Protein AF-0000000077861290 (afdb_homodimer)

InterPro domains:
  IPR000073 Alpha/beta hydrolase fold-1 [PF00561] (28-144)
  IPR000073 Alpha/beta hydrolase fold-1 [PR00111] (54-69)
  IPR000073 Alpha/beta hydrolase fold-1 [PR00111] (100-113)
  IPR000073 Alpha/beta hydrolase fold-1 [PR00111] (114-127)
  IPR000639 Epoxide hydrolase-like [PR00412] (34-52)
  IPR000639 Epoxide hydrolase-like [PR00412] (54-69)
  IPR000639 Epoxide hydrolase-like [PR00412] (100-113)
  IPR000639 Epoxide hydrolase-like [PR00412] (114-127)
  IPR000639 Epoxide hydrolase-like [PR00412] (307-329)
  IPR029058 Alpha/Beta hydrolase fold [G3DSA:3.40.50.1820] (2-334)
  IPR029058 Alpha/Beta hydrolase fold [SSF53474] (9-330)

Solvent-accessible surface area (backbone atoms only — not comparable to full-atom values): 35577 Å² total; per-residue (Å²): 129,78,63,76,44,81,47,75,44,71,34,94,92,80,37,41,39,24,27,40,34,26,45,44,84,82,26,42,47,36,37,44,34,52,29,86,85,57,30,30,63,74,42,46,68,57,41,44,47,45,19,45,27,25,24,17,25,36,20,34,14,49,76,12,20,45,79,9,44,45,61,95,48,57,73,63,36,23,55,73,47,44,44,52,44,50,53,41,49,41,49,72,70,75,44,74,51,26,34,36,35,11,29,48,58,12,12,27,47,45,36,46,38,47,70,77,38,48,81,40,40,59,26,44,34,24,33,43,34,50,45,71,16,69,39,24,10,60,83,38,40,57,83,34,52,44,47,92,79,26,42,57,92,82,20,72,55,22,51,47,21,41,48,55,31,43,66,74,37,43,69,63,52,36,52,33,48,55,69,26,47,57,11,36,56,41,63,73,37,45,74,62,66,81,61,94,57,72,68,40,64,57,36,32,32,20,74,78,46,30,60,79,72,40,49,87,49,45,56,54,58,85,74,52,72,77,43,48,54,54,68,70,46,43,52,51,44,41,53,26,40,63,71,42,42,53,56,26,49,55,24,49,58,65,24,34,69,61,15,21,64,72,51,63,76,66,87,70,62,40,73,46,46,30,40,38,36,43,25,70,37,14,46,73,57,34,54,84,82,35,52,50,46,52,51,27,63,71,35,36,28,30,34,33,36,33,42,41,95,25,27,74,59,33,66,55,70,38,39,25,60,48,45,25,51,50,52,48,47,36,51,75,73,34,45,86,57,35,44,57,56,84,72,22,64,74,40,79,46,76,46,89,129,129,80,64,77,45,82,46,75,44,70,34,93,92,81,37,40,39,24,28,40,35,25,45,45,85,83,26,42,46,35,38,44,34,52,29,86,84,56,31,29,61,75,42,46,68,56,40,44,46,45,18,44,29,26,24,16,26,36,21,35,16,51,74,12,20,45,80,10,44,46,62,93,49,58,74,63,37,23,54,72,48,44,45,51,43,50,52,39,49,41,50,71,69,74,44,73,50,26,33,36,34,10,29,48,56,11,12,27,48,44,35,47,37,47,70,76,38,48,80,40,39,59,27,45,33,25,33,45,33,49,45,71,16,69,39,23,10,61,84,38,39,58,82,34,53,43,48,91,79,27,42,57,92,82,20,72,54,23,48,48,21,40,48,54,30,42,65,75,38,43,70,63,51,33,51,33,48,54,69,26,46,57,12,36,54,39,63,73,35,44,74,62,68,82,62,95,57,73,68,39,63,55,37,33,33,21,73,80,47,30,59,80,73,40,46,87,48,44,57,55,58,85,76,52,73,76,42,48,53,55,67,71,46,44,53,52,44,41,52,27,40,64,71,43,41,51,57,26,49,53,22,49,58,65,24,35,69,60,17,20,63,73,51,62,76,65,86,70,62,41,73,48,45,30,40,39,38,42,27,70,37,15,45,73,57,33,53,84,82,34,52,52,46,50,51,27,63,72,36,34,27,31,32,34,37,33,43,42,95,24,25,74,60,31,64,54,70,38,38,24,60,49,45,26,51,52,53,48,48,36,53,75,72,35,44,84,58,34,45,68,52,84,40,60,55,78,42,80,44,76,47,88,128

Structure (mmCIF, N/CA/C/O backbone):
data_AF-0000000077861290-model_v1
#
loop_
_entity.id
_entity.type
_entity.pdbx_description
1 polymer 'Epoxide hydrolase'
#
loop_
_atom_site.group_PDB
_atom_site.id
_atom_site.type_symbol
_atom_site.label_atom_id
_atom_site.label_alt_id
_atom_site.label_comp_id
_atom_site.label_asym_id
_atom_site.label_entity_id
_atom_site.label_seq_id
_atom_site.pdbx_PDB_ins_code
_atom_site.Cartn_x
_atom_site.Cartn_y
_atom_site.Cartn_z
_atom_site.occupancy
_atom_site.B_iso_or_equiv
_atom_site.auth_seq_id
_atom_site.auth_comp_id
_atom_site.auth_asym_id
_atom_site.auth_atom_id
_atom_site.pdbx_PDB_model_num
ATOM 1 N N . MET A 1 1 ? -10.602 -5.09 -1.552 1 67.31 1 MET A N 1
ATOM 2 C CA . MET A 1 1 ? -10.898 -3.684 -1.283 1 67.31 1 MET A CA 1
ATOM 3 C C . MET A 1 1 ? -10.898 -3.404 0.216 1 67.31 1 MET A C 1
ATOM 5 O O . MET A 1 1 ? -11.336 -4.242 1.007 1 67.31 1 MET A O 1
ATOM 9 N N . VAL A 1 2 ? -10.195 -2.408 0.601 1 86.94 2 VAL A N 1
ATOM 10 C CA . VAL A 1 2 ? -10.109 -2.002 1.999 1 86.94 2 VAL A CA 1
ATOM 11 C C . VAL A 1 2 ? -11.453 -1.451 2.467 1 86.94 2 VAL A C 1
ATOM 13 O O . VAL A 1 2 ? -12.031 -0.574 1.818 1 86.94 2 VAL A O 1
ATOM 16 N N . THR A 1 3 ? -12.047 -2.086 3.447 1 93 3 THR A N 1
ATOM 17 C CA . THR A 1 3 ? -13.289 -1.599 4.039 1 93 3 THR A CA 1
ATOM 18 C C . THR A 1 3 ? -13 -0.596 5.152 1 93 3 THR A C 1
ATOM 20 O O . THR A 1 3 ? -12.281 -0.907 6.105 1 93 3 THR A O 1
ATOM 23 N N . ILE A 1 4 ? -13.547 0.562 5.039 1 97.81 4 ILE A N 1
ATOM 24 C CA . ILE A 1 4 ? -13.406 1.602 6.051 1 97.81 4 ILE A CA 1
ATOM 25 C C . ILE A 1 4 ? -14.648 1.643 6.93 1 97.81 4 ILE A C 1
ATOM 27 O O . ILE A 1 4 ? -15.773 1.668 6.422 1 97.81 4 ILE A O 1
ATOM 31 N N . THR A 1 5 ? -14.508 1.608 8.234 1 98.44 5 THR A N 1
ATOM 32 C CA . THR A 1 5 ? -15.625 1.621 9.18 1 98.44 5 THR A CA 1
ATOM 33 C C . THR A 1 5 ? -15.602 2.891 10.023 1 98.44 5 THR A C 1
ATOM 35 O O . THR A 1 5 ? -14.555 3.52 10.18 1 98.44 5 THR A O 1
ATOM 38 N N . ASP A 1 6 ? -16.766 3.244 10.57 1 98.5 6 ASP A N 1
ATOM 39 C CA . ASP A 1 6 ? -16.938 4.398 11.445 1 98.5 6 ASP A CA 1
ATOM 40 C C . ASP A 1 6 ? -17.016 3.975 12.914 1 98.5 6 ASP A C 1
ATOM 42 O O . ASP A 1 6 ? -17.641 2.967 13.242 1 98.5 6 ASP A O 1
ATOM 46 N N . HIS A 1 7 ? -16.344 4.762 13.727 1 98.69 7 HIS A N 1
ATOM 47 C CA . HIS A 1 7 ? -16.359 4.523 15.164 1 98.69 7 HIS A CA 1
ATOM 48 C C . HIS A 1 7 ? -16.5 5.828 15.945 1 98.69 7 HIS A C 1
ATOM 50 O O . HIS A 1 7 ? -16.234 6.906 15.406 1 98.69 7 HIS A O 1
ATOM 56 N N . ASN A 1 8 ? -16.984 5.734 17.172 1 98.56 8 ASN A N 1
ATOM 57 C CA . ASN A 1 8 ? -17.078 6.855 18.094 1 98.56 8 ASN A CA 1
ATOM 58 C C . ASN A 1 8 ? -16.562 6.484 19.484 1 98.56 8 ASN A C 1
ATOM 60 O O . ASN A 1 8 ? -16.766 5.363 19.953 1 98.56 8 ASN A O 1
ATOM 64 N N . VAL A 1 9 ? -15.898 7.379 20.062 1 98.56 9 VAL A N 1
ATOM 65 C CA . VAL A 1 9 ? -15.453 7.184 21.438 1 98.56 9 VAL A CA 1
ATOM 66 C C . VAL A 1 9 ? -15.711 8.453 22.25 1 98.56 9 VAL A C 1
ATOM 68 O O . VAL A 1 9 ? -15.484 9.562 21.766 1 98.56 9 VAL A O 1
ATOM 71 N N . ALA A 1 10 ? -16.234 8.305 23.422 1 97.94 10 ALA A N 1
ATOM 72 C CA . ALA A 1 10 ? -16.469 9.414 24.344 1 97.94 10 ALA A CA 1
ATOM 73 C C . ALA A 1 10 ? -15.219 9.727 25.172 1 97.94 10 ALA A C 1
ATOM 75 O O . ALA A 1 10 ? -14.414 8.828 25.453 1 97.94 10 ALA A O 1
ATOM 76 N N . TYR A 1 11 ? -15.055 10.93 25.453 1 97 11 TYR A N 1
ATOM 77 C CA . TYR A 1 11 ? -13.992 11.336 26.359 1 97 11 TYR A CA 1
ATOM 78 C C . TYR A 1 11 ? -14.391 12.578 27.141 1 97 11 TYR A C 1
ATOM 80 O O . TYR A 1 11 ? -15.352 13.266 26.781 1 97 11 TYR A O 1
ATOM 88 N N . ALA A 1 12 ? -13.742 12.977 28.281 1 92.62 12 ALA A N 1
ATOM 89 C CA . ALA A 1 12 ? -13.961 14.133 29.141 1 92.62 12 ALA A CA 1
ATOM 90 C C . ALA A 1 12 ? -15.445 14.312 29.453 1 92.62 12 ALA A C 1
ATOM 92 O O . ALA A 1 12 ? -15.945 15.438 29.484 1 92.62 12 ALA A O 1
ATOM 93 N N . ASP A 1 13 ? -16.25 13.336 29.594 1 85.88 13 ASP A N 1
ATOM 94 C CA . ASP A 1 13 ? -17.609 13.258 30.078 1 85.88 13 ASP A CA 1
ATOM 95 C C . ASP A 1 13 ? -18.609 13.703 29.016 1 85.88 13 ASP A C 1
ATOM 97 O O . ASP A 1 13 ? -19.688 13.125 28.875 1 85.88 13 ASP A O 1
ATOM 101 N N . ASP A 1 14 ? -18.25 14.695 28.188 1 92 14 ASP A N 1
ATOM 102 C CA . ASP A 1 14 ? -19.297 15.195 27.297 1 92 14 ASP A CA 1
ATOM 103 C C . ASP A 1 14 ? -18.766 15.383 25.875 1 92 14 ASP A C 1
ATOM 105 O O . ASP A 1 14 ? -19.312 16.172 25.094 1 92 14 ASP A O 1
ATOM 109 N N . LYS A 1 15 ? -17.672 14.797 25.516 1 98 15 LYS A N 1
ATOM 110 C CA . LYS A 1 15 ? -17.109 14.969 24.172 1 98 15 LYS A CA 1
ATOM 111 C C . LYS A 1 15 ? -16.938 13.617 23.484 1 98 15 LYS A C 1
ATOM 113 O O . LYS A 1 15 ? -16.828 12.578 24.141 1 98 15 LYS A O 1
ATOM 118 N N . THR A 1 16 ? -17.047 13.719 22.188 1 98.5 16 THR A N 1
ATOM 119 C CA . THR A 1 16 ? -16.922 12.508 21.375 1 98.5 16 THR A CA 1
ATOM 120 C C . THR A 1 16 ? -15.938 12.727 20.234 1 98.5 16 THR A C 1
ATOM 122 O O . THR A 1 16 ? -15.891 13.805 19.641 1 98.5 16 THR A O 1
ATOM 125 N N . ILE A 1 17 ? -15.188 11.664 19.922 1 98.75 17 ILE A N 1
ATOM 126 C CA . ILE A 1 17 ? -14.344 11.617 18.734 1 98.75 17 ILE A CA 1
ATOM 127 C C . ILE A 1 17 ? -14.875 10.562 17.766 1 98.75 17 ILE A C 1
ATOM 129 O O . ILE A 1 17 ? -15.055 9.406 18.141 1 98.75 17 ILE A O 1
ATOM 133 N N . HIS A 1 18 ? -15.203 11.016 16.594 1 98.88 18 HIS A N 1
ATOM 134 C CA . HIS A 1 18 ? -15.438 10.094 15.484 1 98.88 18 HIS A CA 1
ATOM 135 C C . HIS A 1 18 ? -14.125 9.727 14.797 1 98.88 18 HIS A C 1
ATOM 137 O O . HIS A 1 18 ? -13.266 10.586 14.594 1 98.88 18 HIS A O 1
ATOM 143 N N . TYR A 1 19 ? -13.977 8.422 14.445 1 98.88 19 TYR A N 1
ATOM 144 C CA . TYR A 1 19 ? -12.789 8.078 13.68 1 98.88 19 TYR A CA 1
ATOM 145 C C . TYR A 1 19 ? -13.086 6.973 12.672 1 98.88 19 TYR A C 1
ATOM 147 O O . TYR A 1 19 ? -14 6.172 12.875 1 98.88 19 TYR A O 1
ATOM 155 N N . LEU A 1 20 ? -12.391 7.055 11.555 1 98.88 20 LEU A N 1
ATOM 156 C CA . LEU A 1 20 ? -12.375 5.992 10.555 1 98.88 20 LEU A CA 1
ATOM 157 C C . LEU A 1 20 ? -11.328 4.938 10.906 1 98.88 20 LEU A C 1
ATOM 159 O O . LEU A 1 20 ? -10.281 5.262 11.469 1 98.88 20 LEU A O 1
ATOM 163 N N . ALA A 1 21 ? -11.641 3.709 10.609 1 98.81 21 ALA A N 1
ATOM 164 C CA . ALA A 1 21 ? -10.695 2.619 10.836 1 98.81 21 ALA A CA 1
ATOM 165 C C . ALA A 1 21 ? -10.734 1.609 9.695 1 98.81 21 ALA A C 1
ATOM 167 O O . ALA A 1 21 ? -11.773 1.416 9.062 1 98.81 21 ALA A O 1
ATOM 168 N N . ALA A 1 22 ? -9.633 1.031 9.391 1 98.56 22 ALA A N 1
ATOM 169 C CA . ALA A 1 22 ? -9.516 -0.035 8.398 1 98.56 22 ALA A CA 1
ATOM 170 C C . ALA A 1 22 ? -8.359 -0.97 8.734 1 98.56 22 ALA A C 1
ATOM 172 O O . ALA A 1 22 ? -7.5 -0.636 9.555 1 98.56 22 ALA A O 1
ATOM 173 N N . GLY A 1 23 ? -8.312 -2.176 8.078 1 97.25 23 GLY A N 1
ATOM 174 C CA . GLY A 1 23 ? -7.273 -3.168 8.312 1 97.25 23 GLY A CA 1
ATOM 175 C C . GLY A 1 23 ? -7.605 -4.121 9.445 1 97.25 23 GLY A C 1
ATOM 176 O O . GLY A 1 23 ? -8.602 -3.934 10.148 1 97.25 23 GLY A O 1
ATOM 177 N N . PRO A 1 24 ? -6.809 -5.172 9.641 1 94.69 24 PRO A N 1
ATOM 178 C CA . PRO A 1 24 ? -7.062 -6.137 10.711 1 94.69 24 PRO A CA 1
ATOM 179 C C . PRO A 1 24 ? -7.035 -5.5 12.102 1 94.69 24 PRO A C 1
ATOM 181 O O . PRO A 1 24 ? -6.133 -4.715 12.406 1 94.69 24 PRO A O 1
ATOM 184 N N . ALA A 1 25 ? -7.984 -5.852 12.93 1 93.88 25 ALA A N 1
ATOM 185 C CA . ALA A 1 25 ? -8.125 -5.262 14.266 1 93.88 25 ALA A CA 1
ATOM 186 C C . ALA A 1 25 ? -6.875 -5.496 15.102 1 93.88 25 ALA A C 1
ATOM 188 O O . ALA A 1 25 ? -6.52 -4.668 15.945 1 93.88 25 ALA A O 1
ATOM 189 N N . ILE A 1 26 ? -6.188 -6.566 14.758 1 91.81 26 ILE A N 1
ATOM 190 C CA . ILE A 1 26 ? -5.051 -6.938 15.594 1 91.81 26 ILE A CA 1
ATOM 191 C C . ILE A 1 26 ? -3.754 -6.48 14.93 1 91.81 26 ILE A C 1
ATOM 193 O O . ILE A 1 26 ? -2.664 -6.719 15.461 1 91.81 26 ILE A O 1
ATOM 197 N N . GLY A 1 27 ? -3.814 -5.855 13.75 1 95.31 27 GLY A N 1
ATOM 198 C CA . GLY A 1 27 ? -2.619 -5.352 13.094 1 95.31 27 GLY A CA 1
ATOM 199 C C . GLY A 1 27 ? -1.942 -4.234 13.859 1 95.31 27 GLY A C 1
ATOM 200 O O . GLY A 1 27 ? -2.561 -3.598 14.719 1 95.31 27 GLY A O 1
ATOM 201 N N . PRO A 1 28 ? -0.613 -4.047 13.648 1 97.19 28 PRO A N 1
ATOM 202 C CA . PRO A 1 28 ? 0.052 -2.908 14.281 1 97.19 28 PRO A CA 1
ATOM 203 C C . PRO A 1 28 ? -0.683 -1.591 14.047 1 97.19 28 PRO A C 1
ATOM 205 O O . PRO A 1 28 ? -1.159 -1.332 12.945 1 97.19 28 PRO A O 1
ATOM 208 N N . LEU A 1 29 ? -0.836 -0.807 15.039 1 98.69 29 LEU A N 1
ATOM 209 C CA . LEU A 1 29 ? -1.701 0.368 15.016 1 98.69 29 LEU A CA 1
ATOM 210 C C . LEU A 1 29 ? -0.946 1.591 14.508 1 98.69 29 LEU A C 1
ATOM 212 O O . LEU A 1 29 ? 0.156 1.886 14.977 1 98.69 29 LEU A O 1
ATOM 216 N N . ILE A 1 30 ? -1.479 2.229 13.555 1 98.94 30 ILE A N 1
ATOM 217 C CA . ILE A 1 30 ? -0.996 3.52 13.078 1 98.94 30 ILE A CA 1
ATOM 218 C C . ILE A 1 30 ? -2.143 4.527 13.07 1 98.94 30 ILE A C 1
ATOM 220 O O . ILE A 1 30 ? -3.24 4.227 12.594 1 98.94 30 ILE A O 1
ATOM 224 N N . ILE A 1 31 ? -1.954 5.688 13.648 1 98.94 31 ILE A N 1
ATOM 225 C CA . ILE A 1 31 ? -2.975 6.719 13.789 1 98.94 31 ILE A CA 1
ATOM 226 C C . ILE A 1 31 ? -2.572 7.957 12.992 1 98.94 31 ILE A C 1
ATOM 228 O O . ILE A 1 31 ? -1.473 8.492 13.172 1 98.94 31 ILE A O 1
ATOM 232 N N . PHE A 1 32 ? -3.459 8.43 12.125 1 98.94 32 PHE A N 1
ATOM 233 C CA . PHE A 1 32 ? -3.217 9.578 11.273 1 98.94 32 PHE A CA 1
ATOM 234 C C . PHE A 1 32 ? -4.02 10.789 11.75 1 98.94 32 PHE A C 1
ATOM 236 O O . PHE A 1 32 ? -5.254 10.758 11.75 1 98.94 32 PHE A O 1
ATOM 243 N N . LEU A 1 33 ? -3.348 11.844 12.133 1 99 33 LEU A N 1
ATOM 244 C CA . LEU A 1 33 ? -3.992 13.047 12.633 1 99 33 LEU A CA 1
ATOM 245 C C . LEU A 1 33 ? -3.889 14.18 11.617 1 99 33 LEU A C 1
ATOM 247 O O . LEU A 1 33 ? -2.787 14.594 11.25 1 99 33 LEU A O 1
ATOM 251 N N . HIS A 1 34 ? -5.051 14.695 11.211 1 98.94 34 HIS A N 1
ATOM 252 C CA . HIS A 1 34 ? -5.09 15.75 10.195 1 98.94 34 HIS A CA 1
ATOM 253 C C . HIS A 1 34 ? -4.906 17.125 10.828 1 98.94 34 HIS A C 1
ATOM 255 O O . HIS A 1 34 ? -5.016 17.281 12.047 1 98.94 34 HIS A O 1
ATOM 261 N N . GLY A 1 35 ? -4.598 18.062 9.992 1 98.56 35 GLY A N 1
ATOM 262 C CA . GLY A 1 35 ? -4.426 19.453 10.406 1 98.56 35 GLY A CA 1
ATOM 263 C C . GLY A 1 35 ? -5.562 20.359 9.977 1 98.56 35 GLY A C 1
ATOM 264 O O . GLY A 1 35 ? -6.727 19.938 9.984 1 98.56 35 GLY A O 1
ATOM 265 N N . TRP A 1 36 ? -5.254 21.688 9.727 1 98.25 36 TRP A N 1
ATOM 266 C CA . TRP A 1 36 ? -6.234 22.703 9.375 1 98.25 36 TRP A CA 1
ATOM 267 C C . TRP A 1 36 ? -6.07 23.125 7.922 1 98.25 36 TRP A C 1
ATOM 269 O O . TRP A 1 36 ? -4.992 23.562 7.512 1 98.25 36 TRP A O 1
ATOM 279 N N . PRO A 1 37 ? -7.027 23.031 7.145 1 97.62 37 PRO A N 1
ATOM 280 C CA . PRO A 1 37 ? -8.242 22.266 7.426 1 97.62 37 PRO A CA 1
ATOM 281 C C . PRO A 1 37 ? -8.18 20.844 6.863 1 97.62 37 PRO A C 1
ATOM 283 O O . PRO A 1 37 ? -7.426 20.578 5.926 1 97.62 37 PRO A O 1
ATOM 286 N N . ALA A 1 38 ? -8.797 19.984 7.438 1 98.81 38 ALA A N 1
ATOM 287 C CA . ALA A 1 38 ? -8.977 18.625 6.949 1 98.81 38 ALA A CA 1
ATOM 288 C C . ALA A 1 38 ? -9.945 17.844 7.844 1 98.81 38 ALA A C 1
ATOM 290 O O . ALA A 1 38 ? -10.508 18.406 8.789 1 98.81 38 ALA A O 1
ATOM 291 N N . THR A 1 39 ? -10.328 16.688 7.492 1 98.88 39 THR A N 1
ATOM 292 C CA . THR A 1 39 ? -11.086 15.727 8.289 1 98.88 39 THR A CA 1
ATOM 293 C C . THR A 1 39 ? -10.547 14.312 8.102 1 98.88 39 THR A C 1
ATOM 295 O O . THR A 1 39 ? -9.586 14.109 7.355 1 98.88 39 THR A O 1
ATOM 298 N N . ALA A 1 40 ? -11.117 13.375 8.805 1 98.94 40 ALA A N 1
ATOM 299 C CA . ALA A 1 40 ? -10.664 11.984 8.766 1 98.94 40 ALA A CA 1
ATOM 300 C C . ALA A 1 40 ? -10.594 11.469 7.328 1 98.94 40 ALA A C 1
ATOM 302 O O . ALA A 1 40 ? -9.633 10.789 6.957 1 98.94 40 ALA A O 1
ATOM 303 N N . ILE A 1 41 ? -11.539 11.828 6.492 1 98.88 41 ILE A N 1
ATOM 304 C CA . ILE A 1 41 ? -11.695 11.25 5.164 1 98.88 41 ILE A CA 1
ATOM 305 C C . ILE A 1 41 ? -10.562 11.719 4.258 1 98.88 41 ILE A C 1
ATOM 307 O O . ILE A 1 41 ? -10.266 11.078 3.244 1 98.88 41 ILE A O 1
ATOM 311 N N . THR A 1 42 ? -9.867 12.82 4.617 1 98.81 42 THR A N 1
ATOM 312 C CA . THR A 1 42 ? -8.766 13.312 3.795 1 98.81 42 THR A CA 1
ATOM 313 C C . THR A 1 42 ? -7.559 12.391 3.896 1 98.81 42 THR A C 1
ATOM 315 O O . THR A 1 42 ? -6.629 12.484 3.094 1 98.81 42 THR A O 1
ATOM 318 N N . TRP A 1 43 ? -7.605 11.43 4.867 1 98.75 43 TRP A N 1
ATOM 319 C CA . TRP A 1 43 ? -6.562 10.414 4.992 1 98.75 43 TRP A CA 1
ATOM 320 C C . TRP A 1 43 ? -6.945 9.141 4.25 1 98.75 43 TRP A C 1
ATOM 322 O O . TRP A 1 43 ? -6.293 8.109 4.402 1 98.75 43 TRP A O 1
ATOM 332 N N . LYS A 1 44 ? -7.961 9.172 3.428 1 98.31 44 LYS A N 1
ATOM 333 C CA . LYS A 1 44 ? -8.469 7.961 2.795 1 98.31 44 LYS A CA 1
ATOM 334 C C . LYS A 1 44 ? -7.352 7.215 2.064 1 98.31 44 LYS A C 1
ATOM 336 O O . LYS A 1 44 ? -7.258 5.988 2.143 1 98.31 44 LYS A O 1
ATOM 341 N N . ALA A 1 45 ? -6.516 7.938 1.286 1 97.69 45 ALA A N 1
ATOM 342 C CA . ALA A 1 45 ? -5.43 7.301 0.55 1 97.69 45 ALA A CA 1
ATOM 343 C C . ALA A 1 45 ? -4.484 6.566 1.496 1 97.69 45 ALA A C 1
ATOM 345 O O . ALA A 1 45 ? -4.047 5.449 1.204 1 97.69 45 ALA A O 1
ATOM 346 N N . ALA A 1 46 ? -4.145 7.195 2.623 1 98.38 46 ALA A N 1
ATOM 347 C CA . ALA A 1 46 ? -3.275 6.559 3.611 1 98.38 46 ALA A CA 1
ATOM 348 C C . ALA A 1 46 ? -3.965 5.359 4.254 1 98.38 46 ALA A C 1
ATOM 350 O O . ALA A 1 46 ? -3.35 4.309 4.445 1 98.38 46 ALA A O 1
ATOM 351 N N . ILE A 1 47 ? -5.258 5.543 4.637 1 98.5 47 ILE A N 1
ATOM 352 C CA . ILE A 1 47 ? -6.02 4.465 5.25 1 98.5 47 ILE A CA 1
ATOM 353 C C . ILE A 1 47 ? -5.984 3.23 4.355 1 98.5 47 ILE A C 1
ATOM 355 O O . ILE A 1 47 ? -5.672 2.129 4.812 1 98.5 47 ILE A O 1
ATOM 359 N N . GLU A 1 48 ? -6.238 3.445 3.102 1 97.44 48 GLU A N 1
ATOM 360 C CA . GLU A 1 48 ? -6.281 2.332 2.16 1 97.44 48 GLU A CA 1
ATOM 361 C C . GLU A 1 48 ? -4.898 1.718 1.965 1 97.44 48 GLU A C 1
ATOM 363 O O . GLU A 1 48 ? -4.754 0.494 1.943 1 97.44 48 GLU A O 1
ATOM 368 N N . ALA A 1 49 ? -3.85 2.502 1.808 1 97.75 49 ALA A N 1
ATOM 369 C CA . ALA A 1 49 ? -2.494 2.02 1.562 1 97.75 49 ALA A CA 1
ATOM 370 C C . ALA A 1 49 ? -1.987 1.183 2.732 1 97.75 49 ALA A C 1
ATOM 372 O O . ALA A 1 49 ? -1.485 0.073 2.537 1 97.75 49 ALA A O 1
ATOM 373 N N . PHE A 1 50 ? -2.162 1.671 3.932 1 98.62 50 PHE A N 1
ATOM 374 C CA . PHE A 1 50 ? -1.583 1.008 5.094 1 98.62 50 PHE A CA 1
ATOM 375 C C . PHE A 1 50 ? -2.424 -0.194 5.508 1 98.62 50 PHE A C 1
ATOM 377 O O . PHE A 1 50 ? -1.889 -1.204 5.969 1 98.62 50 PHE A O 1
ATOM 384 N N . ALA A 1 51 ? -3.721 -0.097 5.348 1 98 51 ALA A N 1
ATOM 385 C CA . ALA A 1 51 ? -4.57 -1.251 5.629 1 98 51 ALA A CA 1
ATOM 386 C C . ALA A 1 51 ? -4.277 -2.395 4.66 1 98 51 ALA A C 1
ATOM 388 O O . ALA A 1 51 ? -4.359 -3.566 5.031 1 98 51 ALA A O 1
ATOM 389 N N . SER A 1 52 ? -3.918 -2.051 3.453 1 96.06 52 SER A N 1
ATOM 390 C CA . SER A 1 52 ? -3.713 -3.049 2.408 1 96.06 52 SER A CA 1
ATOM 391 C C . SER A 1 52 ? -2.486 -3.908 2.699 1 96.06 52 SER A C 1
ATOM 393 O O . SER A 1 52 ? -2.297 -4.961 2.082 1 96.06 52 SER A O 1
ATOM 395 N N . VAL A 1 53 ? -1.712 -3.531 3.713 1 96.12 53 VAL A N 1
ATOM 396 C CA . VAL A 1 53 ? -0.52 -4.309 4.039 1 96.12 53 VAL A CA 1
ATOM 397 C C . VAL A 1 53 ? -0.637 -4.867 5.453 1 96.12 53 VAL A C 1
ATOM 399 O O . VAL A 1 53 ? 0.322 -5.43 5.988 1 96.12 53 VAL A O 1
ATOM 402 N N . GLY A 1 54 ? -1.747 -4.598 6.133 1 96.06 54 GLY A N 1
ATOM 403 C CA . GLY A 1 54 ? -2.004 -5.34 7.355 1 96.06 54 GLY A CA 1
ATOM 404 C C . GLY A 1 54 ? -1.964 -4.473 8.602 1 96.06 54 GLY A C 1
ATOM 405 O O . GLY A 1 54 ? -2.076 -4.973 9.719 1 96.06 54 GLY A O 1
ATOM 406 N N . PHE A 1 55 ? -1.813 -3.168 8.445 1 98.19 55 PHE A N 1
ATOM 407 C CA . PHE A 1 55 ? -1.908 -2.279 9.594 1 98.19 55 PHE A CA 1
ATOM 408 C C . PHE A 1 55 ? -3.361 -2.096 10.023 1 98.19 55 PHE A C 1
ATOM 410 O O . PHE A 1 55 ? -4.27 -2.156 9.188 1 98.19 55 PHE A O 1
ATOM 417 N N . ARG A 1 56 ? -3.52 -1.934 11.312 1 98.44 56 ARG A N 1
ATOM 418 C CA . ARG A 1 56 ? -4.738 -1.281 11.789 1 98.44 56 ARG A CA 1
ATOM 419 C C . ARG A 1 56 ? -4.613 0.237 11.703 1 98.44 56 ARG A C 1
ATOM 421 O O . ARG A 1 56 ? -3.832 0.845 12.438 1 98.44 56 ARG A O 1
ATOM 428 N N . VAL A 1 57 ? -5.422 0.817 10.812 1 98.88 57 VAL A N 1
ATOM 429 C CA . VAL A 1 57 ? -5.293 2.244 10.531 1 98.88 57 VAL A CA 1
ATOM 430 C C . VAL A 1 57 ? -6.465 2.998 11.156 1 98.88 57 VAL A C 1
ATOM 432 O O . VAL A 1 57 ? -7.625 2.613 10.984 1 98.88 57 VAL A O 1
ATOM 435 N N . VAL A 1 58 ? -6.125 4.035 11.859 1 98.88 58 VAL A N 1
ATOM 436 C CA . VAL A 1 58 ? -7.133 4.875 12.5 1 98.88 58 VAL A CA 1
ATOM 437 C C . VAL A 1 58 ? -6.906 6.336 12.117 1 98.88 58 VAL A C 1
ATOM 439 O O . VAL A 1 58 ? -5.77 6.816 12.125 1 98.88 58 VAL A O 1
ATOM 442 N N . ALA A 1 59 ? -7.934 7.039 11.727 1 98.94 59 ALA A N 1
ATOM 443 C CA . ALA A 1 59 ? -7.898 8.469 11.445 1 98.94 59 ALA A CA 1
ATOM 444 C C . ALA A 1 59 ? -9.117 9.18 12.031 1 98.94 59 ALA A C 1
ATOM 446 O O . ALA A 1 59 ? -10.242 8.984 11.555 1 98.94 59 ALA A O 1
ATOM 447 N N . PRO A 1 60 ? -8.969 10 12.977 1 98.94 60 PRO A N 1
ATOM 448 C CA . PRO A 1 60 ? -10.109 10.703 13.562 1 98.94 60 PRO A CA 1
ATOM 449 C C . PRO A 1 60 ? -10.438 12 12.828 1 98.94 60 PRO A C 1
ATOM 451 O O . PRO A 1 60 ? -9.562 12.602 12.203 1 98.94 60 PRO A O 1
ATOM 454 N N . ASP A 1 61 ? -11.742 12.328 12.891 1 98.94 61 ASP A N 1
ATOM 455 C CA . ASP A 1 61 ? -12.023 13.758 1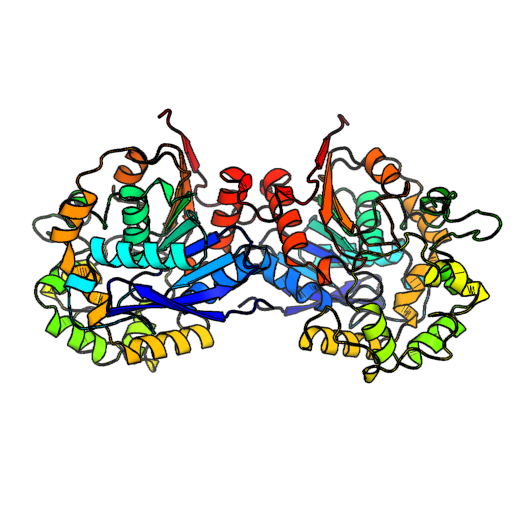2.883 1 98.94 61 ASP A CA 1
ATOM 456 C C . ASP A 1 61 ? -11.484 14.43 14.148 1 98.94 61 ASP A C 1
ATOM 458 O O . ASP A 1 61 ? -11.992 14.188 15.242 1 98.94 61 ASP A O 1
ATOM 462 N N . MET A 1 62 ? -10.469 15.195 13.953 1 98.94 62 MET A N 1
ATOM 463 C CA . MET A 1 62 ? -9.945 15.891 15.117 1 98.94 62 MET A CA 1
ATOM 464 C C . MET A 1 62 ? -11.039 16.703 15.812 1 98.94 62 MET A C 1
ATOM 466 O O . MET A 1 62 ? -12.016 17.109 15.172 1 98.94 62 MET A O 1
ATOM 470 N N . PRO A 1 63 ? -10.93 16.906 17.141 1 98.81 63 PRO A N 1
ATOM 471 C CA . PRO A 1 63 ? -11.922 17.766 17.781 1 98.81 63 PRO A CA 1
ATOM 472 C C . PRO A 1 63 ? -12.133 19.094 17.047 1 98.81 63 PRO A C 1
ATOM 474 O O . PRO A 1 63 ? -11.164 19.766 16.688 1 98.81 63 PRO A O 1
ATOM 477 N N . GLY A 1 64 ? -13.414 19.359 16.844 1 98.75 64 GLY A N 1
ATOM 478 C CA . GLY A 1 64 ? -13.742 20.594 16.125 1 98.75 64 GLY A CA 1
ATOM 479 C C . GLY A 1 64 ? -14.055 20.359 14.664 1 98.75 64 GLY A C 1
ATOM 480 O O . GLY A 1 64 ? -14.477 21.281 13.961 1 98.75 64 GLY A O 1
ATOM 481 N N . TYR A 1 65 ? -13.977 19.094 14.188 1 98.81 65 TYR A N 1
ATOM 482 C CA . TYR A 1 65 ? -14.148 18.797 12.773 1 98.81 65 TYR A CA 1
ATOM 483 C C . TYR A 1 65 ? -15.094 17.609 12.578 1 98.81 65 TYR A C 1
ATOM 485 O O . TYR A 1 65 ? -15.219 16.766 13.453 1 98.81 65 TYR A O 1
ATOM 493 N N . GLY A 1 66 ? -15.75 17.641 11.438 1 98.56 66 GLY A N 1
ATOM 494 C CA . GLY A 1 66 ? -16.484 16.469 10.984 1 98.56 66 GLY A CA 1
ATOM 495 C C . GLY A 1 66 ? -17.562 16.031 11.969 1 98.56 66 GLY A C 1
ATOM 496 O O . GLY A 1 66 ? -18.406 16.828 12.375 1 98.56 66 GLY A O 1
ATOM 497 N N . GLN A 1 67 ? -17.453 14.75 12.398 1 98.5 67 GLN A N 1
ATOM 498 C CA . GLN A 1 67 ? -18.469 14.172 13.266 1 98.5 67 GLN A CA 1
ATOM 499 C C . GLN A 1 67 ? -18.031 14.203 14.727 1 98.5 67 GLN A C 1
ATOM 501 O O . GLN A 1 67 ? -18.781 13.789 15.609 1 98.5 67 GLN A O 1
ATOM 506 N N . SER A 1 68 ? -16.844 14.711 15.008 1 98.81 68 SER A N 1
ATOM 507 C CA . SER A 1 68 ? -16.406 14.883 16.391 1 98.81 68 SER A CA 1
ATOM 508 C C . SER A 1 68 ? -17.047 16.125 17.016 1 98.81 68 SER A C 1
ATOM 510 O O . SER A 1 68 ? -17.594 16.969 16.312 1 98.81 68 SER A O 1
ATOM 512 N N . THR A 1 69 ? -16.953 16.188 18.344 1 98.5 69 THR A N 1
ATOM 513 C CA . THR A 1 69 ? -17.484 17.359 19.047 1 98.5 69 THR A CA 1
ATOM 514 C C . THR A 1 69 ? -16.891 18.641 18.484 1 98.5 69 THR A C 1
ATOM 516 O O . THR A 1 69 ? -15.672 18.766 18.344 1 98.5 69 THR A O 1
ATOM 519 N N . ALA A 1 70 ? -17.734 19.609 18.156 1 98.44 70 ALA A N 1
ATOM 520 C CA . ALA A 1 70 ? -17.312 20.859 17.547 1 98.44 70 ALA A CA 1
ATOM 521 C C . ALA A 1 70 ? -18.016 22.047 18.203 1 98.44 70 ALA A C 1
ATOM 523 O O . ALA A 1 70 ? -18.547 22.922 17.516 1 98.44 70 ALA A O 1
ATOM 524 N N . ARG A 1 71 ? -18 22.125 19.547 1 96.75 71 ARG A N 1
ATOM 525 C CA . ARG A 1 71 ? -18.609 23.234 20.281 1 96.75 71 ARG A CA 1
ATOM 526 C C . ARG A 1 71 ? -17.828 24.531 20.078 1 96.75 71 ARG A C 1
ATOM 528 O O . ARG A 1 71 ? -16.625 24.484 19.781 1 96.75 71 ARG A O 1
ATOM 535 N N . ARG A 1 72 ? -18.453 25.641 20.234 1 97.5 72 ARG A N 1
ATOM 536 C CA . ARG A 1 72 ? -17.781 26.938 20.156 1 97.5 72 ARG A CA 1
ATOM 537 C C . ARG A 1 72 ? -17.188 27.328 21.5 1 97.5 72 ARG A C 1
ATOM 539 O O . ARG A 1 72 ? -17.547 28.375 22.062 1 97.5 72 ARG A O 1
ATOM 546 N N . VAL A 1 73 ? -16.328 26.531 21.984 1 97.56 73 VAL A N 1
ATOM 547 C CA . VAL A 1 73 ? -15.562 26.719 23.219 1 97.56 73 VAL A CA 1
ATOM 548 C C . VAL A 1 73 ? -14.07 26.594 22.922 1 97.56 73 VAL A C 1
ATOM 550 O O . VAL A 1 73 ? -13.555 25.484 22.734 1 97.56 73 VAL A O 1
ATOM 553 N N . ALA A 1 74 ? -13.367 27.656 22.953 1 97.25 74 ALA A N 1
ATOM 554 C CA . ALA A 1 74 ? -11.977 27.719 22.531 1 97.25 74 ALA A CA 1
ATOM 555 C C . ALA A 1 74 ? -11.109 26.75 23.344 1 97.25 74 ALA A C 1
ATOM 557 O O . ALA A 1 74 ? -10.203 26.125 22.797 1 97.25 74 ALA A O 1
ATOM 558 N N . ASP A 1 75 ? -11.406 26.625 24.625 1 96.19 75 ASP A N 1
ATOM 559 C CA . ASP A 1 75 ? -10.602 25.812 25.516 1 96.19 75 ASP A CA 1
ATOM 560 C C . ASP A 1 75 ? -10.68 24.328 25.141 1 96.19 75 ASP A C 1
ATOM 562 O O . ASP A 1 75 ? -9.828 23.531 25.562 1 96.19 75 ASP A O 1
ATOM 566 N N . ASP A 1 76 ? -11.672 23.906 24.375 1 97.56 76 ASP A N 1
ATOM 567 C CA . ASP A 1 76 ? -11.82 22.531 23.922 1 97.56 76 ASP A CA 1
ATOM 568 C C . ASP A 1 76 ? -10.688 22.156 22.969 1 97.56 76 ASP A C 1
ATOM 570 O O . ASP A 1 76 ? -10.461 20.969 22.703 1 97.56 76 ASP A O 1
ATOM 574 N N . TYR A 1 77 ? -9.977 23.203 22.531 1 98.44 77 TYR A N 1
ATOM 575 C CA . TYR A 1 77 ? -9.094 22.922 21.406 1 98.44 77 TYR A CA 1
ATOM 576 C C . TYR A 1 77 ? -7.648 23.266 21.75 1 98.44 77 TYR A C 1
ATOM 578 O O . TYR A 1 77 ? -6.812 23.438 20.844 1 98.44 77 TYR A O 1
ATOM 586 N N . CYS A 1 78 ? -7.363 23.516 23.062 1 98.25 78 CYS A N 1
ATOM 587 C CA . CYS A 1 78 ? -5.969 23.531 23.5 1 98.25 78 CYS A CA 1
ATOM 588 C C . CYS A 1 78 ? -5.367 22.125 23.438 1 98.25 78 CYS A C 1
ATOM 590 O O . CYS A 1 78 ? -6.098 21.141 23.453 1 98.25 78 CYS A O 1
ATOM 592 N N . GLN A 1 79 ? -4.051 22.031 23.359 1 98.12 79 GLN A N 1
ATOM 593 C CA . GLN A 1 79 ? -3.365 20.75 23.203 1 98.12 79 GLN A CA 1
ATOM 594 C C . GLN A 1 79 ? -3.707 19.797 24.344 1 98.12 79 GLN A C 1
ATOM 596 O O . GLN A 1 79 ? -3.877 18.594 24.125 1 98.12 79 GLN A O 1
ATOM 601 N N . GLU A 1 80 ? -3.805 20.328 25.562 1 98 80 GLU A N 1
ATOM 602 C CA . GLU A 1 80 ? -4.121 19.484 26.719 1 98 80 GLU A CA 1
ATOM 603 C C . GLU A 1 80 ? -5.453 18.766 26.516 1 98 80 GLU A C 1
ATOM 605 O O . GLU A 1 80 ? -5.551 17.562 26.75 1 98 80 GLU A O 1
ATOM 610 N N . ALA A 1 81 ? -6.445 19.453 26.062 1 98.25 81 ALA A N 1
ATOM 611 C CA . ALA A 1 81 ? -7.773 18.891 25.844 1 98.25 81 ALA A CA 1
ATOM 612 C C . ALA A 1 81 ? -7.758 17.891 24.688 1 98.25 81 ALA A C 1
ATOM 614 O O . ALA A 1 81 ? -8.383 16.828 24.75 1 98.25 81 ALA A O 1
ATOM 615 N N . ILE A 1 82 ? -7.105 18.188 23.625 1 98.69 82 ILE A N 1
ATOM 616 C CA . ILE A 1 82 ? -7.059 17.344 22.438 1 98.69 82 ILE A CA 1
ATOM 617 C C . ILE A 1 82 ? -6.324 16.047 22.75 1 98.69 82 ILE A C 1
ATOM 619 O O . ILE A 1 82 ? -6.75 14.969 22.344 1 98.69 82 ILE A O 1
ATOM 623 N N . VAL A 1 83 ? -5.219 16.172 23.5 1 98.62 83 VAL A N 1
ATOM 624 C CA . VAL A 1 83 ? -4.43 15 23.859 1 98.62 83 VAL A CA 1
ATOM 625 C C . VAL A 1 83 ? -5.273 14.047 24.703 1 98.62 83 VAL A C 1
ATOM 627 O O . VAL A 1 83 ? -5.176 12.82 24.547 1 98.62 83 VAL A O 1
ATOM 630 N N . ALA A 1 84 ? -6.137 14.641 25.547 1 98.5 84 ALA A N 1
ATOM 631 C CA . ALA A 1 84 ? -7.055 13.789 26.312 1 98.5 84 ALA A CA 1
ATOM 632 C C . ALA A 1 84 ? -7.934 12.961 25.391 1 98.5 84 ALA A C 1
ATOM 634 O O . ALA A 1 84 ? -8.18 11.781 25.641 1 98.5 84 ALA A O 1
ATOM 635 N N . GLY A 1 85 ? -8.406 13.531 24.344 1 98.75 85 GLY A N 1
ATOM 636 C CA . GLY A 1 85 ? -9.18 12.812 23.344 1 98.75 85 GLY A CA 1
ATOM 637 C C . GLY A 1 85 ? -8.383 11.742 22.625 1 98.75 85 GLY A C 1
ATOM 638 O O . GLY A 1 85 ? -8.891 10.648 22.375 1 98.75 85 GLY A O 1
ATOM 639 N N . MET A 1 86 ? -7.156 12.062 22.297 1 98.81 86 MET A N 1
ATOM 640 C CA . MET A 1 86 ? -6.293 11.109 21.609 1 98.81 86 MET A CA 1
ATOM 641 C C . MET A 1 86 ? -6.008 9.898 22.484 1 98.81 86 MET A C 1
ATOM 643 O O . MET A 1 86 ? -5.941 8.766 21.984 1 98.81 86 MET A O 1
ATOM 647 N N . MET A 1 87 ? -5.809 10.156 23.766 1 98.75 87 MET A N 1
ATOM 648 C CA . MET A 1 87 ? -5.566 9.039 24.672 1 98.75 87 MET A CA 1
ATOM 649 C C . MET A 1 87 ? -6.805 8.156 24.797 1 98.75 87 MET A C 1
ATOM 651 O O . MET A 1 87 ? -6.699 6.934 24.875 1 98.75 87 MET A O 1
ATOM 655 N N . ALA A 1 88 ? -7.988 8.773 24.781 1 98.75 88 ALA A N 1
ATOM 656 C CA . ALA A 1 88 ? -9.234 8 24.797 1 98.75 88 ALA A CA 1
ATOM 657 C C . ALA A 1 88 ? -9.383 7.18 23.516 1 98.75 88 ALA A C 1
ATOM 659 O O . ALA A 1 88 ? -9.82 6.027 23.562 1 98.75 88 ALA A O 1
ATOM 660 N N . LEU A 1 89 ? -9.031 7.777 22.438 1 98.81 89 LEU A N 1
ATOM 661 C CA . LEU A 1 89 ? -9.07 7.078 21.156 1 98.81 89 LEU A CA 1
ATOM 662 C C . LEU A 1 89 ? -8.117 5.883 21.156 1 98.81 89 LEU A C 1
ATOM 664 O O . LEU A 1 89 ? -8.5 4.785 20.766 1 98.81 89 LEU A O 1
ATOM 668 N N . LEU A 1 90 ? -6.918 6.117 21.609 1 98.81 90 LEU A N 1
ATOM 669 C CA . LEU A 1 90 ? -5.949 5.031 21.703 1 98.81 90 LEU A CA 1
ATOM 670 C C . LEU A 1 90 ? -6.496 3.891 22.562 1 98.81 90 LEU A C 1
ATOM 672 O O . LEU A 1 90 ? -6.438 2.727 22.156 1 98.81 90 LEU A O 1
ATOM 676 N N . ALA A 1 91 ? -7.066 4.223 23.672 1 98.56 91 ALA A N 1
ATOM 677 C CA . ALA A 1 91 ? -7.617 3.221 24.578 1 98.56 91 ALA A CA 1
ATOM 678 C C . ALA A 1 91 ? -8.758 2.447 23.922 1 98.56 91 ALA A C 1
ATOM 680 O O . ALA A 1 91 ? -8.898 1.242 24.125 1 98.56 91 ALA A O 1
ATOM 681 N N . ASP A 1 92 ? -9.492 3.115 23.125 1 98.44 92 ASP A N 1
ATOM 682 C CA . ASP A 1 92 ? -10.641 2.498 22.469 1 98.44 92 ASP A CA 1
ATOM 683 C C . ASP A 1 92 ? -10.188 1.439 21.469 1 98.44 92 ASP A C 1
ATOM 685 O O . ASP A 1 92 ? -10.953 0.529 21.141 1 98.44 92 ASP A O 1
ATOM 689 N N . THR A 1 93 ? -9 1.576 20.938 1 98 93 THR A N 1
ATOM 690 C CA . THR A 1 93 ? -8.469 0.587 20.016 1 98 93 THR A CA 1
ATOM 691 C C . THR A 1 93 ? -7.973 -0.647 20.75 1 98 93 THR A C 1
ATOM 693 O O . THR A 1 93 ? -7.637 -1.658 20.125 1 98 93 THR A O 1
ATOM 696 N N . GLY A 1 94 ? -7.867 -0.571 22.047 1 97.81 94 GLY A N 1
ATOM 697 C CA . GLY A 1 94 ? -7.379 -1.674 22.859 1 97.81 94 GLY A CA 1
ATOM 698 C C . GLY A 1 94 ? -5.863 -1.738 22.938 1 97.81 94 GLY A C 1
ATOM 699 O O . GLY A 1 94 ? -5.297 -2.76 23.328 1 97.81 94 GLY A O 1
ATOM 700 N N . ARG A 1 95 ? -5.188 -0.677 22.516 1 97.62 95 ARG A N 1
ATOM 701 C CA . ARG A 1 95 ? -3.729 -0.617 22.516 1 97.62 95 ARG A CA 1
ATOM 702 C C . ARG A 1 95 ? -3.227 0.443 23.484 1 97.62 95 ARG A C 1
ATOM 704 O O . ARG A 1 95 ? -3.969 1.355 23.859 1 97.62 95 ARG A O 1
ATOM 711 N N . ASP A 1 96 ? -1.963 0.299 23.859 1 98.06 96 ASP A N 1
ATOM 712 C CA . ASP A 1 96 ? -1.37 1.253 24.781 1 98.06 96 ASP A CA 1
ATOM 713 C C . ASP A 1 96 ? -0.39 2.182 24.078 1 98.06 96 ASP A C 1
ATOM 715 O O . ASP A 1 96 ? 0.032 3.195 24.625 1 98.06 96 ASP A O 1
ATOM 719 N N . ALA A 1 97 ? -0.014 1.804 22.844 1 98.69 97 ALA A N 1
ATOM 720 C CA . ALA A 1 97 ? 0.901 2.619 22.047 1 98.69 97 ALA A CA 1
ATOM 721 C C . ALA A 1 97 ? 0.616 2.469 20.562 1 98.69 97 ALA A C 1
ATOM 723 O O . ALA A 1 97 ? -0.048 1.517 20.141 1 98.69 97 ALA A O 1
ATOM 724 N N . ALA A 1 98 ? 1.084 3.42 19.766 1 98.81 98 ALA A N 1
ATOM 725 C CA . ALA A 1 98 ? 0.856 3.422 18.328 1 98.81 98 ALA A CA 1
ATOM 726 C C . ALA A 1 98 ? 1.971 4.168 17.594 1 98.81 98 ALA A C 1
ATOM 728 O O . ALA A 1 98 ? 2.799 4.828 18.219 1 98.81 98 ALA A O 1
ATOM 729 N N . ILE A 1 99 ? 2.062 3.936 16.328 1 98.94 99 ILE A N 1
ATOM 730 C CA . ILE A 1 99 ? 2.742 4.875 15.438 1 98.94 99 ILE A CA 1
ATOM 731 C C . ILE A 1 99 ? 1.845 6.082 15.18 1 98.94 99 ILE A C 1
ATOM 733 O O . ILE A 1 99 ? 0.723 5.941 14.688 1 98.94 99 ILE A O 1
ATOM 737 N N . TRP A 1 100 ? 2.287 7.262 15.547 1 98.94 100 TRP A N 1
ATOM 738 C CA . TRP A 1 100 ? 1.506 8.484 15.391 1 98.94 100 TRP A CA 1
ATOM 739 C C . TRP A 1 100 ? 1.979 9.281 14.18 1 98.94 100 TRP A C 1
ATOM 741 O O . TRP A 1 100 ? 3.152 9.656 14.094 1 98.94 100 TRP A O 1
ATOM 751 N N . VAL A 1 101 ? 1.108 9.539 13.266 1 99 101 VAL A N 1
ATOM 752 C CA . VAL A 1 101 ? 1.4 10.328 12.07 1 99 101 VAL A CA 1
ATOM 753 C C . VAL A 1 101 ? 0.578 11.617 12.086 1 99 101 VAL A C 1
ATOM 755 O O . VAL A 1 101 ? -0.653 11.57 12.141 1 99 101 VAL A O 1
ATOM 758 N N . GLY A 1 102 ? 1.234 12.742 12.07 1 98.94 102 GLY A N 1
ATOM 759 C CA . GLY A 1 102 ? 0.526 14.008 12.125 1 98.94 102 GLY A CA 1
ATOM 760 C C . GLY A 1 102 ? 0.941 14.969 11.031 1 98.94 102 GLY A C 1
ATOM 761 O O . GLY A 1 102 ? 2.121 15.047 10.68 1 98.94 102 GLY A O 1
ATOM 762 N N . HIS A 1 103 ? 0.015 15.727 10.461 1 98.88 103 HIS A N 1
ATOM 763 C CA . HIS A 1 103 ? 0.244 16.812 9.508 1 98.88 103 HIS A CA 1
ATOM 764 C C . HIS A 1 103 ? -0.26 18.141 10.055 1 98.88 103 HIS A C 1
ATOM 766 O O . HIS A 1 103 ? -1.366 18.219 10.594 1 98.88 103 HIS A O 1
ATOM 772 N N . ASP A 1 104 ? 0.569 19.219 9.922 1 98.56 104 ASP A N 1
ATOM 773 C CA . ASP A 1 104 ? 0.122 20.547 10.328 1 98.56 104 ASP A CA 1
ATOM 774 C C . ASP A 1 104 ? -0.264 20.578 11.805 1 98.56 104 ASP A C 1
ATOM 776 O O . ASP A 1 104 ? 0.521 20.172 12.664 1 98.56 104 ASP A O 1
ATOM 780 N N . TRP A 1 105 ? -1.443 20.953 12.188 1 98.81 105 TRP A N 1
ATOM 781 C CA . TRP A 1 105 ? -1.857 20.922 13.586 1 98.81 105 TRP A CA 1
ATOM 782 C C . TRP A 1 105 ? -1.91 19.5 14.117 1 98.81 105 TRP A C 1
ATOM 784 O O . TRP A 1 105 ? -1.721 19.266 15.312 1 98.81 105 TRP A O 1
ATOM 794 N N . GLY A 1 106 ? -2.137 18.516 13.195 1 98.88 106 GLY A N 1
ATOM 795 C CA . GLY A 1 106 ? -2.014 17.125 13.625 1 98.88 106 GLY A CA 1
ATOM 796 C C . GLY A 1 106 ? -0.623 16.781 14.125 1 98.88 106 GLY A C 1
ATOM 797 O O . GLY A 1 106 ? -0.471 15.992 15.055 1 98.88 106 GLY A O 1
ATOM 798 N N . ALA A 1 107 ? 0.354 17.375 13.508 1 98.88 107 ALA A N 1
ATOM 799 C CA . ALA A 1 107 ? 1.728 17.203 13.977 1 98.88 107 ALA A CA 1
ATOM 800 C C . ALA A 1 107 ? 1.935 17.844 15.344 1 98.88 107 ALA A C 1
ATOM 802 O O . ALA A 1 107 ? 2.688 17.328 16.172 1 98.88 107 ALA A O 1
ATOM 803 N N . GLY A 1 108 ? 1.271 19.016 15.562 1 98.56 108 GLY A N 1
ATOM 804 C CA . GLY A 1 108 ? 1.3 19.578 16.906 1 98.56 108 GLY A CA 1
ATOM 805 C C . GLY A 1 108 ? 0.749 18.656 17.953 1 98.56 108 GLY A C 1
ATOM 806 O O . GLY A 1 108 ? 1.321 18.531 19.047 1 98.56 108 GLY A O 1
ATOM 807 N N . VAL A 1 109 ? -0.296 17.969 17.594 1 98.88 109 VAL A N 1
ATOM 808 C CA . VAL A 1 109 ? -0.96 17.078 18.531 1 98.88 109 VAL A CA 1
ATOM 809 C C . VAL A 1 109 ? -0.105 15.836 18.766 1 98.88 109 VAL A C 1
ATOM 811 O O . VAL A 1 109 ? 0.086 15.406 19.906 1 98.88 109 VAL A O 1
ATOM 814 N N . THR A 1 110 ? 0.442 15.227 17.672 1 98.81 110 THR A N 1
ATOM 815 C CA . THR A 1 110 ? 1.312 14.07 17.859 1 98.81 110 THR A CA 1
ATOM 816 C C . THR A 1 110 ? 2.535 14.43 18.688 1 98.81 110 THR A C 1
ATOM 818 O O . THR A 1 110 ? 2.994 13.633 19.516 1 98.81 110 THR A O 1
ATOM 821 N N . SER A 1 111 ? 3.033 15.648 18.484 1 98.25 111 SER A N 1
ATOM 822 C CA . SER A 1 111 ? 4.16 16.141 19.266 1 98.25 111 SER A CA 1
ATOM 823 C C . SER A 1 111 ? 3.803 16.25 20.75 1 98.25 111 SER A C 1
ATOM 825 O O . SER A 1 111 ? 4.602 15.891 21.609 1 98.25 111 SER A O 1
ATOM 827 N N . SER A 1 112 ? 2.621 16.734 21.016 1 98.12 112 SER A N 1
ATOM 828 C CA . SER A 1 112 ? 2.16 16.828 22.406 1 98.12 112 SER A CA 1
ATOM 829 C C . SER A 1 112 ? 2.006 15.453 23.031 1 98.12 112 SER A C 1
ATOM 831 O O . SER A 1 112 ? 2.354 15.266 24.203 1 98.12 112 SER A O 1
ATOM 833 N N . VAL A 1 113 ? 1.507 14.484 22.266 1 98.25 113 VAL A N 1
ATOM 834 C CA . VAL A 1 113 ? 1.406 13.117 22.75 1 98.25 113 VAL A CA 1
ATOM 835 C C . VAL A 1 113 ? 2.797 12.586 23.094 1 98.25 113 VAL A C 1
ATOM 837 O O . VAL A 1 113 ? 3.002 12 24.156 1 98.25 113 VAL A O 1
ATOM 840 N N . ALA A 1 114 ? 3.738 12.828 22.203 1 97.5 114 ALA A N 1
ATOM 841 C CA . ALA A 1 114 ? 5.102 12.344 22.391 1 97.5 114 ALA A CA 1
ATOM 842 C C . ALA A 1 114 ? 5.738 12.961 23.641 1 97.5 114 ALA A C 1
ATOM 844 O O . ALA A 1 114 ? 6.504 12.305 24.344 1 97.5 114 ALA A O 1
ATOM 845 N N . THR A 1 115 ? 5.41 14.219 23.891 1 96.56 115 THR A N 1
ATOM 846 C CA . THR A 1 115 ? 5.98 14.922 25.031 1 96.56 115 THR A CA 1
ATOM 847 C C . THR A 1 115 ? 5.332 14.461 26.328 1 96.56 115 THR A C 1
ATOM 849 O O . THR A 1 115 ? 6.027 14.18 27.312 1 96.56 115 THR A O 1
ATOM 852 N N . GLN A 1 116 ? 4.031 14.312 26.328 1 96.12 116 GLN A N 1
ATOM 853 C CA . GLN A 1 116 ? 3.283 14.117 27.562 1 96.12 116 GLN A CA 1
ATOM 854 C C . GLN A 1 116 ? 3.098 12.641 27.875 1 96.12 116 GLN A C 1
ATOM 856 O O . GLN A 1 116 ? 2.957 12.25 29.031 1 96.12 116 GLN A O 1
ATOM 861 N N . HIS A 1 117 ? 3.094 11.812 26.828 1 96.31 117 HIS A N 1
ATOM 862 C CA . HIS A 1 117 ? 2.857 10.383 26.969 1 96.31 117 HIS A CA 1
ATOM 863 C C . HIS A 1 117 ? 3.809 9.586 26.078 1 96.31 117 HIS A C 1
ATOM 865 O O . HIS A 1 117 ? 3.367 8.781 25.25 1 96.31 117 HIS A O 1
ATOM 871 N N . PRO A 1 118 ? 5.105 9.719 26.344 1 95.88 118 PRO A N 1
ATOM 872 C CA . PRO A 1 118 ? 6.062 9.023 25.484 1 95.88 118 PRO A CA 1
ATOM 873 C C . PRO A 1 118 ? 5.836 7.516 25.438 1 95.88 118 PRO A C 1
ATOM 875 O O . PRO A 1 118 ? 6.137 6.867 24.438 1 95.88 118 PRO A O 1
ATOM 878 N N . HIS A 1 119 ? 5.266 6.93 26.453 1 97 119 HIS A N 1
ATOM 879 C CA . HIS A 1 119 ? 5.012 5.492 26.5 1 97 119 HIS A CA 1
ATOM 880 C C . HIS A 1 119 ? 3.938 5.086 25.5 1 97 119 HIS A C 1
ATOM 882 O O . HIS A 1 119 ? 3.852 3.92 25.109 1 97 119 HIS A O 1
ATOM 888 N N . ALA A 1 120 ? 3.119 6.039 25.031 1 98.62 120 ALA A N 1
ATOM 889 C CA . ALA A 1 120 ? 2.033 5.773 24.094 1 98.62 120 ALA A CA 1
ATOM 890 C C . ALA A 1 120 ? 2.518 5.875 22.656 1 98.62 120 ALA A C 1
ATOM 892 O O . ALA A 1 120 ? 1.731 5.727 21.719 1 98.62 120 ALA A O 1
ATOM 893 N N . VAL A 1 121 ? 3.867 6.039 22.5 1 98.56 121 VAL A N 1
ATOM 894 C CA . VAL A 1 121 ? 4.414 6.305 21.172 1 98.56 121 VAL A CA 1
ATOM 895 C C . VAL A 1 121 ? 5.383 5.191 20.781 1 98.56 121 VAL A C 1
ATOM 897 O O . VAL A 1 121 ? 6.418 5.008 21.422 1 98.56 121 VAL A O 1
ATOM 900 N N . LYS A 1 122 ? 4.988 4.438 19.75 1 98.56 122 LYS A N 1
ATOM 901 C CA . LYS A 1 122 ? 5.957 3.527 19.141 1 98.56 122 LYS A CA 1
ATOM 902 C C . LYS A 1 122 ? 6.918 4.281 18.219 1 98.56 122 LYS A C 1
ATOM 904 O O . LYS A 1 122 ? 8.109 3.973 18.172 1 98.56 122 LYS A O 1
ATOM 909 N N . ALA A 1 123 ? 6.383 5.215 17.5 1 98.81 123 ALA A N 1
ATOM 910 C CA . ALA A 1 123 ? 7.125 6.121 16.625 1 98.81 123 ALA A CA 1
ATOM 911 C C . ALA A 1 123 ? 6.336 7.398 16.359 1 98.81 123 ALA A C 1
ATOM 913 O O . ALA A 1 123 ? 5.105 7.398 16.438 1 98.81 123 ALA A O 1
ATOM 914 N N . LEU A 1 124 ? 7.086 8.438 16.062 1 98.75 124 LEU A N 1
ATOM 915 C CA . LEU A 1 124 ? 6.516 9.734 15.711 1 98.75 124 LEU A CA 1
ATOM 916 C C . LEU A 1 124 ? 6.82 10.094 14.258 1 98.75 124 LEU A C 1
ATOM 918 O O . LEU A 1 124 ? 7.98 10.07 13.844 1 98.75 124 LEU A O 1
ATOM 922 N N . VAL A 1 125 ? 5.785 10.352 13.484 1 98.94 125 VAL A N 1
ATOM 923 C CA . VAL A 1 125 ? 5.926 10.797 12.102 1 98.94 125 VAL A CA 1
ATOM 924 C C . VAL A 1 125 ? 5.223 12.141 11.922 1 98.94 125 VAL A C 1
ATOM 926 O O . VAL A 1 125 ? 3.998 12.227 12.039 1 98.94 125 VAL A O 1
ATOM 929 N N . ASN A 1 126 ? 5.996 13.156 11.672 1 98.88 126 ASN A N 1
ATOM 930 C CA . ASN A 1 126 ? 5.434 14.484 11.445 1 98.88 126 ASN A CA 1
ATOM 931 C C . ASN A 1 126 ? 5.652 14.953 10.008 1 98.88 126 ASN A C 1
ATOM 933 O O . ASN A 1 126 ? 6.754 14.82 9.469 1 98.88 126 ASN A O 1
ATOM 937 N N . LEU A 1 127 ? 4.602 15.445 9.414 1 98.75 127 LEU A N 1
ATOM 938 C CA . LEU A 1 127 ? 4.648 16.031 8.078 1 98.75 127 LEU A CA 1
ATOM 939 C C . LEU A 1 127 ? 4.586 17.562 8.156 1 98.75 127 LEU A C 1
ATOM 941 O O . LEU A 1 127 ? 3.668 18.109 8.758 1 98.75 127 LEU A O 1
ATOM 945 N N . CYS A 1 128 ? 5.543 18.281 7.652 1 98.38 128 CYS A N 1
ATOM 946 C CA . CYS A 1 128 ? 5.613 19.719 7.422 1 98.38 128 CYS A CA 1
ATOM 947 C C . CYS A 1 128 ? 5.93 20.469 8.711 1 98.38 128 CYS A C 1
ATOM 949 O O . CYS A 1 128 ? 6.605 21.5 8.688 1 98.38 128 CYS A O 1
ATOM 951 N N . VAL A 1 129 ? 5.488 20 9.883 1 98.75 129 VAL A N 1
ATOM 952 C CA . VAL A 1 129 ? 5.656 20.719 11.141 1 98.75 129 VAL A CA 1
ATOM 953 C C . VAL A 1 129 ? 6.484 19.875 12.109 1 98.75 129 VAL A C 1
ATOM 955 O O . VAL A 1 129 ? 6.055 18.797 12.523 1 98.75 129 VAL A O 1
ATOM 958 N N . PRO A 1 130 ? 7.625 20.359 12.516 1 98.12 130 PRO A N 1
ATOM 959 C CA . PRO A 1 130 ? 8.539 19.562 13.328 1 98.12 130 PRO A CA 1
ATOM 960 C C . PRO A 1 130 ? 8.125 19.5 14.797 1 98.12 130 PRO A C 1
ATOM 962 O O . PRO A 1 130 ? 7.395 20.375 15.273 1 98.12 130 PRO A O 1
ATOM 965 N N . PHE A 1 131 ? 8.641 18.484 15.484 1 97.12 131 PHE A N 1
ATOM 966 C CA . PHE A 1 131 ? 8.547 18.297 16.922 1 97.12 131 PHE A CA 1
ATOM 967 C C . PHE A 1 131 ? 9.203 19.438 17.672 1 97.12 131 PHE A C 1
ATOM 969 O O . PHE A 1 131 ? 10.266 19.922 17.266 1 97.12 131 PHE A O 1
ATOM 976 N N . HIS A 1 132 ? 8.477 19.984 18.797 1 96.38 132 HIS A N 1
ATOM 977 C CA . HIS A 1 132 ? 8.945 21.047 19.672 1 96.38 132 HIS A CA 1
ATOM 978 C C . HIS A 1 132 ? 8.914 22.391 18.969 1 96.38 132 HIS A C 1
ATOM 980 O O . HIS A 1 132 ? 9.852 23.188 19.094 1 96.38 132 HIS A O 1
ATOM 986 N N . THR A 1 133 ? 7.809 22.609 18.203 1 96.44 133 THR A N 1
ATOM 987 C CA . THR A 1 133 ? 7.613 23.922 17.562 1 96.44 133 THR A CA 1
ATOM 988 C C . THR A 1 133 ? 6.219 24.453 17.859 1 96.44 133 THR A C 1
ATOM 990 O O . THR A 1 133 ? 5.98 25.031 18.938 1 96.44 133 THR A O 1
ATOM 993 N N . ILE A 1 134 ? 5.207 24.109 17.062 1 97.38 134 ILE A N 1
ATOM 994 C CA . ILE A 1 134 ? 3.92 24.781 17.141 1 97.38 134 ILE A CA 1
ATOM 995 C C . ILE A 1 134 ? 3.201 24.406 18.422 1 97.38 134 ILE A C 1
ATOM 997 O O . ILE A 1 134 ? 2.457 25.219 18.984 1 97.38 134 ILE A O 1
ATOM 1001 N N . GLU A 1 135 ? 3.396 23.188 18.922 1 97.19 135 GLU A N 1
ATOM 1002 C CA . GLU A 1 135 ? 2.699 22.734 20.109 1 97.19 135 GLU A CA 1
ATOM 1003 C C . GLU A 1 135 ? 3.205 23.469 21.359 1 97.19 135 GLU A C 1
ATOM 1005 O O . GLU A 1 135 ? 2.578 23.406 22.422 1 97.19 135 GLU A O 1
ATOM 1010 N N . ARG A 1 136 ? 4.25 24.25 21.188 1 96.19 136 ARG A N 1
ATOM 1011 C CA . ARG A 1 136 ? 4.824 25 22.312 1 96.19 136 ARG A CA 1
ATOM 1012 C C . ARG A 1 136 ? 4.449 26.469 22.234 1 96.19 136 ARG A C 1
ATOM 1014 O O . ARG A 1 136 ? 5.008 27.297 22.953 1 96.19 136 ARG A O 1
ATOM 1021 N N . GLY A 1 137 ? 3.551 26.766 21.344 1 96.81 137 GLY A N 1
ATOM 1022 C CA . GLY A 1 137 ? 3.061 28.141 21.25 1 96.81 137 GLY A CA 1
ATOM 1023 C C . GLY A 1 137 ? 4.082 29.094 20.656 1 96.81 137 GLY A C 1
ATOM 1024 O O . GLY A 1 137 ? 5.137 28.672 20.188 1 96.81 137 GLY A O 1
ATOM 1025 N N . TRP A 1 138 ? 3.77 30.406 20.656 1 96.88 138 TRP A N 1
ATOM 1026 C CA . TRP A 1 138 ? 4.57 31.453 20.031 1 96.88 138 TRP A CA 1
ATOM 1027 C C . TRP A 1 138 ? 6.031 31.359 20.453 1 96.88 138 TRP A C 1
ATOM 1029 O O . TRP A 1 138 ? 6.938 31.453 19.625 1 96.88 138 TRP A O 1
ATOM 1039 N N . PRO A 1 139 ? 6.328 31.094 21.734 1 94.81 139 PRO A N 1
ATOM 1040 C CA . PRO A 1 139 ? 7.738 31 22.125 1 94.81 139 PRO A CA 1
ATOM 1041 C C . PRO A 1 139 ? 8.461 29.828 21.438 1 94.81 139 PRO A C 1
ATOM 1043 O O . PRO A 1 139 ? 9.68 29.875 21.281 1 94.81 139 PRO A O 1
ATOM 1046 N N . GLY A 1 140 ? 7.699 28.844 21.016 1 94.31 140 GLY A N 1
ATOM 1047 C CA . GLY A 1 140 ? 8.297 27.641 20.469 1 94.31 140 GLY A CA 1
ATOM 1048 C C . GLY A 1 140 ? 8.734 27.797 19.031 1 94.31 140 GLY A C 1
ATOM 1049 O O . GLY A 1 140 ? 9.664 27.109 18.578 1 94.31 140 GLY A O 1
ATOM 1050 N N . PHE A 1 141 ? 8.055 28.703 18.312 1 96.06 141 PHE A N 1
ATOM 1051 C CA . PHE A 1 141 ? 8.375 28.672 16.891 1 96.06 141 PHE A CA 1
ATOM 1052 C C . PHE A 1 141 ? 8.57 30.078 16.359 1 96.06 141 PHE A C 1
ATOM 1054 O O . PHE A 1 141 ? 9.195 30.281 15.305 1 96.06 141 PHE A O 1
ATOM 1061 N N . LEU A 1 142 ? 8.148 31.188 17.031 1 97.31 142 LEU A N 1
ATOM 1062 C CA . LEU A 1 142 ? 8.305 32.531 16.531 1 97.31 142 LEU A CA 1
ATOM 1063 C C . LEU A 1 142 ? 9.781 32.906 16.406 1 97.31 142 LEU A C 1
ATOM 1065 O O . LEU A 1 142 ? 10.18 33.562 15.445 1 97.31 142 LEU A O 1
ATOM 1069 N N . PRO A 1 143 ? 10.648 32.531 17.359 1 97.19 143 PRO A N 1
ATOM 1070 C CA . PRO A 1 143 ? 12.062 32.875 17.25 1 97.19 143 PRO A CA 1
ATOM 1071 C C . PRO A 1 143 ? 12.742 32.219 16.047 1 97.19 143 PRO A C 1
ATOM 1073 O O . PRO A 1 143 ? 13.875 32.562 15.711 1 97.19 143 PRO A O 1
ATOM 1076 N N . LEU A 1 144 ? 12.086 31.281 15.414 1 97.62 144 LEU A N 1
ATOM 1077 C CA . LEU A 1 144 ? 12.695 30.5 14.344 1 97.62 144 LEU A CA 1
ATOM 1078 C C . LEU A 1 144 ? 12.383 31.109 12.984 1 97.62 144 LEU A C 1
ATOM 1080 O O . LEU A 1 144 ? 12.844 30.594 11.953 1 97.62 144 LEU A O 1
ATOM 1084 N N . VAL A 1 145 ? 11.688 32.25 12.93 1 97.12 145 VAL A N 1
ATOM 1085 C CA . VAL A 1 145 ? 11.375 32.969 11.703 1 97.12 145 VAL A CA 1
ATOM 1086 C C . VAL A 1 145 ? 12.664 33.375 11 1 97.12 145 VAL A C 1
ATOM 1088 O O . VAL A 1 145 ? 13.609 33.844 11.641 1 97.12 145 VAL A O 1
ATOM 1091 N N . ASN A 1 146 ? 12.695 33.094 9.688 1 97.81 146 ASN A N 1
ATOM 1092 C CA . ASN A 1 146 ? 13.805 33.625 8.883 1 97.81 146 ASN A CA 1
ATOM 1093 C C . ASN A 1 146 ? 13.75 35.125 8.75 1 97.81 146 ASN A C 1
ATOM 1095 O O . ASN A 1 146 ? 13.102 35.656 7.848 1 97.81 146 ASN A O 1
ATOM 1099 N N . ARG A 1 147 ? 14.531 35.844 9.477 1 97 147 ARG A N 1
ATOM 1100 C CA . ARG A 1 147 ? 14.438 37.312 9.578 1 97 147 ARG A CA 1
ATOM 1101 C C . ARG A 1 147 ? 15.07 37.969 8.367 1 97 147 ARG A C 1
ATOM 1103 O O . ARG A 1 147 ? 14.859 39.156 8.125 1 97 147 ARG A O 1
ATOM 1110 N N . ALA A 1 148 ? 15.875 37.25 7.617 1 96.62 148 ALA A N 1
ATOM 1111 C CA . ALA A 1 148 ? 16.344 37.781 6.34 1 96.62 148 ALA A CA 1
ATOM 1112 C C . ALA A 1 148 ? 15.195 37.938 5.355 1 96.62 148 ALA A C 1
ATOM 1114 O O . ALA A 1 148 ? 15.195 38.875 4.551 1 96.62 148 ALA A O 1
ATOM 1115 N N . LEU A 1 149 ? 14.219 37.062 5.453 1 96.5 149 LEU A N 1
ATOM 1116 C CA . LEU A 1 149 ? 13.047 37.125 4.578 1 96.5 149 LEU A CA 1
ATOM 1117 C C . LEU A 1 149 ? 11.945 37.969 5.176 1 96.5 149 LEU A C 1
ATOM 1119 O O . LEU A 1 149 ? 11.203 38.625 4.445 1 96.5 149 LEU A O 1
ATOM 1123 N N . TYR A 1 150 ? 11.883 37.906 6.535 1 97.56 150 TYR A N 1
ATOM 1124 C CA . TYR A 1 150 ? 10.836 38.625 7.266 1 97.56 150 TYR A CA 1
ATOM 1125 C C . TYR A 1 150 ? 11.438 39.5 8.344 1 97.56 150 TYR A C 1
ATOM 1127 O O . TYR A 1 150 ? 11.406 39.156 9.531 1 97.56 150 TYR A O 1
ATOM 1135 N N . PRO A 1 151 ? 11.852 40.688 8 1 96.94 151 PRO A N 1
ATOM 1136 C CA . PRO A 1 151 ? 12.359 41.562 9.047 1 96.94 151 PRO A CA 1
ATOM 1137 C C . PRO A 1 151 ? 11.336 41.844 10.141 1 96.94 151 PRO A C 1
ATOM 1139 O O . PRO A 1 151 ? 10.164 42.094 9.852 1 96.94 151 PRO A O 1
ATOM 1142 N N . ALA A 1 152 ? 11.789 41.812 11.383 1 96.5 152 ALA A N 1
ATOM 1143 C CA . ALA A 1 152 ? 10.898 41.844 12.531 1 96.5 152 ALA A CA 1
ATOM 1144 C C . ALA A 1 152 ? 10.102 43.156 12.586 1 96.5 152 ALA A C 1
ATOM 1146 O O . ALA A 1 152 ? 8.953 43.188 13.031 1 96.5 152 ALA A O 1
ATOM 1147 N N . ASP A 1 153 ? 10.625 44.25 12.102 1 96.44 153 ASP A N 1
ATOM 1148 C CA . ASP A 1 153 ? 9.977 45.562 12.164 1 96.44 153 ASP A CA 1
ATOM 1149 C C . ASP A 1 153 ? 8.82 45.625 11.164 1 96.44 153 ASP A C 1
ATOM 1151 O O . ASP A 1 153 ? 7.883 46.406 11.359 1 96.44 153 ASP A O 1
ATOM 1155 N N . GLN A 1 154 ? 8.906 44.906 10.117 1 96.5 154 GLN A N 1
ATOM 1156 C CA . GLN A 1 154 ? 7.875 44.938 9.086 1 96.5 154 GLN A CA 1
ATOM 1157 C C . GLN A 1 154 ? 6.938 43.75 9.211 1 96.5 154 GLN A C 1
ATOM 1159 O O . GLN A 1 154 ? 5.75 43.844 8.898 1 96.5 154 GLN A O 1
ATOM 1164 N N . TYR A 1 155 ? 7.516 42.656 9.594 1 97.5 155 TYR A N 1
ATOM 1165 C CA . TYR A 1 155 ? 6.797 41.406 9.703 1 97.5 155 TYR A CA 1
ATOM 1166 C C . TYR A 1 155 ? 7.039 40.75 11.055 1 97.5 155 TYR A C 1
ATOM 1168 O O . TYR A 1 155 ? 7.641 39.656 11.133 1 97.5 155 TYR A O 1
ATOM 1176 N N . GLU A 1 156 ? 6.488 41.312 12.07 1 97.19 156 GLU A N 1
ATOM 1177 C CA . GLU A 1 156 ? 6.715 40.906 13.453 1 97.19 156 GLU A CA 1
ATOM 1178 C C . GLU A 1 156 ? 6.484 39.406 13.633 1 97.19 156 GLU A C 1
ATOM 1180 O O . GLU A 1 156 ? 7.293 38.719 14.258 1 97.19 156 GLU A O 1
ATOM 1185 N N . PHE A 1 157 ? 5.492 38.844 13 1 98.06 157 PHE A N 1
ATOM 1186 C CA . PHE A 1 157 ? 5.133 37.438 13.203 1 98.06 157 PHE A CA 1
ATOM 1187 C C . PHE A 1 157 ? 5.52 36.594 11.992 1 98.06 157 PHE A C 1
ATOM 1189 O O . PHE A 1 157 ? 5.082 35.469 11.859 1 98.06 157 PHE A O 1
ATOM 1196 N N . GLY A 1 158 ? 6.305 37.219 11.055 1 97.62 158 GLY A N 1
ATOM 1197 C CA . GLY A 1 158 ? 6.742 36.5 9.867 1 97.62 158 GLY A CA 1
ATOM 1198 C C . GLY A 1 158 ? 5.594 35.969 9.047 1 97.62 158 GLY A C 1
ATOM 1199 O O . GLY A 1 158 ? 4.57 36.625 8.867 1 97.62 158 GLY A O 1
ATOM 1200 N N . GLN A 1 159 ? 5.777 34.75 8.469 1 96.69 159 GLN A N 1
ATOM 1201 C CA . GLN A 1 159 ? 4.777 34.094 7.645 1 96.69 159 GLN A CA 1
ATOM 1202 C C . GLN A 1 159 ? 3.586 33.625 8.484 1 96.69 159 GLN A C 1
ATOM 1204 O O . GLN A 1 159 ? 2.588 33.156 7.941 1 96.69 159 GLN A O 1
ATOM 1209 N N . TRP A 1 160 ? 3.623 33.844 9.836 1 98.19 160 TRP A N 1
ATOM 1210 C CA . TRP A 1 160 ? 2.557 33.375 10.719 1 98.19 160 TRP A CA 1
ATOM 1211 C C . TRP A 1 160 ? 1.729 34.531 11.242 1 98.19 160 TRP A C 1
ATOM 1213 O O . TRP A 1 160 ? 1.037 34.406 12.25 1 98.19 160 TRP A O 1
ATOM 1223 N N . ASP A 1 161 ? 1.797 35.688 10.508 1 98.06 161 ASP A N 1
ATOM 1224 C CA . ASP A 1 161 ? 0.947 36.844 10.789 1 98.06 161 ASP A CA 1
ATOM 1225 C C . ASP A 1 161 ? -0.527 36.438 10.812 1 98.06 161 ASP A C 1
ATOM 1227 O O . ASP A 1 161 ? -1.312 37 11.586 1 98.06 161 ASP A O 1
ATOM 1231 N N . TYR A 1 162 ? -0.898 35.5 9.992 1 97.62 162 TYR A N 1
ATOM 1232 C CA . TYR A 1 162 ? -2.283 35.062 9.93 1 97.62 162 TYR A CA 1
ATOM 1233 C C . TYR A 1 162 ? -2.723 34.438 11.25 1 97.62 162 TYR A C 1
ATOM 1235 O O . TYR A 1 162 ? -3.895 34.531 11.625 1 97.62 162 TYR A O 1
ATOM 1243 N N . MET A 1 163 ? -1.842 33.781 12 1 98.25 163 MET A N 1
ATOM 1244 C CA . MET A 1 163 ? -2.193 33.219 13.297 1 98.25 163 MET A CA 1
ATOM 1245 C C . MET A 1 163 ? -2.502 34.312 14.305 1 98.25 163 MET A C 1
ATOM 1247 O O . MET A 1 163 ? -3.432 34.188 15.102 1 98.25 163 MET A O 1
ATOM 1251 N N . LYS A 1 164 ? -1.689 35.312 14.281 1 98.12 164 LYS A N 1
ATOM 1252 C CA . LYS A 1 164 ? -1.964 36.438 15.141 1 98.12 164 LYS A CA 1
ATOM 1253 C C . LYS A 1 164 ? -3.285 37.125 14.773 1 98.12 164 LYS A C 1
ATOM 1255 O O . LYS A 1 164 ? -4.008 37.594 15.648 1 98.12 164 LYS A O 1
ATOM 1260 N N . ASN A 1 165 ? -3.559 37.188 13.484 1 98.12 165 ASN A N 1
ATOM 1261 C CA . ASN A 1 165 ? -4.848 37.719 13.047 1 98.12 165 ASN A CA 1
ATOM 1262 C C . ASN A 1 165 ? -6.008 36.938 13.672 1 98.12 165 ASN A C 1
ATOM 1264 O O . ASN A 1 165 ? -7.031 37.531 14.031 1 98.12 165 ASN A O 1
ATOM 1268 N N . TYR A 1 166 ? -5.922 35.594 13.75 1 97.88 166 TYR A N 1
ATOM 1269 C CA . TYR A 1 166 ? -6.941 34.844 14.461 1 97.88 166 TYR A CA 1
ATOM 1270 C C . TYR A 1 166 ? -7.137 35.344 15.875 1 97.88 166 TYR A C 1
ATOM 1272 O O . TYR A 1 166 ? -8.266 35.625 16.297 1 97.88 166 TYR A O 1
ATOM 1280 N N . GLU A 1 167 ? -6.09 35.531 16.609 1 97.5 167 GLU A N 1
ATOM 1281 C CA . GLU A 1 167 ? -6.152 35.969 18 1 97.5 167 GLU A CA 1
ATOM 1282 C C . GLU A 1 167 ? -6.82 37.312 18.141 1 97.5 167 GLU A C 1
ATOM 1284 O O . GLU A 1 167 ? -7.551 37.562 19.094 1 97.5 167 GLU A O 1
ATOM 1289 N N . GLU A 1 168 ? -6.613 38.125 17.141 1 97.88 168 GLU A N 1
ATOM 1290 C CA . GLU A 1 168 ? -7.062 39.531 17.234 1 97.88 168 GLU A CA 1
ATOM 1291 C C . GLU A 1 168 ? -8.438 39.719 16.609 1 97.88 168 GLU A C 1
ATOM 1293 O O . GLU A 1 168 ? -9.203 40.594 17.016 1 97.88 168 GLU A O 1
ATOM 1298 N N . ASN A 1 169 ? -8.75 38.906 15.602 1 97.69 169 ASN A N 1
ATOM 1299 C CA . ASN A 1 169 ? -9.938 39.125 14.789 1 97.69 169 ASN A CA 1
ATOM 1300 C C . ASN A 1 169 ? -10.688 37.844 14.531 1 97.69 169 ASN A C 1
ATOM 1302 O O . ASN A 1 169 ? -11.117 37.562 13.406 1 97.69 169 ASN A O 1
ATOM 1306 N N . TYR A 1 170 ? -10.875 37 15.562 1 98.06 170 TYR A N 1
ATOM 1307 C CA . TYR A 1 170 ? -11.336 35.625 15.406 1 98.06 170 TYR A CA 1
ATOM 1308 C C . TYR A 1 170 ? -12.703 35.594 14.719 1 98.06 170 TYR A C 1
ATOM 1310 O O . TYR A 1 170 ? -12.859 34.938 13.688 1 98.06 170 TYR A O 1
ATOM 1318 N N . GLU A 1 171 ? -13.711 36.281 15.25 1 98.19 171 GLU A N 1
ATOM 1319 C CA . GLU A 1 171 ? -15.07 36.219 14.734 1 98.19 171 GLU A CA 1
ATOM 1320 C C . GLU A 1 171 ? -15.141 36.75 13.297 1 98.19 171 GLU A C 1
ATOM 1322 O O . GLU A 1 171 ? -15.852 36.188 12.461 1 98.19 171 GLU A O 1
ATOM 1327 N N . LYS A 1 172 ? -14.398 37.812 13.07 1 97.5 172 LYS A N 1
ATOM 1328 C CA . LYS A 1 172 ? -14.367 38.375 11.719 1 97.5 172 LYS A CA 1
ATOM 1329 C C . LYS A 1 172 ? -13.727 37.406 10.734 1 97.5 172 LYS A C 1
ATOM 1331 O O . LYS A 1 172 ? -14.195 37.25 9.609 1 97.5 172 LYS A O 1
ATOM 1336 N N . THR A 1 173 ? -12.625 36.812 11.141 1 98.06 173 THR A N 1
ATOM 1337 C CA . THR A 1 173 ? -11.938 35.812 10.328 1 98.06 173 THR A CA 1
ATOM 1338 C C . THR A 1 173 ? -12.859 34.656 10 1 98.06 173 THR A C 1
ATOM 1340 O O . THR A 1 173 ? -12.953 34.219 8.852 1 98.06 173 THR A O 1
ATOM 1343 N N . ILE A 1 174 ? -13.586 34.125 11 1 98.56 174 ILE A N 1
ATOM 1344 C CA . ILE A 1 174 ? -14.484 33 10.828 1 98.56 174 ILE A CA 1
ATOM 1345 C C . ILE A 1 174 ? -15.625 33.375 9.891 1 98.56 174 ILE A C 1
ATOM 1347 O O . ILE A 1 174 ? -15.992 32.594 9.008 1 98.56 174 ILE A O 1
ATOM 1351 N N . ALA A 1 175 ? -16.172 34.5 10.117 1 98.31 175 ALA A N 1
ATOM 1352 C CA . ALA A 1 175 ? -17.25 34.969 9.25 1 98.31 175 ALA A CA 1
ATOM 1353 C C . ALA A 1 175 ? -16.797 35 7.789 1 98.31 175 ALA A C 1
ATOM 1355 O O . ALA A 1 175 ? -17.562 34.625 6.891 1 98.31 175 ALA A O 1
ATOM 1356 N N . TRP A 1 176 ? -15.633 35.5 7.582 1 98.19 176 TRP A N 1
ATOM 1357 C CA . TRP A 1 176 ? -15.086 35.531 6.23 1 98.19 176 TRP A CA 1
ATOM 1358 C C . TRP A 1 176 ? -14.969 34.125 5.637 1 98.19 176 TRP A C 1
ATOM 1360 O O . TRP A 1 176 ? -15.414 33.875 4.516 1 98.19 176 TRP A O 1
ATOM 1370 N N . MET A 1 177 ? -14.398 33.188 6.352 1 98.31 177 MET A N 1
ATOM 1371 C CA . MET A 1 177 ? -14.195 31.828 5.879 1 98.31 177 MET A CA 1
ATOM 1372 C C . MET A 1 177 ? -15.531 31.125 5.629 1 98.31 177 MET A C 1
ATOM 1374 O O . MET A 1 177 ? -15.688 30.406 4.637 1 98.31 177 MET A O 1
ATOM 1378 N N . ASP A 1 178 ? -16.5 31.375 6.52 1 98.44 178 ASP A N 1
ATOM 1379 C CA . ASP A 1 178 ? -17.781 30.688 6.48 1 98.44 178 ASP A CA 1
ATOM 1380 C C . ASP A 1 178 ? -18.688 31.281 5.41 1 98.44 178 ASP A C 1
ATOM 1382 O O . ASP A 1 178 ? -19.734 30.719 5.082 1 98.44 178 ASP A O 1
ATOM 1386 N N . ALA A 1 179 ? -18.281 32.438 4.879 1 98.25 179 ALA A N 1
ATOM 1387 C CA . ALA A 1 179 ? -19.062 33.062 3.818 1 98.25 179 ALA A CA 1
ATOM 1388 C C . ALA A 1 179 ? -19.141 32.156 2.592 1 98.25 179 ALA A C 1
ATOM 1390 O O . ALA A 1 179 ? -20.109 32.219 1.822 1 98.25 179 ALA A O 1
ATOM 1391 N N . ASP A 1 180 ? -18.172 31.312 2.377 1 98.19 180 ASP A N 1
ATOM 1392 C CA . ASP A 1 180 ? -18.172 30.266 1.357 1 98.19 180 ASP A CA 1
ATOM 1393 C C . ASP A 1 180 ? -17.266 29.109 1.752 1 98.19 180 ASP A C 1
ATOM 1395 O O . ASP A 1 180 ? -16.141 29 1.251 1 98.19 180 ASP A O 1
ATOM 1399 N N . VAL A 1 181 ? -17.828 28.234 2.5 1 98.38 181 VAL A N 1
ATOM 1400 C CA . VAL A 1 181 ? -17.062 27.141 3.09 1 98.38 181 VAL A CA 1
ATOM 1401 C C . VAL A 1 181 ? -16.453 26.281 1.984 1 98.38 181 VAL A C 1
ATOM 1403 O O . VAL A 1 181 ? -15.258 25.984 2.008 1 98.38 181 VAL A O 1
ATOM 1406 N N . ALA A 1 182 ? -17.266 25.906 1.022 1 98.12 182 ALA A N 1
ATOM 1407 C CA . ALA A 1 182 ? -16.812 25.062 -0.069 1 98.12 182 ALA A CA 1
ATOM 1408 C C . ALA A 1 182 ? -15.711 25.75 -0.875 1 98.12 182 ALA A C 1
ATOM 1410 O O . ALA A 1 182 ? -14.711 25.141 -1.235 1 98.12 182 ALA A O 1
ATOM 1411 N N . GLY A 1 183 ? -15.977 27.016 -1.201 1 97.94 183 GLY A N 1
ATOM 1412 C CA . GLY A 1 183 ? -15.008 27.781 -1.958 1 97.94 183 GLY A CA 1
ATOM 1413 C C . GLY A 1 183 ? -13.68 27.938 -1.245 1 97.94 183 GLY A C 1
ATOM 1414 O O . GLY A 1 183 ? -12.617 27.812 -1.866 1 97.94 183 GLY A O 1
ATOM 1415 N N . PHE A 1 184 ? -13.68 28.188 0.006 1 98.06 184 PHE A N 1
ATOM 1416 C CA . PHE A 1 184 ? -12.453 28.359 0.781 1 98.06 184 PHE A CA 1
ATOM 1417 C C . PHE A 1 184 ? -11.695 27.031 0.865 1 98.06 184 PHE A C 1
ATOM 1419 O O . PHE A 1 184 ? -10.469 27 0.708 1 98.06 184 PHE A O 1
ATOM 1426 N N . CYS A 1 185 ? -12.43 25.938 1.128 1 98.31 185 CYS A N 1
ATOM 1427 C CA . CYS A 1 185 ? -11.812 24.625 1.168 1 98.31 185 CYS A CA 1
ATOM 1428 C C . CYS A 1 185 ? -11.094 24.312 -0.142 1 98.31 185 CYS A C 1
ATOM 1430 O O . CYS A 1 185 ? -9.961 23.828 -0.137 1 98.31 185 CYS A O 1
ATOM 1432 N N . LYS A 1 186 ? -11.758 24.578 -1.276 1 97.44 186 LYS A N 1
ATOM 1433 C CA . LYS A 1 186 ? -11.172 24.297 -2.582 1 97.44 186 LYS A CA 1
ATOM 1434 C C . LYS A 1 186 ? -9.953 25.172 -2.836 1 97.44 186 LYS A C 1
ATOM 1436 O O . LYS A 1 186 ? -8.969 24.719 -3.434 1 97.44 186 LYS A O 1
ATOM 1441 N N . ALA A 1 187 ? -10 26.422 -2.402 1 96.12 187 ALA A N 1
ATOM 1442 C CA . ALA A 1 187 ? -8.875 27.344 -2.545 1 96.12 187 ALA A CA 1
ATOM 1443 C C . ALA A 1 187 ? -7.66 26.844 -1.765 1 96.12 187 ALA A C 1
ATOM 1445 O O . ALA A 1 187 ? -6.52 27 -2.213 1 96.12 187 ALA A O 1
ATOM 1446 N N . CYS A 1 188 ? -7.852 26.266 -0.602 1 95.81 188 CYS A N 1
ATOM 1447 C CA . CYS A 1 188 ? -6.777 25.766 0.25 1 95.81 188 CYS A CA 1
ATOM 1448 C C . CYS A 1 188 ? -6.094 24.562 -0.389 1 95.81 188 CYS A C 1
ATOM 1450 O O . CYS A 1 188 ? -4.895 24.359 -0.199 1 95.81 188 CYS A O 1
ATOM 1452 N N . PHE A 1 189 ? -6.84 23.75 -1.171 1 97.44 189 PHE A N 1
ATOM 1453 C CA . PHE A 1 189 ? -6.332 22.469 -1.638 1 97.44 189 PHE A CA 1
ATOM 1454 C C . PHE A 1 189 ? -5.98 22.531 -3.119 1 97.44 189 PHE A C 1
ATOM 1456 O O . PHE A 1 189 ? -6.078 21.531 -3.828 1 97.44 189 PHE A O 1
ATOM 1463 N N . GLN A 1 190 ? -5.645 23.719 -3.615 1 95 190 GLN A N 1
ATOM 1464 C CA . GLN A 1 190 ? -5.148 23.828 -4.984 1 95 190 GLN A CA 1
ATOM 1465 C C . GLN A 1 190 ? -3.75 23.234 -5.113 1 95 190 GLN A C 1
ATOM 1467 O O . GLN A 1 190 ? -2.926 23.359 -4.203 1 95 190 GLN A O 1
ATOM 1472 N N . PRO A 1 191 ? -3.449 22.531 -6.164 1 91.25 191 PRO A N 1
ATOM 1473 C CA . PRO A 1 191 ? -2.084 22.047 -6.371 1 91.25 191 PRO A CA 1
ATOM 1474 C C . PRO A 1 191 ? -1.051 23.172 -6.367 1 91.25 191 PRO A C 1
ATOM 1476 O O . PRO A 1 191 ? -1.328 24.266 -6.852 1 91.25 191 PRO A O 1
ATOM 1479 N N . ARG A 1 192 ? 0.128 22.844 -5.855 1 89.56 192 ARG A N 1
ATOM 1480 C CA . ARG A 1 192 ? 1.2 23.828 -5.781 1 89.56 192 ARG A CA 1
ATOM 1481 C C . ARG A 1 192 ? 2.424 23.359 -6.566 1 89.56 192 ARG A C 1
ATOM 1483 O O . ARG A 1 192 ? 2.734 22.172 -6.594 1 89.56 192 ARG A O 1
ATOM 1490 N N . GLY A 1 193 ? 2.996 24.312 -7.238 1 91.75 193 GLY A N 1
ATOM 1491 C CA . GLY A 1 193 ? 4.305 24.094 -7.836 1 91.75 193 GLY A CA 1
ATOM 1492 C C . GLY A 1 193 ? 5.426 24.781 -7.07 1 91.75 193 GLY A C 1
ATOM 1493 O O . GLY A 1 193 ? 5.207 25.328 -5.992 1 91.75 193 GLY A O 1
ATOM 1494 N N . ALA A 1 194 ? 6.613 24.688 -7.543 1 93.5 194 ALA A N 1
ATOM 1495 C CA . ALA A 1 194 ? 7.75 25.359 -6.926 1 93.5 194 ALA A CA 1
ATOM 1496 C C . ALA A 1 194 ? 7.504 26.859 -6.812 1 93.5 194 ALA A C 1
ATOM 1498 O O . ALA A 1 194 ? 7.188 27.516 -7.809 1 93.5 194 ALA A O 1
ATOM 1499 N N . PRO A 1 195 ? 7.617 27.375 -5.641 1 94.12 195 PRO A N 1
ATOM 1500 C CA . PRO A 1 195 ? 7.379 28.812 -5.5 1 94.12 195 PRO A CA 1
ATOM 1501 C C . PRO A 1 195 ? 8.5 29.656 -6.105 1 94.12 195 PRO A C 1
ATOM 1503 O O . PRO A 1 195 ? 9.664 29.266 -6.059 1 94.12 195 PRO A O 1
ATOM 1506 N N . SER A 1 196 ? 8.141 30.812 -6.652 1 93.81 196 SER A N 1
ATOM 1507 C CA . SER A 1 196 ? 9.117 31.719 -7.219 1 93.81 196 SER A CA 1
ATOM 1508 C C . SER A 1 196 ? 9.875 32.469 -6.125 1 93.81 196 SER A C 1
ATOM 1510 O O . SER A 1 196 ? 10.961 33 -6.371 1 93.81 196 SER A O 1
ATOM 1512 N N . THR A 1 197 ? 9.273 32.531 -4.969 1 93.56 197 THR A N 1
ATOM 1513 C CA . THR A 1 197 ? 9.867 33.156 -3.793 1 93.56 197 THR A CA 1
ATOM 1514 C C . THR A 1 197 ? 9.508 32.406 -2.525 1 93.56 197 THR A C 1
ATOM 1516 O O . THR A 1 197 ? 8.484 31.719 -2.482 1 93.56 197 THR A O 1
ATOM 1519 N N . ARG A 1 198 ? 10.336 32.5 -1.62 1 94.88 198 ARG A N 1
ATOM 1520 C CA . ARG A 1 198 ? 10.078 31.844 -0.343 1 94.88 198 ARG A CA 1
ATOM 1521 C C . ARG A 1 198 ? 9.281 32.75 0.589 1 94.88 198 ARG A C 1
ATOM 1523 O O . ARG A 1 198 ? 8.82 32.312 1.645 1 94.88 198 ARG A O 1
ATOM 1530 N N . PHE A 1 199 ? 9.141 34 0.108 1 95.69 199 PHE A N 1
ATOM 1531 C CA . PHE A 1 199 ? 8.367 34.969 0.885 1 95.69 199 PHE A CA 1
ATOM 1532 C C . PHE A 1 199 ? 6.871 34.719 0.732 1 95.69 199 PHE A C 1
ATOM 1534 O O . PHE A 1 199 ? 6.336 34.75 -0.377 1 95.69 199 PHE A O 1
ATOM 1541 N N . ASN A 1 200 ? 6.16 34.406 1.842 1 95.44 200 ASN A N 1
ATOM 1542 C CA . ASN A 1 200 ? 4.727 34.156 1.831 1 95.44 200 ASN A CA 1
ATOM 1543 C C . ASN A 1 200 ? 3.928 35.406 2.088 1 95.44 200 ASN A C 1
ATOM 1545 O O . ASN A 1 200 ? 3.377 35.594 3.174 1 95.44 200 ASN A O 1
ATOM 1549 N N . ALA A 1 201 ? 3.816 36.219 1.094 1 92.25 201 ALA A N 1
ATOM 1550 C CA . ALA A 1 201 ? 3.186 37.531 1.219 1 92.25 201 ALA A CA 1
ATOM 1551 C C . ALA A 1 201 ? 1.745 37.406 1.705 1 92.25 201 ALA A C 1
ATOM 1553 O O . ALA A 1 201 ? 1.286 38.188 2.525 1 92.25 201 ALA A O 1
ATOM 1554 N N . ARG A 1 202 ? 1.045 36.438 1.229 1 90.38 202 ARG A N 1
ATOM 1555 C CA . ARG A 1 202 ? -0.377 36.281 1.52 1 90.38 202 ARG A CA 1
ATOM 1556 C C . ARG A 1 202 ? -0.607 36.031 3.004 1 90.38 202 ARG A C 1
ATOM 1558 O O . ARG A 1 202 ? -1.566 36.531 3.588 1 90.38 202 ARG A O 1
ATOM 1565 N N . MET A 1 203 ? 0.229 35.219 3.631 1 94.62 203 MET A N 1
ATOM 1566 C CA . MET A 1 203 ? 0.03 34.844 5.023 1 94.62 203 MET A CA 1
ATOM 1567 C C . MET A 1 203 ? 0.752 35.812 5.961 1 94.62 203 MET A C 1
ATOM 1569 O O . MET A 1 203 ? 0.363 35.969 7.121 1 94.62 203 MET A O 1
ATOM 1573 N N . ALA A 1 204 ? 1.747 36.531 5.465 1 96.81 204 ALA A N 1
ATOM 1574 C CA . ALA A 1 204 ? 2.574 37.406 6.285 1 96.81 204 ALA A CA 1
ATOM 1575 C C . ALA A 1 204 ? 1.918 38.781 6.461 1 96.81 204 ALA A C 1
ATOM 1577 O O . ALA A 1 204 ? 2.355 39.594 7.285 1 96.81 204 ALA A O 1
ATOM 1578 N N . SER A 1 205 ? 0.762 39 5.746 1 95.88 205 SER A N 1
ATOM 1579 C CA . SER A 1 205 ? 0.194 40.344 5.773 1 95.88 205 SER A CA 1
ATOM 1580 C C . SER A 1 205 ? -1.307 40.312 6.047 1 95.88 205 SER A C 1
ATOM 1582 O O . SER A 1 205 ? -2.029 41.25 5.703 1 95.88 205 SER A O 1
ATOM 1584 N N . VAL A 1 206 ? -1.766 39.312 6.594 1 97.06 206 VAL A N 1
ATOM 1585 C CA . VAL A 1 206 ? -3.201 39.094 6.773 1 97.06 206 VAL A CA 1
ATOM 1586 C C . VAL A 1 206 ? -3.762 40.219 7.664 1 97.06 206 VAL A C 1
ATOM 1588 O O . VAL A 1 206 ? -4.859 40.719 7.418 1 97.06 206 VAL A O 1
ATOM 1591 N N . ARG A 1 207 ? -3.084 40.625 8.773 1 96.06 207 ARG A N 1
ATOM 1592 C CA . ARG A 1 207 ? -3.559 41.656 9.688 1 96.06 207 ARG A CA 1
ATOM 1593 C C . ARG A 1 207 ? -3.633 43.031 8.984 1 96.06 207 ARG A C 1
ATOM 1595 O O . ARG A 1 207 ? -4.438 43.875 9.367 1 96.06 207 ARG A O 1
ATOM 1602 N N . LYS A 1 208 ? -2.863 43.188 7.984 1 93.81 208 LYS A N 1
ATOM 1603 C CA . LYS A 1 208 ? -2.814 44.438 7.266 1 93.81 208 LYS A CA 1
ATOM 1604 C C . LYS A 1 208 ? -3.758 44.438 6.066 1 93.81 208 LYS A C 1
ATOM 1606 O O . LYS A 1 208 ? -4.484 45.406 5.832 1 93.81 208 LYS A O 1
ATOM 1611 N N . SER A 1 209 ? -3.768 43.344 5.293 1 93.88 209 SER A N 1
ATOM 1612 C CA . SER A 1 209 ? -4.402 43.344 3.979 1 93.88 209 SER A CA 1
ATOM 1613 C C . SER A 1 209 ? -5.633 42.469 3.961 1 93.88 209 SER A C 1
ATOM 1615 O O . SER A 1 209 ? -6.41 42.469 3.002 1 93.88 209 SER A O 1
ATOM 1617 N N . GLY A 1 210 ? -5.793 41.688 4.977 1 94 210 GLY A N 1
ATOM 1618 C CA . GLY A 1 210 ? -6.902 40.75 5 1 94 210 GLY A CA 1
ATOM 1619 C C . GLY A 1 210 ? -6.559 39.406 4.387 1 94 210 GLY A C 1
ATOM 1620 O O . GLY A 1 210 ? -5.453 39.219 3.871 1 94 210 GLY A O 1
ATOM 1621 N N . TRP A 1 211 ? -7.562 38.5 4.473 1 94.19 211 TRP A N 1
ATOM 1622 C CA . TRP A 1 211 ? -7.383 37.156 3.961 1 94.19 211 TRP A CA 1
ATOM 1623 C C . TRP A 1 211 ? -7.355 37.125 2.438 1 94.19 211 TRP A C 1
ATOM 1625 O O . TRP A 1 211 ? -8.148 37.844 1.792 1 94.19 211 TRP A O 1
ATOM 1635 N N . LEU A 1 212 ? -6.438 36.312 1.862 1 92 212 LEU A N 1
ATOM 1636 C CA . LEU A 1 212 ? -6.258 36.125 0.426 1 92 212 LEU A CA 1
ATOM 1637 C C . LEU A 1 212 ? -6.16 37.469 -0.282 1 92 212 LEU A C 1
ATOM 1639 O O . LEU A 1 212 ? -6.875 37.719 -1.258 1 92 212 LEU A O 1
ATOM 1643 N N . GLY A 1 213 ? -5.352 38.375 0.225 1 89.12 213 GLY A N 1
ATOM 1644 C CA . GLY A 1 213 ? -5.09 39.688 -0.39 1 89.12 213 GLY A CA 1
ATOM 1645 C C . GLY A 1 213 ? -6.211 40.688 -0.186 1 89.12 213 GLY A C 1
ATOM 1646 O O . GLY A 1 213 ? -6.391 41.594 -0.994 1 89.12 213 GLY A O 1
ATOM 1647 N N . GLY A 1 214 ? -7.043 40.375 0.713 1 92.12 214 GLY A N 1
ATOM 1648 C CA . GLY A 1 214 ? -8.086 41.312 1.034 1 92.12 214 GLY A CA 1
ATOM 1649 C C . GLY A 1 214 ? -9.391 41.062 0.303 1 92.12 214 GLY A C 1
ATOM 1650 O O . GLY A 1 214 ? -10.242 41.938 0.198 1 92.12 214 GLY A O 1
ATOM 1651 N N . LEU A 1 215 ? -9.57 39.875 -0.166 1 94.69 215 LEU A N 1
ATOM 1652 C CA . LEU A 1 215 ? -10.844 39.5 -0.769 1 94.69 215 LEU A CA 1
ATOM 1653 C C . LEU A 1 215 ? -11.977 39.625 0.242 1 94.69 215 LEU A C 1
ATOM 1655 O O . LEU A 1 215 ? -11.812 39.281 1.414 1 94.69 215 LEU A O 1
ATOM 1659 N N . PRO A 1 216 ? -13.094 40.156 -0.245 1 95.19 216 PRO A N 1
ATOM 1660 C CA . PRO A 1 216 ? -14.203 40.344 0.693 1 95.19 216 PRO A CA 1
ATOM 1661 C C . PRO A 1 216 ? -14.781 39 1.192 1 95.19 216 PRO A C 1
ATOM 1663 O O . PRO A 1 216 ? -15.375 38.969 2.27 1 95.19 216 PRO A O 1
ATOM 1666 N N . LYS A 1 217 ? -14.695 38 0.374 1 96.44 217 LYS A N 1
ATOM 1667 C CA . LYS A 1 217 ? -15.086 36.625 0.699 1 96.44 217 LYS A CA 1
ATOM 1668 C C . LYS A 1 217 ? -14.203 35.625 -0.027 1 96.44 217 LYS A C 1
ATOM 1670 O O . LYS A 1 217 ? -13.484 35.969 -0.96 1 96.44 217 LYS A O 1
ATOM 1675 N N . PRO A 1 218 ? -14.234 34.375 0.442 1 97.25 218 PRO A N 1
ATOM 1676 C CA . PRO A 1 218 ? -13.461 33.375 -0.298 1 97.25 218 PRO A CA 1
ATOM 1677 C C . PRO A 1 218 ? -13.914 33.219 -1.75 1 97.25 218 PRO A C 1
ATOM 1679 O O . PRO A 1 218 ? -15.07 33.5 -2.07 1 97.25 218 PRO A O 1
ATOM 1682 N N . PRO A 1 219 ? -12.938 32.844 -2.635 1 96.12 219 PRO A N 1
ATOM 1683 C CA . PRO A 1 219 ? -13.391 32.562 -3.996 1 96.12 219 PRO A CA 1
ATOM 1684 C C . PRO A 1 219 ? -14.5 31.5 -4.039 1 96.12 219 PRO A C 1
ATOM 1686 O O . PRO A 1 219 ? -14.469 30.531 -3.271 1 96.12 219 PRO A O 1
ATOM 1689 N N . ALA A 1 220 ? -15.383 31.703 -5.004 1 94.81 220 ALA A N 1
ATOM 1690 C CA . ALA A 1 220 ? -16.422 30.703 -5.195 1 94.81 220 ALA A CA 1
ATOM 1691 C C . ALA A 1 220 ? -15.828 29.375 -5.668 1 94.81 220 ALA A C 1
ATOM 1693 O O . ALA A 1 220 ? -14.766 29.359 -6.297 1 94.81 220 ALA A O 1
ATOM 1694 N N . VAL A 1 221 ? -16.531 28.328 -5.344 1 92.75 221 VAL A N 1
ATOM 1695 C CA . VAL A 1 221 ? -16.031 26.969 -5.566 1 92.75 221 VAL A CA 1
ATOM 1696 C C . VAL A 1 221 ? -15.742 26.766 -7.051 1 92.75 221 VAL A C 1
ATOM 1698 O O . VAL A 1 221 ? -14.828 26.016 -7.414 1 92.75 221 VAL A O 1
ATOM 1701 N N . ASP A 1 222 ? -16.422 27.453 -7.938 1 93.75 222 ASP A N 1
ATOM 1702 C CA . ASP A 1 222 ? -16.266 27.266 -9.383 1 93.75 222 ASP A CA 1
ATOM 1703 C C . ASP A 1 222 ? -15.172 28.188 -9.938 1 93.75 222 ASP A C 1
ATOM 1705 O O . ASP A 1 222 ? -14.836 28.109 -11.117 1 93.75 222 ASP A O 1
ATOM 1709 N N . GLN A 1 223 ? -14.562 29 -9.102 1 93.12 223 GLN A N 1
ATOM 1710 C CA . GLN A 1 223 ? -13.57 29.969 -9.539 1 93.12 223 GLN A CA 1
ATOM 1711 C C . GLN A 1 223 ? -12.156 29.406 -9.445 1 93.12 223 GLN A C 1
ATOM 1713 O O . GLN A 1 223 ? -11.188 30.047 -9.852 1 93.12 223 GLN A O 1
ATOM 1718 N N . THR A 1 224 ? -12.016 28.25 -8.891 1 92.69 224 THR A N 1
ATOM 1719 C CA . THR A 1 224 ? -10.711 27.609 -8.773 1 92.69 224 THR A CA 1
ATOM 1720 C C . THR A 1 224 ? -10.695 26.281 -9.523 1 92.69 224 THR A C 1
ATOM 1722 O O . THR A 1 224 ? -11.75 25.75 -9.891 1 92.69 224 THR A O 1
ATOM 1725 N N . GLY A 1 225 ? -9.5 25.828 -9.852 1 93.25 225 GLY A N 1
ATOM 1726 C CA . GLY A 1 225 ? -9.328 24.562 -10.531 1 93.25 225 GLY A CA 1
ATOM 1727 C C . GLY A 1 225 ? -9.562 23.359 -9.633 1 93.25 225 GLY A C 1
ATOM 1728 O O . GLY A 1 225 ? -9.906 23.516 -8.461 1 93.25 225 GLY A O 1
ATOM 1729 N N . PRO A 1 226 ? -9.43 22.172 -10.188 1 94.75 226 PRO A N 1
ATOM 1730 C CA . PRO A 1 226 ? -9.609 20.953 -9.375 1 94.75 226 PRO A CA 1
ATOM 1731 C C . PRO A 1 226 ? -8.641 20.891 -8.195 1 94.75 226 PRO A C 1
ATOM 1733 O O . PRO A 1 226 ? -7.465 21.234 -8.336 1 94.75 226 PRO A O 1
ATOM 1736 N N . PRO A 1 227 ? -9.156 20.562 -7.023 1 96.25 227 PRO A N 1
ATOM 1737 C CA . PRO A 1 227 ? -8.281 20.375 -5.867 1 96.25 227 PRO A CA 1
ATOM 1738 C C . PRO A 1 227 ? -7.391 19.141 -5.984 1 96.25 227 PRO A C 1
ATOM 1740 O O . PRO A 1 227 ? -7.574 18.328 -6.891 1 96.25 227 PRO A O 1
ATOM 1743 N N . VAL A 1 228 ? -6.449 19.016 -5.102 1 96.12 228 VAL A N 1
ATOM 1744 C CA . VAL A 1 228 ? -5.48 17.922 -5.117 1 96.12 228 VAL A CA 1
ATOM 1745 C C . VAL A 1 228 ? -6.148 16.641 -4.645 1 96.12 228 VAL A C 1
ATOM 1747 O O . VAL A 1 228 ? -5.672 15.539 -4.941 1 96.12 228 VAL A O 1
ATOM 1750 N N . LEU A 1 229 ? -7.266 16.688 -3.957 1 96.94 229 LEU A N 1
ATOM 1751 C CA . LEU A 1 229 ? -7.984 15.508 -3.479 1 96.94 229 LEU A CA 1
ATOM 1752 C C . LEU A 1 229 ? -8.891 14.945 -4.566 1 96.94 229 LEU A C 1
ATOM 1754 O O . LEU A 1 229 ? -9.461 15.703 -5.355 1 96.94 229 LEU A O 1
ATOM 1758 N N . PRO A 1 230 ? -9.055 13.641 -4.559 1 95.12 230 PRO A N 1
ATOM 1759 C CA . PRO A 1 230 ? -10.086 13.086 -5.434 1 95.12 230 PRO A CA 1
ATOM 1760 C C . PRO A 1 230 ? -11.469 13.688 -5.168 1 95.12 230 PRO A C 1
ATOM 1762 O O . PRO A 1 230 ? -11.797 13.992 -4.02 1 95.12 230 PRO A O 1
ATOM 1765 N N . ALA A 1 231 ? -12.305 13.734 -6.16 1 95.81 231 ALA A N 1
ATOM 1766 C CA . ALA A 1 231 ? -13.586 14.43 -6.113 1 95.81 231 ALA A CA 1
ATOM 1767 C C . ALA A 1 231 ? -14.445 13.914 -4.969 1 95.81 231 ALA A C 1
ATOM 1769 O O . ALA A 1 231 ? -15.031 14.703 -4.219 1 95.81 231 ALA A O 1
ATOM 1770 N N . GLU A 1 232 ? -14.492 12.602 -4.844 1 96.56 232 GLU A N 1
ATOM 1771 C CA . GLU A 1 232 ? -15.359 12.023 -3.82 1 96.56 232 GLU A CA 1
ATOM 1772 C C . GLU A 1 232 ? -14.859 12.359 -2.418 1 96.56 232 GLU A C 1
ATOM 1774 O O . GLU A 1 232 ? -15.656 12.586 -1.505 1 96.56 232 GLU A O 1
ATOM 1779 N N . VAL A 1 233 ? -13.609 12.367 -2.244 1 98.12 233 VAL A N 1
ATOM 1780 C CA . VAL A 1 233 ? -13 12.688 -0.956 1 98.12 233 VAL A CA 1
ATOM 1781 C C . VAL A 1 233 ? -13.203 14.172 -0.647 1 98.12 233 VAL A C 1
ATOM 1783 O O . VAL A 1 233 ? -13.578 14.531 0.471 1 98.12 233 VAL A O 1
ATOM 1786 N N . PHE A 1 234 ? -12.992 14.984 -1.631 1 98.19 234 PHE A N 1
ATOM 1787 C CA . PHE A 1 234 ? -13.156 16.422 -1.463 1 98.19 234 PHE A CA 1
ATOM 1788 C C . PHE A 1 234 ? -14.594 16.766 -1.106 1 98.19 234 PHE A C 1
ATOM 1790 O O . PHE A 1 234 ? -14.844 17.562 -0.206 1 98.19 234 PHE A O 1
ATOM 1797 N N . ASP A 1 235 ? -15.555 16.125 -1.826 1 98.38 235 ASP A N 1
ATOM 1798 C CA . ASP A 1 235 ? -16.969 16.406 -1.568 1 98.38 235 ASP A CA 1
ATOM 1799 C C . ASP A 1 235 ? -17.344 16.016 -0.141 1 98.38 235 ASP A C 1
ATOM 1801 O O . ASP A 1 235 ? -18.078 16.734 0.53 1 98.38 235 ASP A O 1
ATOM 1805 N N . SER A 1 236 ? -16.828 14.883 0.254 1 98.75 236 SER A N 1
ATOM 1806 C CA . SER A 1 236 ? -17.094 14.438 1.616 1 98.75 236 SER A CA 1
ATOM 1807 C C . SER A 1 236 ? -16.484 15.391 2.641 1 98.75 236 SER A C 1
ATOM 1809 O O . SER A 1 236 ? -17.125 15.734 3.635 1 98.75 236 SER A O 1
ATOM 1811 N N . PHE A 1 237 ? -15.328 15.781 2.453 1 98.75 237 PHE A N 1
ATOM 1812 C CA . PHE A 1 237 ? -14.633 16.734 3.307 1 98.75 237 PHE A CA 1
ATOM 1813 C C . PHE A 1 237 ? -15.398 18.047 3.402 1 98.75 237 PHE A C 1
ATOM 1815 O O . PHE A 1 237 ? -15.602 18.578 4.496 1 98.75 237 PHE A O 1
ATOM 1822 N N . VAL A 1 238 ? -15.805 18.547 2.256 1 98.69 238 VAL A N 1
ATOM 1823 C CA . VAL A 1 238 ? -16.547 19.797 2.221 1 98.69 238 VAL A CA 1
ATOM 1824 C C . VAL A 1 238 ? -17.844 19.656 3.01 1 98.69 238 VAL A C 1
ATOM 1826 O O . VAL A 1 238 ? -18.234 20.562 3.744 1 98.69 238 VAL A O 1
ATOM 1829 N N . GLY A 1 239 ? -18.5 18.516 2.811 1 98.75 239 GLY A N 1
ATOM 1830 C CA . GLY A 1 239 ? -19.688 18.266 3.604 1 98.75 239 GLY A CA 1
ATOM 1831 C C . GLY A 1 239 ? -19.438 18.328 5.098 1 98.75 239 GLY A C 1
ATOM 1832 O O . GLY A 1 239 ? -20.234 18.891 5.84 1 98.75 239 GLY A O 1
ATOM 1833 N N . ASP A 1 240 ? -18.328 17.797 5.574 1 98.88 240 ASP A N 1
ATOM 1834 C CA . ASP A 1 240 ? -17.938 17.828 6.98 1 98.88 240 ASP A CA 1
ATOM 1835 C C . ASP A 1 240 ? -17.719 19.266 7.457 1 98.88 240 ASP A C 1
ATOM 1837 O O . ASP A 1 240 ? -18.188 19.641 8.531 1 98.88 240 ASP A O 1
ATOM 1841 N N . MET A 1 241 ? -17.031 20.016 6.621 1 98.75 241 MET A N 1
ATOM 1842 C CA . MET A 1 241 ? -16.703 21.391 7.012 1 98.75 241 MET A CA 1
ATOM 1843 C C . MET A 1 241 ? -17.938 22.281 7.02 1 98.75 241 MET A C 1
ATOM 1845 O O . MET A 1 241 ? -18.047 23.188 7.836 1 98.75 241 MET A O 1
ATOM 1849 N N . GLN A 1 242 ? -18.859 21.984 6.109 1 98.56 242 GLN A N 1
ATOM 1850 C CA . GLN A 1 242 ? -20.109 22.75 6.074 1 98.56 242 GLN A CA 1
ATOM 1851 C C . GLN A 1 242 ? -20.953 22.469 7.316 1 98.56 242 GLN A C 1
ATOM 1853 O O . GLN A 1 242 ? -21.688 23.344 7.781 1 98.56 242 GLN A O 1
ATOM 1858 N N . LYS A 1 243 ? -20.75 21.312 7.824 1 98.19 243 LYS A N 1
ATOM 1859 C CA . LYS A 1 243 ? -21.484 20.953 9.031 1 98.19 243 LYS A CA 1
ATOM 1860 C C . LYS A 1 243 ? -20.938 21.688 10.25 1 98.19 243 LYS A C 1
ATOM 1862 O O . LYS A 1 243 ? -21.703 22.172 11.086 1 98.19 243 LYS A O 1
ATOM 1867 N N . THR A 1 244 ? -19.641 21.812 10.414 1 98.44 244 THR A N 1
ATOM 1868 C CA . THR A 1 244 ? -19.031 22.328 11.625 1 98.44 244 THR A CA 1
ATOM 1869 C C . THR A 1 244 ? -18.703 23.812 11.477 1 98.44 244 THR A C 1
ATOM 1871 O O . THR A 1 244 ? -18.578 24.531 12.477 1 98.44 244 THR A O 1
ATOM 1874 N N . GLY A 1 245 ? -18.562 24.25 10.172 1 98.38 245 GLY A N 1
ATOM 1875 C CA . GLY A 1 245 ? -17.953 25.547 9.961 1 98.38 245 GLY A CA 1
ATOM 1876 C C . GLY A 1 245 ? -16.484 25.594 10.344 1 98.38 245 GLY A C 1
ATOM 1877 O O . GLY A 1 245 ? -15.906 24.562 10.727 1 98.38 245 GLY A O 1
ATOM 1878 N N . PHE A 1 246 ? -15.906 26.812 10.32 1 98.69 246 PHE A N 1
ATOM 1879 C CA . PHE A 1 246 ? -14.469 26.938 10.547 1 98.69 246 PHE A CA 1
ATOM 1880 C C . PHE A 1 246 ? -14.188 27.344 11.992 1 98.69 246 PHE A C 1
ATOM 1882 O O . PHE A 1 246 ? -13.039 27.312 12.438 1 98.69 246 PHE A O 1
ATOM 1889 N N . TRP A 1 247 ? -15.258 27.672 12.734 1 98.75 247 TRP A N 1
ATOM 1890 C CA . TRP A 1 247 ? -15.047 28.234 14.062 1 98.75 247 TRP A CA 1
ATOM 1891 C C . TRP A 1 247 ? -14.297 27.25 14.961 1 98.75 247 TRP A C 1
ATOM 1893 O O . TRP A 1 247 ? -13.234 27.578 15.484 1 98.75 247 TRP A O 1
ATOM 1903 N N . PRO A 1 248 ? -14.812 26 15.141 1 98.75 248 PRO A N 1
ATOM 1904 C CA . PRO A 1 248 ? -14.141 25.141 16.125 1 98.75 248 PRO A CA 1
ATOM 1905 C C . PRO A 1 248 ? -12.727 24.75 15.695 1 98.75 248 PRO A C 1
ATOM 1907 O O . PRO A 1 248 ? -11.797 24.828 16.5 1 98.75 248 PRO A O 1
ATOM 1910 N N . GLY A 1 249 ? -12.586 24.344 14.43 1 98.44 249 GLY A N 1
ATOM 1911 C CA . GLY A 1 249 ? -11.289 23.922 13.93 1 98.44 249 GLY A CA 1
ATOM 1912 C C . GLY A 1 249 ? -10.25 25.031 13.992 1 98.44 249 GLY A C 1
ATOM 1913 O O . GLY A 1 249 ? -9.078 24.781 14.305 1 98.44 249 GLY A O 1
ATOM 1914 N N . SER A 1 250 ? -10.633 26.281 13.797 1 98.69 250 SER A N 1
ATOM 1915 C CA . SER A 1 250 ? -9.703 27.406 13.797 1 98.69 250 SER A CA 1
ATOM 1916 C C . SER A 1 250 ? -9.32 27.812 15.219 1 98.69 250 SER A C 1
ATOM 1918 O O . SER A 1 250 ? -8.336 28.516 15.422 1 98.69 250 SER A O 1
ATOM 1920 N N . ALA A 1 251 ? -10.023 27.312 16.203 1 98.69 251 ALA A N 1
ATOM 1921 C CA . ALA A 1 251 ? -9.758 27.688 17.578 1 98.69 251 ALA A CA 1
ATOM 1922 C C . ALA A 1 251 ? -8.469 27.047 18.094 1 98.69 251 ALA A C 1
ATOM 1924 O O . ALA A 1 251 ? -7.945 27.422 19.141 1 98.69 251 ALA A O 1
ATOM 1925 N N . TYR A 1 252 ? -7.91 26.094 17.312 1 98.62 252 TYR A N 1
ATOM 1926 C CA . TYR A 1 252 ? -6.578 25.562 17.594 1 98.62 252 TYR A CA 1
ATOM 1927 C C . TYR A 1 252 ? -5.555 26.703 17.656 1 98.62 252 TYR A C 1
ATOM 1929 O O . TYR A 1 252 ? -4.578 26.625 18.406 1 98.62 252 TYR A O 1
ATOM 1937 N N . TYR A 1 253 ? -5.801 27.781 16.906 1 98.44 253 TYR A N 1
ATOM 1938 C CA . TYR A 1 253 ? -4.879 28.906 16.797 1 98.44 253 TYR A CA 1
ATOM 1939 C C . TYR A 1 253 ? -5.039 29.859 17.984 1 98.44 253 TYR A C 1
ATOM 1941 O O . TYR A 1 253 ? -4.242 30.781 18.156 1 98.44 253 TYR A O 1
ATOM 1949 N N . MET A 1 254 ? -5.992 29.625 18.859 1 98.38 254 MET A N 1
ATOM 1950 C CA . MET A 1 254 ? -6.344 30.578 19.891 1 98.38 254 MET A CA 1
ATOM 1951 C C . MET A 1 254 ? -5.707 30.203 21.234 1 98.38 254 MET A C 1
ATOM 1953 O O . MET A 1 254 ? -5.902 30.891 22.234 1 98.38 254 MET A O 1
ATOM 1957 N N . ASN A 1 255 ? -4.848 29.141 21.156 1 98.19 255 ASN A N 1
ATOM 1958 C CA . ASN A 1 255 ? -4.449 28.578 22.438 1 98.19 255 ASN A CA 1
ATOM 1959 C C . ASN A 1 255 ? -2.93 28.531 22.594 1 98.19 255 ASN A C 1
ATOM 1961 O O . ASN A 1 255 ? -2.393 27.672 23.297 1 98.19 255 ASN A O 1
ATOM 1965 N N . HIS A 1 256 ? -2.203 29.422 21.984 1 97.5 256 HIS A N 1
ATOM 1966 C CA . HIS A 1 256 ? -0.744 29.406 21.984 1 97.5 256 HIS A CA 1
ATOM 1967 C C . HIS A 1 256 ? -0.187 29.5 23.406 1 97.5 256 HIS A C 1
ATOM 1969 O O . HIS A 1 256 ? 0.735 28.766 23.766 1 97.5 256 HIS A O 1
ATOM 1975 N N . ALA A 1 257 ? -0.748 30.375 24.203 1 96.56 257 ALA A N 1
ATOM 1976 C CA . ALA A 1 257 ? -0.243 30.547 25.562 1 96.56 257 ALA A CA 1
ATOM 1977 C C . ALA A 1 257 ? -0.454 29.297 26.391 1 96.56 257 ALA A C 1
ATOM 1979 O O . ALA A 1 257 ? 0.458 28.844 27.094 1 96.56 257 ALA A O 1
ATOM 1980 N N . ARG A 1 258 ? -1.58 28.734 26.312 1 96.81 258 ARG A N 1
ATOM 1981 C CA . ARG A 1 258 ? -1.895 27.516 27.047 1 96.81 258 ARG A CA 1
ATOM 1982 C C . ARG A 1 258 ? -1.043 26.344 26.562 1 96.81 258 ARG A C 1
ATOM 1984 O O . ARG A 1 258 ? -0.584 25.531 27.359 1 96.81 258 ARG A O 1
ATOM 1991 N N . ASN A 1 259 ? -0.847 26.25 25.281 1 97.44 259 ASN A N 1
ATOM 1992 C CA . ASN A 1 259 ? -0.048 25.188 24.703 1 97.44 259 ASN A CA 1
ATOM 1993 C C . ASN A 1 259 ? 1.415 25.281 25.125 1 97.44 259 ASN A C 1
ATOM 1995 O O . ASN A 1 259 ? 2.066 24.266 25.359 1 97.44 259 ASN A O 1
ATOM 1999 N N . ALA A 1 260 ? 1.901 26.516 25.188 1 96.44 260 ALA A N 1
ATOM 2000 C CA . ALA A 1 260 ? 3.27 26.734 25.656 1 96.44 260 ALA A CA 1
ATOM 2001 C C . ALA A 1 260 ? 3.443 26.25 27.094 1 96.44 260 ALA A C 1
ATOM 2003 O O . ALA A 1 260 ? 4.465 25.641 27.422 1 96.44 260 ALA A O 1
ATOM 2004 N N . GLU A 1 261 ? 2.479 26.516 27.922 1 95.31 261 GLU A N 1
ATOM 2005 C CA . GLU A 1 261 ? 2.514 26.078 29.312 1 95.31 261 GLU A CA 1
ATOM 2006 C C . GLU A 1 261 ? 2.436 24.547 29.406 1 95.31 261 GLU A C 1
ATOM 2008 O O . GLU A 1 261 ? 3.168 23.938 30.172 1 95.31 261 GLU A O 1
ATOM 2013 N N . TYR A 1 262 ? 1.667 23.938 28.641 1 95.81 262 TYR A N 1
ATOM 2014 C CA . TYR A 1 262 ? 1.408 22.5 28.672 1 95.81 262 TYR A CA 1
ATOM 2015 C C . TYR A 1 262 ? 2.609 21.719 28.156 1 95.81 262 TYR A C 1
ATOM 2017 O O . TYR A 1 262 ? 2.969 20.688 28.719 1 95.81 262 TYR A O 1
ATOM 2025 N N . ASN A 1 263 ? 3.309 22.234 27.109 1 94.56 263 ASN A N 1
ATOM 2026 C CA . ASN A 1 263 ? 4.355 21.484 26.422 1 94.56 263 ASN A CA 1
ATOM 2027 C C . ASN A 1 263 ? 5.746 21.984 26.812 1 94.56 263 ASN A C 1
ATOM 2029 O O . ASN A 1 263 ? 6.75 21.359 26.469 1 94.56 263 ASN A O 1
ATOM 2033 N N . GLY A 1 264 ? 5.91 23.141 27.469 1 84.25 264 GLY A N 1
ATOM 2034 C CA . GLY A 1 264 ? 7.191 23.766 27.75 1 84.25 264 GLY A CA 1
ATOM 2035 C C . GLY A 1 264 ? 7.949 23.125 28.891 1 84.25 264 GLY A C 1
ATOM 2036 O O . GLY A 1 264 ? 9.117 23.422 29.109 1 84.25 264 GLY A O 1
ATOM 2037 N N . THR A 1 265 ? 7.477 22.25 29.594 1 65.62 265 THR A N 1
ATOM 2038 C CA . THR A 1 265 ? 8.07 21.828 30.844 1 65.62 265 THR A CA 1
ATOM 2039 C C . THR A 1 265 ? 8.914 20.562 30.641 1 65.62 265 THR A C 1
ATOM 2041 O O . THR A 1 265 ? 9.703 20.188 31.516 1 65.62 265 THR A O 1
ATOM 2044 N N . ARG A 1 266 ? 8.844 19.922 29.531 1 65.06 266 ARG A N 1
ATOM 2045 C CA . ARG A 1 266 ? 9.523 18.625 29.484 1 65.06 266 ARG A CA 1
ATOM 2046 C C . ARG A 1 266 ? 10.617 18.625 28.422 1 65.06 266 ARG A C 1
ATOM 2048 O O . ARG A 1 266 ? 10.344 18.844 27.25 1 65.06 266 ARG A O 1
ATOM 2055 N N . GLU A 1 267 ? 11.883 18.703 28.875 1 68.38 267 GLU A N 1
ATOM 2056 C CA . GLU A 1 267 ? 13.008 18.812 27.953 1 68.38 267 GLU A CA 1
ATOM 2057 C C . GLU A 1 267 ? 13.648 17.453 27.703 1 68.38 267 GLU A C 1
ATOM 2059 O O . GLU A 1 267 ? 14.781 17.375 27.219 1 68.38 267 GLU A O 1
ATOM 2064 N N . THR A 1 268 ? 12.883 16.453 27.859 1 75.62 268 THR A N 1
ATOM 2065 C CA . THR A 1 268 ? 13.547 15.172 27.625 1 75.62 268 THR A CA 1
ATOM 2066 C C . THR A 1 268 ? 13.516 14.812 26.141 1 75.62 268 THR A C 1
ATOM 2068 O O . THR A 1 268 ? 12.539 15.086 25.453 1 75.62 268 THR A O 1
ATOM 2071 N N . LYS A 1 269 ? 14.648 14.188 25.719 1 89.5 269 LYS A N 1
ATOM 2072 C CA . LYS A 1 269 ? 14.758 13.711 24.344 1 89.5 269 LYS A CA 1
ATOM 2073 C C . LYS A 1 269 ? 13.82 12.539 24.094 1 89.5 269 LYS A C 1
ATOM 2075 O O . LYS A 1 269 ? 13.641 11.68 24.953 1 89.5 269 LYS A O 1
ATOM 2080 N N . LEU A 1 270 ? 13.234 12.633 22.969 1 94.19 270 LEU A N 1
ATOM 2081 C CA . LEU A 1 270 ? 12.422 11.5 22.531 1 94.19 270 LEU A CA 1
ATOM 2082 C C . LEU A 1 270 ? 13.312 10.367 22.031 1 94.19 270 LEU A C 1
ATOM 2084 O O . LEU A 1 270 ? 14.102 10.562 21.094 1 94.19 270 LEU A O 1
ATOM 2088 N N . SER A 1 271 ? 13.211 9.172 22.609 1 95.19 271 SER A N 1
ATOM 2089 C CA . SER A 1 271 ? 14.07 8.055 22.25 1 95.19 271 SER A CA 1
ATOM 2090 C C . SER A 1 271 ? 13.438 7.195 21.156 1 95.19 271 SER A C 1
ATOM 2092 O O . SER A 1 271 ? 14.125 6.434 20.484 1 95.19 271 SER A O 1
ATOM 2094 N N . GLN A 1 272 ? 12.094 7.293 21.047 1 96.88 272 GLN A N 1
ATOM 2095 C CA . GLN A 1 272 ? 11.414 6.547 19.984 1 96.88 272 GLN A CA 1
ATOM 2096 C C . GLN A 1 272 ? 11.898 6.984 18.609 1 96.88 272 GLN A C 1
ATOM 2098 O O . GLN A 1 272 ? 12.328 8.125 18.422 1 96.88 272 GLN A O 1
ATOM 2103 N N . PRO A 1 273 ? 11.852 6.066 17.609 1 98.19 273 PRO A N 1
ATOM 2104 C CA . PRO A 1 273 ? 12.156 6.496 16.25 1 98.19 273 PRO A CA 1
ATOM 2105 C C . PRO A 1 273 ? 11.227 7.605 15.75 1 98.19 273 PRO A C 1
ATOM 2107 O O . PRO A 1 273 ? 10.031 7.582 16.031 1 98.19 273 PRO A O 1
ATOM 2110 N N . VAL A 1 274 ? 11.805 8.562 15.039 1 98.44 274 VAL A N 1
ATOM 2111 C CA . VAL A 1 274 ? 11.047 9.703 14.523 1 98.44 274 VAL A CA 1
ATOM 2112 C C . VAL A 1 274 ? 11.328 9.875 13.039 1 98.44 274 VAL A C 1
ATOM 2114 O O . VAL A 1 274 ? 12.477 9.758 12.594 1 98.44 274 VAL A O 1
ATOM 2117 N N . LEU A 1 275 ? 10.297 10.07 12.258 1 98.44 275 LEU A N 1
ATOM 2118 C CA . LEU A 1 275 ? 10.398 10.469 10.859 1 98.44 275 LEU A CA 1
ATOM 2119 C C . LEU A 1 275 ? 9.828 11.867 10.648 1 98.44 275 LEU A C 1
ATOM 2121 O O . LEU A 1 275 ? 8.711 12.164 11.086 1 98.44 275 LEU A O 1
ATOM 2125 N N . PHE A 1 276 ? 10.594 12.703 10.031 1 98.06 276 PHE A N 1
ATOM 2126 C CA . PHE A 1 276 ? 10.094 14 9.586 1 98.06 276 PHE A CA 1
ATOM 2127 C C . PHE A 1 276 ? 10.086 14.078 8.07 1 98.06 276 PHE A C 1
ATOM 2129 O O . PHE A 1 276 ? 11.078 13.758 7.418 1 98.06 276 PHE A O 1
ATOM 2136 N N . ILE A 1 277 ? 8.984 14.508 7.52 1 97.5 277 ILE A N 1
ATOM 2137 C CA . ILE A 1 277 ? 8.859 14.695 6.078 1 97.5 277 ILE A CA 1
ATOM 2138 C C . ILE A 1 277 ? 8.797 16.188 5.754 1 97.5 277 ILE A C 1
ATOM 2140 O O . ILE A 1 277 ? 7.809 16.859 6.07 1 97.5 277 ILE A O 1
ATOM 2144 N N . HIS A 1 278 ? 9.852 16.625 5.105 1 96.44 278 HIS A N 1
ATOM 2145 C CA . HIS A 1 278 ? 9.898 17.984 4.57 1 96.44 278 HIS A CA 1
ATOM 2146 C C . HIS A 1 278 ? 9.078 18.109 3.289 1 96.44 278 HIS A C 1
ATOM 2148 O O . HIS A 1 278 ? 9.109 17.203 2.445 1 96.44 278 HIS A O 1
ATOM 2154 N N . ALA A 1 279 ? 8.328 19.188 3.197 1 96.06 279 ALA A N 1
ATOM 2155 C CA . ALA A 1 279 ? 7.754 19.594 1.916 1 96.06 279 ALA A CA 1
ATOM 2156 C C . ALA A 1 279 ? 8.539 20.75 1.313 1 96.06 279 ALA A C 1
ATOM 2158 O O . ALA A 1 279 ? 8.492 21.875 1.831 1 96.06 279 ALA A O 1
ATOM 2159 N N . THR A 1 280 ? 9.156 20.531 0.251 1 94 280 THR A N 1
ATOM 2160 C CA . THR A 1 280 ? 10.117 21.469 -0.319 1 94 280 THR A CA 1
ATOM 2161 C C . THR A 1 280 ? 9.445 22.797 -0.652 1 94 280 THR A C 1
ATOM 2163 O O . THR A 1 280 ? 10.055 23.859 -0.52 1 94 280 THR A O 1
ATOM 2166 N N . TRP A 1 281 ? 8.227 22.781 -1.081 1 95.69 281 TRP A N 1
ATOM 2167 C CA . TRP A 1 281 ? 7.578 23.969 -1.606 1 95.69 281 TRP A CA 1
ATOM 2168 C C . TRP A 1 281 ? 6.691 24.625 -0.548 1 95.69 281 TRP A C 1
ATOM 2170 O O . TRP A 1 281 ? 5.969 25.578 -0.836 1 95.69 281 TRP A O 1
ATOM 2180 N N . ASP A 1 282 ? 6.715 24.078 0.662 1 96.5 282 ASP A N 1
ATOM 2181 C CA . ASP A 1 282 ? 5.965 24.656 1.771 1 96.5 282 ASP A CA 1
ATOM 2182 C C . ASP A 1 282 ? 6.598 25.969 2.238 1 96.5 282 ASP A C 1
ATOM 2184 O O . ASP A 1 282 ? 7.68 25.969 2.826 1 96.5 282 ASP A O 1
ATOM 2188 N N . ILE A 1 283 ? 5.887 27.062 2.006 1 95.44 283 ILE A N 1
ATOM 2189 C CA . ILE A 1 283 ? 6.449 28.344 2.402 1 95.44 283 ILE A CA 1
ATOM 2190 C C . ILE A 1 283 ? 5.754 28.844 3.666 1 95.44 283 ILE A C 1
ATOM 2192 O O . ILE A 1 283 ? 6.094 29.906 4.191 1 95.44 283 ILE A O 1
ATOM 2196 N N . THR A 1 284 ? 4.773 28.125 4.164 1 94.5 284 THR A N 1
ATOM 2197 C CA . THR A 1 284 ? 4.125 28.453 5.43 1 94.5 284 THR A CA 1
ATOM 2198 C C . THR A 1 284 ? 4.887 27.828 6.602 1 94.5 284 THR A C 1
ATOM 2200 O O . THR A 1 284 ? 5.199 28.516 7.574 1 94.5 284 THR A O 1
ATOM 2203 N N . CYS A 1 285 ? 5.121 26.562 6.523 1 97.06 285 CYS A N 1
ATOM 2204 C CA . CYS A 1 285 ? 5.965 25.859 7.484 1 97.06 285 CYS A CA 1
ATOM 2205 C C . CYS A 1 285 ? 7.301 25.469 6.863 1 97.06 285 CYS A C 1
ATOM 2207 O O . CYS A 1 285 ? 7.672 24.297 6.848 1 97.06 285 CYS A O 1
ATOM 2209 N N . ASP A 1 286 ? 8.016 26.5 6.434 1 96.12 286 ASP A N 1
ATOM 2210 C CA . ASP A 1 286 ? 9.242 26.328 5.66 1 96.12 286 ASP A CA 1
ATOM 2211 C C . ASP A 1 286 ? 10.367 25.75 6.523 1 96.12 286 ASP A C 1
ATOM 2213 O O . ASP A 1 286 ? 10.859 26.422 7.438 1 96.12 286 ASP A O 1
ATOM 2217 N N . THR A 1 287 ? 10.773 24.547 6.184 1 95.62 287 THR A N 1
ATOM 2218 C CA . THR A 1 287 ? 11.859 23.906 6.922 1 95.62 287 THR A CA 1
ATOM 2219 C C . THR A 1 287 ? 13.133 23.875 6.082 1 95.62 287 THR A C 1
ATOM 2221 O O . THR A 1 287 ? 14.164 23.359 6.527 1 95.62 287 THR A O 1
ATOM 2224 N N . LYS A 1 288 ? 13.062 24.391 4.883 1 92.69 288 LYS A N 1
ATOM 2225 C CA . LYS A 1 288 ? 14.188 24.297 3.961 1 92.69 288 LYS A CA 1
ATOM 2226 C C . LYS A 1 288 ? 15.078 25.531 4.039 1 92.69 288 LYS A C 1
ATOM 2228 O O . LYS A 1 288 ? 16.297 25.438 3.908 1 92.69 288 LYS A O 1
ATOM 2233 N N . THR A 1 289 ? 14.445 26.688 4.297 1 93.25 289 THR A N 1
ATOM 2234 C CA . THR A 1 289 ? 15.234 27.922 4.328 1 93.25 289 THR A CA 1
ATOM 2235 C C . THR A 1 289 ? 15.047 28.641 5.656 1 93.25 289 THR A C 1
ATOM 2237 O O . THR A 1 289 ? 15.164 29.859 5.723 1 93.25 289 THR A O 1
ATOM 2240 N N . SER A 1 290 ? 14.633 27.938 6.645 1 95 290 SER A N 1
ATOM 2241 C CA . SER A 1 290 ? 14.492 28.469 7.996 1 95 290 SER A CA 1
ATOM 2242 C C . SER A 1 290 ? 15.094 27.531 9.031 1 95 290 SER A C 1
ATOM 2244 O O . SER A 1 290 ? 15.633 26.484 8.68 1 95 290 SER A O 1
ATOM 2246 N N . ARG A 1 291 ? 15 27.906 10.273 1 96.94 291 ARG A N 1
ATOM 2247 C CA . ARG A 1 291 ? 15.531 27.125 11.383 1 96.94 291 ARG A CA 1
ATOM 2248 C C . ARG A 1 291 ? 14.445 26.266 12.031 1 96.94 291 ARG A C 1
ATOM 2250 O O . ARG A 1 291 ? 14.656 25.703 13.109 1 96.94 291 ARG A O 1
ATOM 2257 N N . LEU A 1 292 ? 13.32 26.125 11.391 1 97.31 292 LEU A N 1
ATOM 2258 C CA . LEU A 1 292 ? 12.133 25.531 11.992 1 97.31 292 LEU A CA 1
ATOM 2259 C C . LEU A 1 292 ? 12.398 24.078 12.383 1 97.31 292 LEU A C 1
ATOM 2261 O O . LEU A 1 292 ? 11.812 23.578 13.344 1 97.31 292 LEU A O 1
ATOM 2265 N N . ILE A 1 293 ? 13.367 23.344 11.719 1 97.12 293 ILE A N 1
ATOM 2266 C CA . ILE A 1 293 ? 13.609 21.922 11.953 1 97.12 293 ILE A CA 1
ATOM 2267 C C . ILE A 1 293 ? 14.562 21.75 13.133 1 97.12 293 ILE A C 1
ATOM 2269 O O . ILE A 1 293 ? 14.664 20.656 13.695 1 97.12 293 ILE A O 1
ATOM 2273 N N . GLU A 1 294 ? 15.25 22.766 13.594 1 95.38 294 GLU A N 1
ATOM 2274 C CA . GLU A 1 294 ? 16.375 22.672 14.516 1 95.38 294 GLU A CA 1
ATOM 2275 C C . GLU A 1 294 ? 15.945 22.125 15.867 1 95.38 294 GLU A C 1
ATOM 2277 O O . GLU A 1 294 ? 16.609 21.234 16.422 1 95.38 294 GLU A O 1
ATOM 2282 N N . PRO A 1 295 ? 14.789 22.578 16.438 1 95.06 295 PRO A N 1
ATOM 2283 C CA . PRO A 1 295 ? 14.398 22.031 17.75 1 95.06 295 PRO A CA 1
ATOM 2284 C C . PRO A 1 295 ? 14.18 20.516 17.703 1 95.06 295 PRO A C 1
ATOM 2286 O O . PRO A 1 295 ? 14.523 19.812 18.641 1 95.06 295 PRO A O 1
ATOM 2289 N N . MET A 1 296 ? 13.578 20 16.641 1 96.12 296 MET A N 1
ATOM 2290 C CA . MET A 1 296 ? 13.336 18.562 16.516 1 96.12 296 MET A CA 1
ATOM 2291 C C . MET A 1 296 ? 14.656 17.797 16.453 1 96.12 296 MET A C 1
ATOM 2293 O O . MET A 1 296 ? 14.781 16.734 17.078 1 96.12 296 MET A O 1
ATOM 2297 N N . ARG A 1 297 ? 15.602 18.312 15.688 1 95.31 297 ARG A N 1
ATOM 2298 C CA . ARG A 1 297 ? 16.906 17.688 15.578 1 95.31 297 ARG A CA 1
ATOM 2299 C C . ARG A 1 297 ? 17.594 17.594 16.938 1 95.31 297 ARG A C 1
ATOM 2301 O O . ARG A 1 297 ? 18.281 16.609 17.234 1 95.31 297 ARG A O 1
ATOM 2308 N N . GLU A 1 298 ? 17.344 18.562 17.734 1 92.75 298 GLU A N 1
ATOM 2309 C CA . GLU A 1 298 ? 17.938 18.609 19.078 1 92.75 298 GLU A CA 1
ATOM 2310 C C . GLU A 1 298 ? 17.188 17.672 20.031 1 92.75 298 GLU A C 1
ATOM 2312 O O . GLU A 1 298 ? 17.797 17.094 20.938 1 92.75 298 GLU A O 1
ATOM 2317 N N . ALA A 1 299 ? 15.914 17.469 19.812 1 94.69 299 ALA A N 1
ATOM 2318 C CA . ALA A 1 299 ? 15.055 16.828 20.797 1 94.69 299 ALA A CA 1
ATOM 2319 C C . ALA A 1 299 ? 14.898 15.344 20.5 1 94.69 299 ALA A C 1
ATOM 2321 O O . ALA A 1 299 ? 14.406 14.586 21.344 1 94.69 299 ALA A O 1
ATOM 2322 N N . CYS A 1 300 ? 15.336 14.844 19.359 1 95.88 300 CYS A N 1
ATOM 2323 C CA . CYS A 1 300 ? 15.125 13.453 18.984 1 95.88 300 CYS A CA 1
ATOM 2324 C C . CYS A 1 300 ? 16.453 12.711 18.891 1 95.88 300 CYS A C 1
ATOM 2326 O O . CYS A 1 300 ? 17.391 13.172 18.234 1 95.88 300 CYS A O 1
ATOM 2328 N N . SER A 1 301 ? 16.516 11.484 19.438 1 95.56 301 SER A N 1
ATOM 2329 C CA . SER A 1 301 ? 17.75 10.711 19.438 1 95.56 301 SER A CA 1
ATOM 2330 C C . SER A 1 301 ? 17.875 9.852 18.188 1 95.56 301 SER A C 1
ATOM 2332 O O . SER A 1 301 ? 18.969 9.422 17.828 1 95.56 301 SER A O 1
ATOM 2334 N N . ASN A 1 302 ? 16.828 9.555 17.594 1 96.88 302 ASN A N 1
ATOM 2335 C CA . ASN A 1 302 ? 16.734 8.734 16.391 1 96.88 302 ASN A CA 1
ATOM 2336 C C . ASN A 1 302 ? 15.797 9.359 15.352 1 96.88 302 ASN A C 1
ATOM 2338 O O . ASN A 1 302 ? 14.625 9 15.281 1 96.88 302 ASN A O 1
ATOM 2342 N N . LEU A 1 303 ? 16.359 10.32 14.555 1 96.75 303 LEU A N 1
ATOM 2343 C CA . LEU A 1 303 ? 15.562 11.102 13.617 1 96.75 303 LEU A CA 1
ATOM 2344 C C . LEU A 1 303 ? 15.922 10.75 12.18 1 96.75 303 LEU A C 1
ATOM 2346 O O . LEU A 1 303 ? 17.094 10.805 11.789 1 96.75 303 LEU A O 1
ATOM 2350 N N . THR A 1 304 ? 14.961 10.281 11.43 1 95.94 304 THR A N 1
ATOM 2351 C CA . THR A 1 304 ? 15.031 10.172 9.977 1 95.94 304 THR A CA 1
ATOM 2352 C C . THR A 1 304 ? 14.344 11.359 9.305 1 95.94 304 THR A C 1
ATOM 2354 O O . THR A 1 304 ? 13.258 11.766 9.711 1 95.94 304 THR A O 1
ATOM 2357 N N . GLU A 1 305 ? 14.969 11.977 8.328 1 95.31 305 GLU A N 1
ATOM 2358 C CA . GLU A 1 305 ? 14.391 13.078 7.566 1 95.31 305 GLU A CA 1
ATOM 2359 C C . GLU A 1 305 ? 14.273 12.719 6.086 1 95.31 305 GLU A C 1
ATOM 2361 O O . GLU A 1 305 ? 15.18 12.117 5.512 1 95.31 305 GLU A O 1
ATOM 2366 N N . VAL A 1 306 ? 13.141 13.008 5.562 1 95.31 306 VAL A N 1
ATOM 2367 C CA . VAL A 1 306 ? 12.867 12.805 4.145 1 95.31 306 VAL A CA 1
ATOM 2368 C C . VAL A 1 306 ? 12.336 14.102 3.533 1 95.31 306 VAL A C 1
ATOM 2370 O O . VAL A 1 306 ? 11.625 14.859 4.195 1 95.31 306 VAL A O 1
ATOM 2373 N N . THR A 1 307 ? 12.672 14.406 2.285 1 94.62 307 THR A N 1
ATOM 2374 C CA . THR A 1 307 ? 12.18 15.586 1.581 1 94.62 307 THR A CA 1
ATOM 2375 C C . THR A 1 307 ? 11.336 15.18 0.38 1 94.62 307 THR A C 1
ATOM 2377 O O . THR A 1 307 ? 11.742 14.336 -0.423 1 94.62 307 THR A O 1
ATOM 2380 N N . VAL A 1 308 ? 10.172 15.695 0.265 1 94.12 308 VAL A N 1
ATOM 2381 C CA . VAL A 1 308 ? 9.266 15.5 -0.861 1 94.12 308 VAL A CA 1
ATOM 2382 C C . VAL A 1 308 ? 9.039 16.828 -1.587 1 94.12 308 VAL A C 1
ATOM 2384 O O . VAL A 1 308 ? 8.836 17.859 -0.951 1 94.12 308 VAL A O 1
ATOM 2387 N N . GLU A 1 309 ? 9.086 16.875 -2.947 1 93.12 309 GLU A N 1
ATOM 2388 C CA . GLU A 1 309 ? 8.836 18.078 -3.738 1 93.12 309 GLU A CA 1
ATOM 2389 C C . GLU A 1 309 ? 7.344 18.344 -3.865 1 93.12 309 GLU A C 1
ATOM 2391 O O . GLU A 1 309 ? 6.738 18.062 -4.902 1 93.12 309 GLU A O 1
ATOM 2396 N N . ALA A 1 310 ? 6.852 18.953 -2.852 1 94.94 310 ALA A N 1
ATOM 2397 C CA . ALA A 1 310 ? 5.426 19.266 -2.746 1 94.94 310 ALA A CA 1
ATOM 2398 C C . ALA A 1 310 ? 5.195 20.484 -1.866 1 94.94 310 ALA A C 1
ATOM 2400 O O . ALA A 1 310 ? 6.137 21.031 -1.279 1 94.94 310 ALA A O 1
ATOM 2401 N N . GLY A 1 311 ? 3.979 20.969 -1.868 1 96.44 311 GLY A N 1
ATOM 2402 C CA . GLY A 1 311 ? 3.57 22.047 -0.979 1 96.44 311 GLY A CA 1
ATOM 2403 C C . GLY A 1 311 ? 3.158 21.547 0.397 1 96.44 311 GLY A C 1
ATOM 2404 O O . GLY A 1 311 ? 3.504 20.438 0.796 1 96.44 311 GLY A O 1
ATOM 2405 N N . HIS A 1 312 ? 2.463 22.406 1.192 1 97 312 HIS A N 1
ATOM 2406 C CA . HIS A 1 312 ? 2.137 22.172 2.596 1 97 312 HIS A CA 1
ATOM 2407 C C . HIS A 1 312 ? 1.265 20.938 2.768 1 97 312 HIS A C 1
ATOM 2409 O O . HIS A 1 312 ? 1.357 20.25 3.783 1 97 312 HIS A O 1
ATOM 2415 N N . PHE A 1 313 ? 0.397 20.688 1.788 1 98.25 313 PHE A N 1
ATOM 2416 C CA . PHE A 1 313 ? -0.446 19.5 1.853 1 98.25 313 PHE A CA 1
ATOM 2417 C C . PHE A 1 313 ? 0.212 18.328 1.129 1 98.25 313 PHE A C 1
ATOM 2419 O O . PHE A 1 313 ? -0.377 17.75 0.214 1 98.25 313 PHE A O 1
ATOM 2426 N N . VAL A 1 314 ? 1.352 17.953 1.666 1 97.12 314 VAL A N 1
ATOM 2427 C CA . VAL A 1 314 ? 2.279 17.031 1.013 1 97.12 314 VAL A CA 1
ATOM 2428 C C . VAL A 1 314 ? 1.625 15.664 0.855 1 97.12 314 VAL A C 1
ATOM 2430 O O . VAL A 1 314 ? 1.806 15 -0.167 1 97.12 314 VAL A O 1
ATOM 2433 N N . GLN A 1 315 ? 0.769 15.188 1.775 1 97.69 315 GLN A N 1
ATOM 2434 C CA . GLN A 1 315 ? 0.146 13.867 1.74 1 97.69 315 GLN A CA 1
ATOM 2435 C C . GLN A 1 315 ? -0.989 13.82 0.721 1 97.69 315 GLN A C 1
ATOM 2437 O O . GLN A 1 315 ? -1.441 12.742 0.335 1 97.69 315 GLN A O 1
ATOM 2442 N N . PHE A 1 316 ? -1.506 15.07 0.371 1 97.56 316 PHE A N 1
ATOM 2443 C CA . PHE A 1 316 ? -2.523 15.125 -0.671 1 97.56 316 PHE A CA 1
ATOM 2444 C C . PHE A 1 316 ? -1.883 15.203 -2.053 1 97.56 316 PHE A C 1
ATOM 2446 O O . PHE A 1 316 ? -2.373 14.586 -3.004 1 97.56 316 PHE A O 1
ATOM 2453 N N . GLU A 1 317 ? -0.774 15.938 -2.102 1 96.12 317 GLU A N 1
ATOM 2454 C CA . GLU A 1 317 ? -0.132 16.219 -3.383 1 96.12 317 GLU A CA 1
ATOM 2455 C C . GLU A 1 317 ? 0.696 15.023 -3.855 1 96.12 317 GLU A C 1
ATOM 2457 O O . GLU A 1 317 ? 0.755 14.742 -5.051 1 96.12 317 GLU A O 1
ATOM 2462 N N . LYS A 1 318 ? 1.364 14.453 -2.93 1 94.5 318 LYS A N 1
ATOM 2463 C CA . LYS A 1 318 ? 2.244 13.328 -3.236 1 94.5 318 LYS A CA 1
ATOM 2464 C C . LYS A 1 318 ? 2.027 12.18 -2.256 1 94.5 318 LYS A C 1
ATOM 2466 O O . LYS A 1 318 ? 2.953 11.781 -1.547 1 94.5 318 LYS A O 1
ATOM 2471 N N . PRO A 1 319 ? 0.797 11.602 -2.281 1 96.56 319 PRO A N 1
ATOM 2472 C CA . PRO A 1 319 ? 0.532 10.547 -1.306 1 96.56 319 PRO A CA 1
ATOM 2473 C C . PRO A 1 319 ? 1.457 9.344 -1.476 1 96.56 319 PRO A C 1
ATOM 2475 O O . PRO A 1 319 ? 1.887 8.742 -0.485 1 96.56 319 PRO A O 1
ATOM 2478 N N . ASP A 1 320 ? 1.792 8.977 -2.705 1 94.94 320 ASP A N 1
ATOM 2479 C CA . ASP A 1 320 ? 2.617 7.805 -2.967 1 94.94 320 ASP A CA 1
ATOM 2480 C C . ASP A 1 320 ? 4.004 7.957 -2.348 1 94.94 320 ASP A C 1
ATOM 2482 O O . ASP A 1 320 ? 4.512 7.031 -1.712 1 94.94 320 ASP A O 1
ATOM 2486 N N . GLU A 1 321 ? 4.633 9.156 -2.498 1 94.56 321 GLU A N 1
ATOM 2487 C CA . GLU A 1 321 ? 5.957 9.406 -1.937 1 94.56 321 GLU A CA 1
ATOM 2488 C C . GLU A 1 321 ? 5.914 9.43 -0.412 1 94.56 321 GLU A C 1
ATOM 2490 O O . GLU A 1 321 ? 6.828 8.93 0.248 1 94.56 321 GLU A O 1
ATOM 2495 N N . VAL A 1 322 ? 4.855 10 0.127 1 96.81 322 VAL A N 1
ATOM 2496 C CA . VAL A 1 322 ? 4.695 10.047 1.577 1 96.81 322 VAL A CA 1
ATOM 2497 C C . VAL A 1 322 ? 4.535 8.633 2.129 1 96.81 322 VAL A C 1
ATOM 2499 O O . VAL A 1 322 ? 5.191 8.266 3.104 1 96.81 322 VAL A O 1
ATOM 2502 N N . HIS A 1 323 ? 3.689 7.812 1.5 1 97.62 323 HIS A N 1
ATOM 2503 C CA . HIS A 1 323 ? 3.502 6.43 1.929 1 97.62 323 HIS A CA 1
ATOM 2504 C C . HIS A 1 323 ? 4.809 5.648 1.855 1 97.62 323 HIS A C 1
ATOM 2506 O O . HIS A 1 323 ? 5.16 4.93 2.793 1 97.62 323 HIS A O 1
ATOM 2512 N N . ALA A 1 324 ? 5.523 5.812 0.707 1 96.25 324 ALA A N 1
ATOM 2513 C CA . ALA A 1 324 ? 6.785 5.098 0.517 1 96.25 324 ALA A CA 1
ATOM 2514 C C . ALA A 1 324 ? 7.773 5.43 1.63 1 96.25 324 ALA A C 1
ATOM 2516 O O . ALA A 1 324 ? 8.461 4.543 2.141 1 96.25 324 ALA A O 1
ATOM 2517 N N . ALA A 1 325 ? 7.867 6.703 2.023 1 96.19 325 ALA A N 1
ATOM 2518 C CA . ALA A 1 325 ? 8.781 7.137 3.078 1 96.19 325 ALA A CA 1
ATOM 2519 C C . ALA A 1 325 ? 8.406 6.504 4.418 1 96.19 325 ALA A C 1
ATOM 2521 O O . ALA A 1 325 ? 9.281 6.031 5.148 1 96.19 325 ALA A O 1
ATOM 2522 N N . ILE A 1 326 ? 7.137 6.457 4.723 1 98.12 326 ILE A N 1
ATOM 2523 C CA . ILE A 1 326 ? 6.688 5.934 6.008 1 98.12 326 ILE A CA 1
ATOM 2524 C C . ILE A 1 326 ? 6.895 4.422 6.051 1 98.12 326 ILE A C 1
ATOM 2526 O O . ILE A 1 326 ? 7.363 3.883 7.055 1 98.12 326 ILE A O 1
ATOM 2530 N N . PHE A 1 327 ? 6.559 3.689 4.961 1 97.44 327 PHE A N 1
ATOM 2531 C CA . PHE A 1 327 ? 6.758 2.246 4.895 1 97.44 327 PHE A CA 1
ATOM 2532 C C . PHE A 1 327 ? 8.227 1.893 5.102 1 97.44 327 PHE A C 1
ATOM 2534 O O . PHE A 1 327 ? 8.555 1.032 5.922 1 97.44 327 PHE A O 1
ATOM 2541 N N . ARG A 1 328 ? 9.102 2.58 4.363 1 95.56 328 ARG A N 1
ATOM 2542 C CA . ARG A 1 328 ? 10.539 2.322 4.488 1 95.56 328 ARG A CA 1
ATOM 2543 C C . ARG A 1 328 ? 11.016 2.588 5.91 1 95.56 328 ARG A C 1
ATOM 2545 O O . ARG A 1 328 ? 11.758 1.784 6.48 1 95.56 328 ARG A O 1
ATOM 2552 N N . PHE A 1 329 ? 10.594 3.725 6.457 1 96.62 329 PHE A N 1
ATOM 2553 C CA . PHE A 1 329 ? 10.945 4.102 7.82 1 96.62 329 PHE A CA 1
ATOM 2554 C C . PHE A 1 329 ? 10.562 3.006 8.805 1 96.62 329 PHE A C 1
ATOM 2556 O O . PHE A 1 329 ? 11.367 2.619 9.656 1 96.62 329 PHE A O 1
ATOM 2563 N N . ILE A 1 330 ? 9.328 2.422 8.719 1 97.81 330 ILE A N 1
ATOM 2564 C CA . ILE A 1 330 ? 8.844 1.421 9.664 1 97.81 330 ILE A CA 1
ATOM 2565 C C . ILE A 1 330 ? 9.656 0.137 9.516 1 97.81 330 ILE A C 1
ATOM 2567 O O . ILE A 1 330 ? 10.07 -0.459 10.516 1 97.81 330 ILE A O 1
ATOM 2571 N N . VAL A 1 331 ? 9.938 -0.317 8.289 1 95.69 331 VAL A N 1
ATOM 2572 C CA . VAL A 1 331 ? 10.688 -1.546 8.055 1 95.69 331 VAL A CA 1
ATOM 2573 C C . VAL A 1 331 ? 12.094 -1.41 8.648 1 95.69 331 VAL A C 1
ATOM 2575 O O . VAL A 1 331 ? 12.602 -2.346 9.266 1 95.69 331 VAL A O 1
ATOM 2578 N N . GLU A 1 332 ? 12.664 -0.245 8.508 1 94.38 332 GLU A N 1
ATOM 2579 C CA . GLU A 1 332 ? 14.062 -0.053 8.906 1 94.38 332 GLU A CA 1
ATOM 2580 C C . GLU A 1 332 ? 14.172 0.218 10.406 1 94.38 332 GLU A C 1
ATOM 2582 O O . GLU A 1 332 ? 15.109 -0.26 11.055 1 94.38 332 GLU A O 1
ATOM 2587 N N . GLU A 1 333 ? 13.188 1.024 10.945 1 95.81 333 GLU A N 1
ATOM 2588 C CA . GLU A 1 333 ? 13.383 1.545 12.297 1 95.81 333 GLU A CA 1
ATOM 2589 C C . GLU A 1 333 ? 12.469 0.833 13.297 1 95.81 333 GLU A C 1
ATOM 2591 O O . GLU A 1 333 ? 12.711 0.879 14.508 1 95.81 333 GLU A O 1
ATOM 2596 N N . LEU A 1 334 ? 11.367 0.195 12.758 1 95.88 334 LEU A N 1
ATOM 2597 C CA . LEU A 1 334 ? 10.398 -0.482 13.617 1 95.88 334 LEU A CA 1
ATOM 2598 C C . LEU A 1 334 ? 10.016 -1.838 13.031 1 95.88 334 LEU A C 1
ATOM 2600 O O . LEU A 1 334 ? 8.828 -2.131 12.867 1 95.88 334 LEU A O 1
ATOM 2604 N N . PRO A 1 335 ? 10.977 -2.67 12.758 1 91.94 335 PRO A N 1
ATOM 2605 C CA . PRO A 1 335 ? 10.625 -3.922 12.086 1 91.94 335 PRO A CA 1
ATOM 2606 C C . PRO A 1 335 ? 9.641 -4.77 12.891 1 91.94 335 PRO A C 1
ATOM 2608 O O . PRO A 1 335 ? 8.828 -5.492 12.312 1 91.94 335 PRO A O 1
ATOM 2611 N N . SER A 1 336 ? 9.633 -4.652 14.234 1 91.69 336 SER A N 1
ATOM 2612 C CA . SER A 1 336 ? 8.727 -5.43 15.078 1 91.69 336 SER A CA 1
ATOM 2613 C C . SER A 1 336 ? 7.277 -4.988 14.891 1 91.69 336 SER A C 1
ATOM 2615 O O . SER A 1 336 ? 6.352 -5.703 15.266 1 91.69 336 SER A O 1
ATOM 2617 N N . GLU A 1 337 ? 7.121 -3.756 14.32 1 94.19 337 GLU A N 1
ATOM 2618 C CA . GLU A 1 337 ? 5.773 -3.234 14.109 1 94.19 337 GLU A CA 1
ATOM 2619 C C . GLU A 1 337 ? 5.328 -3.432 12.664 1 94.19 337 GLU A C 1
ATOM 2621 O O . GLU A 1 337 ? 4.238 -2.998 12.281 1 94.19 337 GLU A O 1
ATOM 2626 N N . TRP A 1 338 ? 6.188 -4.023 11.844 1 94.69 338 TRP A N 1
ATOM 2627 C CA . TRP A 1 338 ? 5.758 -4.34 10.484 1 94.69 338 TRP A CA 1
ATOM 2628 C C . TRP A 1 338 ? 4.785 -5.512 10.484 1 94.69 338 TRP A C 1
ATOM 2630 O O . TRP A 1 338 ? 5.004 -6.508 11.18 1 94.69 338 TRP A O 1
ATOM 2640 N N . PRO A 1 339 ? 3.697 -5.422 9.773 1 92.56 339 PRO A N 1
ATOM 2641 C CA . PRO A 1 339 ? 2.734 -6.523 9.766 1 92.56 339 PRO A CA 1
ATOM 2642 C C . PRO A 1 339 ? 3.371 -7.859 9.383 1 92.56 339 PRO A C 1
ATOM 2644 O O . PRO A 1 339 ? 4.18 -7.922 8.453 1 92.56 339 PRO A O 1
ATOM 2647 N N . GLY A 1 340 ? 3.014 -8.93 10.047 1 82.06 340 GLY A N 1
ATOM 2648 C CA . GLY A 1 340 ? 3.498 -10.281 9.805 1 82.06 340 GLY A CA 1
ATOM 2649 C C . GLY A 1 340 ? 4.852 -10.555 10.438 1 82.06 340 GLY A C 1
ATOM 2650 O O . GLY A 1 340 ? 5.383 -11.664 10.32 1 82.06 340 GLY A O 1
ATOM 2651 N N . PHE A 1 341 ? 5.574 -9.711 10.953 1 68.06 341 PHE A N 1
ATOM 2652 C CA . PHE A 1 341 ? 6.914 -9.844 11.516 1 68.06 341 PHE A CA 1
ATOM 2653 C C . PHE A 1 341 ? 7.02 -11.094 12.375 1 68.06 341 PHE A C 1
ATOM 2655 O O . PHE A 1 341 ? 7.98 -11.859 12.258 1 68.06 341 PHE A O 1
ATOM 2662 N N . TRP A 1 342 ? 6.223 -11.453 13.148 1 55.97 342 TRP A N 1
ATOM 2663 C CA . TRP A 1 342 ? 6.438 -12.555 14.078 1 55.97 342 TRP A CA 1
ATOM 2664 C C . TRP A 1 342 ? 5.66 -13.797 13.648 1 55.97 342 TRP A C 1
ATOM 2666 O O . TRP A 1 342 ? 5.773 -14.852 14.266 1 55.97 342 TRP A O 1
ATOM 2676 N N . THR A 1 343 ? 4.922 -13.617 12.875 1 54.53 343 THR A N 1
ATOM 2677 C CA . THR A 1 343 ? 4.059 -14.75 12.57 1 54.53 343 THR A CA 1
ATOM 2678 C C . THR A 1 343 ? 4.637 -15.57 11.422 1 54.53 343 THR A C 1
ATOM 2680 O O . THR A 1 343 ? 4.52 -16.797 11.406 1 54.53 343 THR A O 1
ATOM 2683 N N . ALA A 1 344 ? 5.18 -14.844 10.414 1 60.59 344 ALA A N 1
ATOM 2684 C CA . ALA A 1 344 ? 5.422 -15.594 9.18 1 60.59 344 ALA A CA 1
ATOM 2685 C C . ALA A 1 344 ? 6.914 -15.781 8.938 1 60.59 344 ALA A C 1
ATOM 2687 O O . ALA A 1 344 ? 7.699 -14.836 9.078 1 60.59 344 ALA A O 1
ATOM 2688 N N . GLY A 1 345 ? 7.438 -16.891 9.492 1 66.62 345 GLY A N 1
ATOM 2689 C CA . GLY A 1 345 ? 8.75 -17.469 9.258 1 66.62 345 GLY A CA 1
ATOM 2690 C C . GLY A 1 345 ? 9.516 -16.781 8.141 1 66.62 345 GLY A C 1
ATOM 2691 O O . GLY A 1 345 ? 9.562 -17.266 7.016 1 66.62 345 GLY A O 1
ATOM 2692 N N . TYR A 1 346 ? 9.812 -15.359 8.445 1 76.75 346 TYR A N 1
ATOM 2693 C CA . TYR A 1 346 ? 10.672 -14.641 7.516 1 76.75 346 TYR A CA 1
ATOM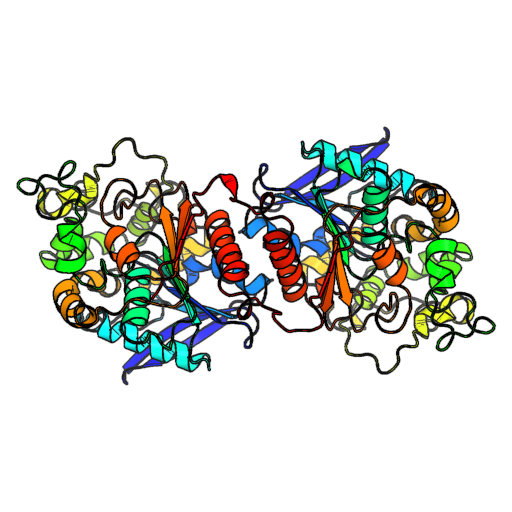 2694 C C . TYR A 1 346 ? 12.133 -15.023 7.711 1 76.75 346 TYR A C 1
ATOM 2696 O O . TYR A 1 346 ? 12.773 -14.586 8.672 1 76.75 346 TYR A O 1
ATOM 2704 N N . THR A 1 347 ? 12.555 -15.898 6.863 1 81.06 347 THR A N 1
ATOM 2705 C CA . THR A 1 347 ? 13.906 -16.422 6.988 1 81.06 347 THR A CA 1
ATOM 2706 C C . THR A 1 347 ? 14.758 -16.031 5.785 1 81.06 347 THR A C 1
ATOM 2708 O O . THR A 1 347 ? 14.266 -16.016 4.652 1 81.06 347 THR A O 1
ATOM 2711 N N . LYS A 1 348 ? 15.984 -15.617 6.055 1 84 348 LYS A N 1
ATOM 2712 C CA . LYS A 1 348 ? 16.953 -15.273 5.012 1 84 348 LYS A CA 1
ATOM 2713 C C . LYS A 1 348 ? 18.062 -16.312 4.938 1 84 348 LYS A C 1
ATOM 2715 O O . LYS A 1 348 ? 18.656 -16.688 5.961 1 84 348 LYS A O 1
ATOM 2720 N N . ARG A 1 349 ? 18.156 -16.859 3.75 1 78.81 349 ARG A N 1
ATOM 2721 C CA . ARG A 1 349 ? 19.25 -17.766 3.457 1 78.81 349 ARG A CA 1
ATOM 2722 C C . ARG A 1 349 ? 20.188 -17.172 2.398 1 78.81 349 ARG A C 1
ATOM 2724 O O . ARG A 1 349 ? 19.797 -17.016 1.243 1 78.81 349 ARG A O 1
ATOM 2731 N N . LYS A 1 350 ? 21.5 -16.812 2.871 1 82.81 350 LYS A N 1
ATOM 2732 C CA . LYS A 1 350 ? 22.484 -16.266 1.95 1 82.81 350 LYS A CA 1
ATOM 2733 C C . LYS A 1 350 ? 23.688 -17.203 1.822 1 82.81 350 LYS A C 1
ATOM 2735 O O . LYS A 1 350 ? 24.203 -17.703 2.824 1 82.81 350 LYS A O 1
ATOM 2740 N N . SER A 1 351 ? 23.875 -17.594 0.636 1 71.31 351 SER A N 1
ATOM 2741 C CA . SER A 1 351 ? 25.047 -18.422 0.375 1 71.31 351 SER A CA 1
ATOM 2742 C C . SER A 1 351 ? 26.047 -17.688 -0.535 1 71.31 351 SER A C 1
ATOM 2744 O O . SER A 1 351 ? 25.656 -16.812 -1.306 1 71.31 351 SER A O 1
ATOM 2746 N N . ALA A 1 352 ? 27.359 -17.766 -0.014 1 64.69 352 ALA A N 1
ATOM 2747 C CA . ALA A 1 352 ? 28.422 -17.219 -0.864 1 64.69 352 ALA A CA 1
ATOM 2748 C C . ALA A 1 352 ? 28.359 -17.812 -2.27 1 64.69 352 ALA A C 1
ATOM 2750 O O . ALA A 1 352 ? 28.031 -18.984 -2.438 1 64.69 352 ALA A O 1
ATOM 2751 N N . LEU A 1 353 ? 28.375 -16.984 -3.412 1 57.03 353 LEU A N 1
ATOM 2752 C CA . LEU A 1 353 ? 28.359 -17.391 -4.816 1 57.03 353 LEU A CA 1
ATOM 2753 C C . LEU A 1 353 ? 29.594 -18.234 -5.148 1 57.03 353 LEU A C 1
ATOM 2755 O O . LEU A 1 353 ? 30.688 -17.984 -4.629 1 57.03 353 LEU A O 1
ATOM 2759 N N . MET B 1 1 ? -6.895 7.844 -5.531 1 66.94 1 MET B N 1
ATOM 2760 C CA . MET B 1 1 ? -7.305 6.551 -6.07 1 66.94 1 MET B CA 1
ATOM 2761 C C . MET B 1 1 ? -6.375 6.113 -7.195 1 66.94 1 MET B C 1
ATOM 2763 O O . MET B 1 1 ? -5.91 6.941 -7.98 1 66.94 1 MET B O 1
ATOM 2767 N N . VAL B 1 2 ? -5.914 4.93 -7.102 1 86.88 2 VAL B N 1
ATOM 2768 C CA . VAL B 1 2 ? -5.023 4.355 -8.109 1 86.88 2 VAL B CA 1
ATOM 2769 C C . VAL B 1 2 ? -5.785 4.156 -9.414 1 86.88 2 VAL B C 1
ATOM 2771 O O . VAL B 1 2 ? -6.867 3.562 -9.43 1 86.88 2 VAL B O 1
ATOM 2774 N N . THR B 1 3 ? -5.34 4.824 -10.469 1 93 3 THR B N 1
ATOM 2775 C CA . THR B 1 3 ? -5.922 4.637 -11.797 1 93 3 THR B CA 1
ATOM 2776 C C . THR B 1 3 ? -5.254 3.473 -12.516 1 93 3 THR B C 1
ATOM 2778 O O . THR B 1 3 ? -4.035 3.463 -12.695 1 93 3 THR B O 1
ATOM 2781 N N . ILE B 1 4 ? -6.031 2.529 -12.914 1 97.81 4 ILE B N 1
ATOM 2782 C CA . ILE B 1 4 ? -5.539 1.38 -13.672 1 97.81 4 ILE B CA 1
ATOM 2783 C C . ILE B 1 4 ? -5.82 1.583 -15.156 1 97.81 4 ILE B C 1
ATOM 2785 O O . ILE B 1 4 ? -6.941 1.922 -15.547 1 97.81 4 ILE B O 1
ATOM 2789 N N . THR B 1 5 ? -4.828 1.436 -16.016 1 98.44 5 THR B N 1
ATOM 2790 C CA . THR B 1 5 ? -4.961 1.622 -17.453 1 98.44 5 THR B CA 1
ATOM 2791 C C . THR B 1 5 ? -4.723 0.308 -18.203 1 98.44 5 THR B C 1
ATOM 2793 O O . THR B 1 5 ? -4.066 -0.594 -17.672 1 98.44 5 THR B O 1
ATOM 2796 N N . ASP B 1 6 ? -5.25 0.221 -19.406 1 98.5 6 ASP B N 1
ATOM 2797 C CA . ASP B 1 6 ? -5.098 -0.933 -20.297 1 98.5 6 ASP B CA 1
ATOM 2798 C C . ASP B 1 6 ? -4.047 -0.667 -21.375 1 98.5 6 ASP B C 1
ATOM 2800 O O . ASP B 1 6 ? -3.98 0.432 -21.922 1 98.5 6 ASP B O 1
ATOM 2804 N N . HIS B 1 7 ? -3.256 -1.685 -21.609 1 98.69 7 HIS B N 1
ATOM 2805 C CA . HIS B 1 7 ? -2.225 -1.613 -22.641 1 98.69 7 HIS B CA 1
ATOM 2806 C C . HIS B 1 7 ? -2.166 -2.902 -23.453 1 98.69 7 HIS B C 1
ATOM 2808 O O . HIS B 1 7 ? -2.648 -3.945 -23 1 98.69 7 HIS B O 1
ATOM 2814 N N . ASN B 1 8 ? -1.644 -2.818 -24.641 1 98.56 8 ASN B N 1
ATOM 2815 C CA . ASN B 1 8 ? -1.397 -3.965 -25.516 1 98.56 8 ASN B CA 1
ATOM 2816 C C . ASN B 1 8 ? -0.004 -3.908 -26.141 1 98.56 8 ASN B C 1
ATOM 2818 O O . ASN B 1 8 ? 0.477 -2.832 -26.5 1 98.56 8 ASN B O 1
ATOM 2822 N N . VAL B 1 9 ? 0.591 -5.008 -26.219 1 98.56 9 VAL B N 1
ATOM 2823 C CA . VAL B 1 9 ? 1.877 -5.098 -26.906 1 98.56 9 VAL B CA 1
ATOM 2824 C C . VAL B 1 9 ? 1.898 -6.324 -27.812 1 98.56 9 VAL B C 1
ATOM 2826 O O . VAL B 1 9 ? 1.426 -7.398 -27.422 1 98.56 9 VAL B O 1
ATOM 2829 N N . ALA B 1 10 ? 2.381 -6.172 -29 1 97.94 10 ALA B N 1
ATOM 2830 C CA . ALA B 1 10 ? 2.529 -7.273 -29.953 1 97.94 10 ALA B CA 1
ATOM 2831 C C . ALA B 1 10 ? 3.852 -8.008 -29.734 1 97.94 10 ALA B C 1
ATOM 2833 O O . ALA B 1 10 ? 4.84 -7.402 -29.312 1 97.94 10 ALA B O 1
ATOM 2834 N N . TYR B 1 11 ? 3.816 -9.242 -29.969 1 96.94 11 TYR B N 1
ATOM 2835 C CA . TYR B 1 11 ? 5.043 -10.023 -29.953 1 96.94 11 TYR B CA 1
ATOM 2836 C C . TYR B 1 11 ? 4.961 -11.188 -30.922 1 96.94 11 TYR B C 1
ATOM 2838 O O . TYR B 1 11 ? 3.873 -11.539 -31.391 1 96.94 11 TYR B O 1
ATOM 2846 N N . ALA B 1 12 ? 6.055 -11.859 -31.359 1 92.69 12 ALA B N 1
ATOM 2847 C CA . ALA B 1 12 ? 6.176 -13 -32.281 1 92.69 12 ALA B CA 1
ATOM 2848 C C . ALA B 1 12 ? 5.32 -12.797 -33.531 1 92.69 12 ALA B C 1
ATOM 2850 O O . ALA B 1 12 ? 4.691 -13.742 -34 1 92.69 12 ALA B O 1
ATOM 2851 N N . ASP B 1 13 ? 5.133 -11.664 -34.062 1 85.94 13 ASP B N 1
ATOM 2852 C CA . ASP B 1 13 ? 4.543 -11.273 -35.344 1 85.94 13 ASP B CA 1
ATOM 2853 C C . ASP B 1 13 ? 3.018 -11.305 -35.281 1 85.94 13 ASP B C 1
ATOM 2855 O O . ASP B 1 13 ? 2.35 -10.438 -35.844 1 85.94 13 ASP B O 1
ATOM 2859 N N . ASP B 1 14 ? 2.428 -12.258 -34.531 1 91.88 14 ASP B N 1
ATOM 2860 C CA . ASP B 1 14 ? 0.975 -12.359 -34.625 1 91.88 14 ASP B CA 1
ATOM 2861 C C . ASP B 1 14 ? 0.334 -12.516 -33.25 1 91.88 14 ASP B C 1
ATOM 2863 O O . ASP B 1 14 ? -0.78 -13.031 -33.125 1 91.88 14 ASP B O 1
ATOM 2867 N N . LYS B 1 15 ? 1.009 -12.219 -32.188 1 97.94 15 LYS B N 1
ATOM 2868 C CA . LYS B 1 15 ? 0.448 -12.375 -30.844 1 97.94 15 LYS B CA 1
ATOM 2869 C C . LYS B 1 15 ? 0.474 -11.062 -30.078 1 97.94 15 LYS B C 1
ATOM 2871 O O . LYS B 1 15 ? 1.276 -10.172 -30.391 1 97.94 15 LYS B O 1
ATOM 2876 N N . THR B 1 16 ? -0.505 -10.969 -29.219 1 98.44 16 THR B N 1
ATOM 2877 C CA . THR B 1 16 ? -0.633 -9.758 -28.422 1 98.44 16 THR B CA 1
ATOM 2878 C C . THR B 1 16 ? -0.789 -10.109 -26.938 1 98.44 16 THR B C 1
ATOM 2880 O O . THR B 1 16 ? -1.452 -11.086 -26.594 1 98.44 16 THR B O 1
ATOM 2883 N N . ILE B 1 17 ? -0.193 -9.273 -26.094 1 98.75 17 ILE B N 1
ATOM 2884 C CA . ILE B 1 17 ? -0.404 -9.328 -24.656 1 98.75 17 ILE B CA 1
ATOM 2885 C C . ILE B 1 17 ? -1.129 -8.062 -24.188 1 98.75 17 ILE B C 1
ATOM 2887 O O . ILE B 1 17 ? -0.684 -6.949 -24.469 1 98.75 17 ILE B O 1
ATOM 2891 N N . HIS B 1 18 ? -2.264 -8.281 -23.609 1 98.88 18 HIS B N 1
ATOM 2892 C CA . HIS B 1 18 ? -2.916 -7.215 -22.859 1 98.88 18 HIS B CA 1
ATOM 2893 C C . HIS B 1 18 ? -2.387 -7.148 -21.438 1 98.88 18 HIS B C 1
ATOM 2895 O O . HIS B 1 18 ? -2.164 -8.18 -20.797 1 98.88 18 HIS B O 1
ATOM 2901 N N . TYR B 1 19 ? -2.16 -5.906 -20.938 1 98.88 19 TYR B N 1
ATOM 2902 C CA . TYR B 1 19 ? -1.764 -5.82 -19.547 1 98.88 19 TYR B CA 1
ATOM 2903 C C . TYR B 1 19 ? -2.344 -4.57 -18.891 1 98.88 19 TYR B C 1
ATOM 2905 O O . TYR B 1 19 ? -2.613 -3.576 -19.562 1 98.88 19 TYR B O 1
ATOM 2913 N N . LEU B 1 20 ? -2.645 -4.719 -17.609 1 98.88 20 LEU B N 1
ATOM 2914 C CA . LEU B 1 20 ? -3.01 -3.6 -16.75 1 98.88 20 LEU B CA 1
ATOM 2915 C C . LEU B 1 20 ? -1.767 -2.918 -16.188 1 98.88 20 LEU B C 1
ATOM 2917 O O . LEU B 1 20 ? -0.759 -3.578 -15.922 1 98.88 20 LEU B O 1
ATOM 2921 N N . ALA B 1 21 ? -1.849 -1.62 -16.047 1 98.81 21 ALA B N 1
ATOM 2922 C CA . ALA B 1 21 ? -0.744 -0.865 -15.469 1 98.81 21 ALA B CA 1
ATOM 2923 C C . ALA B 1 21 ? -1.26 0.236 -14.547 1 98.81 21 ALA B C 1
ATOM 2925 O O . ALA B 1 21 ? -2.346 0.779 -14.766 1 98.81 21 ALA B O 1
ATOM 2926 N N . ALA B 1 22 ? -0.557 0.51 -13.516 1 98.5 22 ALA B N 1
ATOM 2927 C CA . ALA B 1 22 ? -0.849 1.608 -12.594 1 98.5 22 ALA B CA 1
ATOM 2928 C C . ALA B 1 22 ? 0.43 2.146 -11.961 1 98.5 22 ALA B C 1
ATOM 2930 O O . ALA B 1 22 ? 1.479 1.5 -12.023 1 98.5 22 ALA B O 1
ATOM 2931 N N . GLY B 1 23 ? 0.354 3.355 -11.32 1 97.25 23 GLY B N 1
ATOM 2932 C CA . GLY B 1 23 ? 1.497 3.992 -10.688 1 97.25 23 GLY B CA 1
ATOM 2933 C C . GLY B 1 23 ? 2.297 4.863 -11.641 1 97.25 23 GLY B C 1
ATOM 2934 O O . GLY B 1 23 ? 2.039 4.875 -12.844 1 97.25 23 GLY B O 1
ATOM 2935 N N . PRO B 1 24 ? 3.264 5.633 -11.125 1 94.81 24 PRO B N 1
ATOM 2936 C CA . PRO B 1 24 ? 4.078 6.504 -11.977 1 94.81 24 PRO B CA 1
ATOM 2937 C C . PRO B 1 24 ? 4.852 5.734 -13.039 1 94.81 24 PRO B C 1
ATOM 2939 O O . PRO B 1 24 ? 5.453 4.699 -12.742 1 94.81 24 PRO B O 1
ATOM 2942 N N . ALA B 1 25 ? 4.863 6.234 -14.242 1 93.88 25 ALA B N 1
ATOM 2943 C CA . ALA B 1 25 ? 5.492 5.562 -15.375 1 93.88 25 ALA B CA 1
ATOM 2944 C C . ALA B 1 25 ? 6.98 5.34 -15.125 1 93.88 25 ALA B C 1
ATOM 2946 O O . ALA B 1 25 ? 7.555 4.355 -15.594 1 93.88 25 ALA B O 1
ATOM 2947 N N . ILE B 1 26 ? 7.52 6.215 -14.297 1 92 26 ILE B N 1
ATOM 2948 C CA . ILE B 1 26 ? 8.961 6.16 -14.109 1 92 26 ILE B CA 1
ATOM 2949 C C . ILE B 1 26 ? 9.281 5.445 -12.797 1 92 26 ILE B C 1
ATOM 2951 O O . ILE B 1 26 ? 10.453 5.32 -12.414 1 92 26 ILE B O 1
ATOM 2955 N N . GLY B 1 27 ? 8.273 4.992 -12.039 1 95.31 27 GLY B N 1
ATOM 2956 C CA . GLY B 1 27 ? 8.516 4.254 -10.805 1 95.31 27 GLY B CA 1
ATOM 2957 C C . GLY B 1 27 ? 9.18 2.912 -11.031 1 95.31 27 GLY B C 1
ATOM 2958 O O . GLY B 1 27 ? 9.164 2.383 -12.141 1 95.31 27 GLY B O 1
ATOM 2959 N N . PRO B 1 28 ? 9.898 2.393 -9.992 1 97.31 28 PRO B N 1
ATOM 2960 C CA . PRO B 1 28 ? 10.469 1.051 -10.133 1 97.31 28 PRO B CA 1
ATOM 2961 C C . PRO B 1 28 ? 9.445 0.021 -10.602 1 97.31 28 PRO B C 1
ATOM 2963 O O . PRO B 1 28 ? 8.297 0.027 -10.141 1 97.31 28 PRO B O 1
ATOM 2966 N N . LEU B 1 29 ? 9.797 -0.789 -11.523 1 98.75 29 LEU B N 1
ATOM 2967 C CA . LEU B 1 29 ? 8.867 -1.673 -12.219 1 98.75 29 LEU B CA 1
ATOM 2968 C C . LEU B 1 29 ? 8.703 -2.988 -11.461 1 98.75 29 LEU B C 1
ATOM 2970 O O . LEU B 1 29 ? 9.688 -3.625 -11.094 1 98.75 29 LEU B O 1
ATOM 2974 N N . ILE B 1 30 ? 7.52 -3.34 -11.188 1 98.94 30 ILE B N 1
ATOM 2975 C CA . ILE B 1 30 ? 7.172 -4.652 -10.656 1 98.94 30 ILE B CA 1
ATOM 2976 C C . ILE B 1 30 ? 6.102 -5.301 -11.531 1 98.94 30 ILE B C 1
ATOM 2978 O O . ILE B 1 30 ? 5.109 -4.66 -11.891 1 98.94 30 ILE B O 1
ATOM 2982 N N . ILE B 1 31 ? 6.305 -6.516 -11.953 1 98.94 31 ILE B N 1
ATOM 2983 C CA . ILE B 1 31 ? 5.418 -7.238 -12.859 1 98.94 31 ILE B CA 1
ATOM 2984 C C . ILE B 1 31 ? 4.816 -8.445 -12.148 1 98.94 31 ILE B C 1
ATOM 2986 O O . ILE B 1 31 ? 5.543 -9.273 -11.594 1 98.94 31 ILE B O 1
ATOM 2990 N N . PHE B 1 32 ? 3.486 -8.547 -12.156 1 98.94 32 PHE B N 1
ATOM 2991 C CA . PHE B 1 32 ? 2.756 -9.625 -11.492 1 98.94 32 PHE B CA 1
ATOM 2992 C C . PHE B 1 32 ? 2.195 -10.609 -12.516 1 98.94 32 PHE B C 1
ATOM 2994 O O . PHE B 1 32 ? 1.361 -10.242 -13.344 1 98.94 32 PHE B O 1
ATOM 3001 N N . LEU B 1 33 ? 2.627 -11.844 -12.453 1 99 33 LEU B N 1
ATOM 3002 C CA . LEU B 1 33 ? 2.189 -12.875 -13.383 1 99 33 LEU B CA 1
ATOM 3003 C C . LEU B 1 33 ? 1.26 -13.875 -12.695 1 99 33 LEU B C 1
ATOM 3005 O O . LEU B 1 33 ? 1.654 -14.531 -11.734 1 99 33 LEU B O 1
ATOM 3009 N N . HIS B 1 34 ? 0.044 -14 -13.25 1 98.94 34 HIS B N 1
ATOM 3010 C CA . HIS B 1 34 ? -0.955 -14.875 -12.648 1 98.94 34 HIS B CA 1
ATOM 3011 C C . HIS B 1 34 ? -0.788 -16.312 -13.133 1 98.94 34 HIS B C 1
ATOM 3013 O O . HIS B 1 34 ? -0.085 -16.562 -14.117 1 98.94 34 HIS B O 1
ATOM 3019 N N . GLY B 1 35 ? -1.396 -17.203 -12.414 1 98.56 35 GLY B N 1
ATOM 3020 C CA . GLY B 1 35 ? -1.379 -18.625 -12.75 1 98.56 35 GLY B CA 1
ATOM 3021 C C . GLY B 1 35 ? -2.705 -19.125 -13.297 1 98.56 35 GLY B C 1
ATOM 3022 O O . GLY B 1 35 ? -3.385 -18.406 -14.039 1 98.56 35 GLY B O 1
ATOM 3023 N N . TRP B 1 36 ? -3.02 -20.453 -13.062 1 98.25 36 TRP B N 1
ATOM 3024 C CA . TRP B 1 36 ? -4.211 -21.125 -13.57 1 98.25 36 TRP B CA 1
ATOM 3025 C C . TRP B 1 36 ? -5.195 -21.406 -12.445 1 98.25 36 TRP B C 1
ATOM 3027 O O . TRP B 1 36 ? -4.852 -22.094 -11.469 1 98.25 36 TRP B O 1
ATOM 3037 N N . PRO B 1 37 ? -6.344 -20.953 -12.508 1 97.69 37 PRO B N 1
ATOM 3038 C CA . PRO B 1 37 ? -6.773 -19.922 -13.445 1 97.69 37 PRO B CA 1
ATOM 3039 C C . PRO B 1 37 ? -6.719 -18.516 -12.844 1 97.69 37 PRO B C 1
ATOM 3041 O O . PRO B 1 37 ? -6.758 -18.375 -11.617 1 97.69 37 PRO B O 1
ATOM 3044 N N . ALA B 1 38 ? -6.523 -17.594 -13.594 1 98.75 38 ALA B N 1
ATOM 3045 C CA . ALA B 1 38 ? -6.602 -16.188 -13.219 1 98.75 38 ALA B CA 1
ATOM 3046 C C . ALA B 1 38 ? -6.445 -15.281 -14.438 1 98.75 38 ALA B C 1
ATOM 3048 O O . ALA B 1 38 ? -6.352 -15.766 -15.562 1 98.75 38 ALA B O 1
ATOM 3049 N N . THR B 1 39 ? -6.621 -14.023 -14.297 1 98.88 39 THR B N 1
ATOM 3050 C CA . THR B 1 39 ? -6.34 -12.992 -15.289 1 98.88 39 THR B CA 1
ATOM 3051 C C . THR B 1 39 ? -5.711 -11.766 -14.633 1 98.88 39 THR B C 1
ATOM 3053 O O . THR B 1 39 ? -5.5 -11.75 -13.414 1 98.88 39 THR B O 1
ATOM 3056 N N . ALA B 1 40 ? -5.375 -10.797 -15.43 1 98.94 40 ALA B N 1
ATOM 3057 C CA . ALA B 1 40 ? -4.707 -9.586 -14.945 1 98.94 40 ALA B CA 1
ATOM 3058 C C . ALA B 1 40 ? -5.484 -8.961 -13.789 1 98.94 40 ALA B C 1
ATOM 3060 O O . ALA B 1 40 ? -4.891 -8.531 -12.797 1 98.94 40 ALA B O 1
ATOM 3061 N N . ILE B 1 41 ? -6.793 -8.953 -13.867 1 98.88 41 ILE B N 1
ATOM 3062 C CA . ILE B 1 41 ? -7.637 -8.203 -12.938 1 98.88 41 ILE B CA 1
ATOM 3063 C C . ILE B 1 41 ? -7.602 -8.859 -11.562 1 98.88 41 ILE B C 1
ATOM 3065 O O . ILE B 1 41 ? -7.898 -8.219 -10.555 1 98.88 41 ILE B O 1
ATOM 3069 N N . THR B 1 42 ? -7.188 -10.148 -11.484 1 98.81 42 THR B N 1
ATOM 3070 C CA . THR B 1 42 ? -7.121 -10.828 -10.195 1 98.81 42 THR B CA 1
ATOM 3071 C C . THR B 1 42 ? -5.969 -10.289 -9.352 1 98.81 42 THR B C 1
ATOM 3073 O O . THR B 1 42 ? -5.898 -10.547 -8.148 1 98.81 42 THR B O 1
ATOM 3076 N N . TRP B 1 43 ? -5.082 -9.469 -9.984 1 98.75 43 TRP B N 1
ATOM 3077 C CA . TRP B 1 43 ? -4.004 -8.805 -9.258 1 98.75 43 TRP B CA 1
ATOM 3078 C C . TRP B 1 43 ? -4.414 -7.398 -8.836 1 98.75 43 TRP B C 1
ATOM 3080 O O . TRP B 1 43 ? -3.578 -6.605 -8.398 1 98.75 43 TRP B O 1
ATOM 3090 N N . LYS B 1 44 ? -5.676 -7.059 -8.922 1 98.31 44 LYS B N 1
ATOM 3091 C CA . LYS B 1 44 ? -6.113 -5.688 -8.672 1 98.31 44 LYS B CA 1
ATOM 3092 C C . LYS B 1 44 ? -5.637 -5.203 -7.305 1 98.31 44 LYS B C 1
ATOM 3094 O O . LYS B 1 44 ? -5.184 -4.066 -7.168 1 98.31 44 LYS B O 1
ATOM 3099 N N . ALA B 1 45 ? -5.781 -6.035 -6.254 1 97.69 45 ALA B N 1
ATOM 3100 C CA . ALA B 1 45 ? -5.355 -5.641 -4.914 1 97.69 45 ALA B CA 1
ATOM 3101 C C . ALA B 1 45 ? -3.867 -5.309 -4.887 1 97.69 45 ALA B C 1
ATOM 3103 O O . ALA B 1 45 ? -3.455 -4.332 -4.258 1 97.69 45 ALA B O 1
ATOM 3104 N N . ALA B 1 46 ? -3.051 -6.129 -5.555 1 98.31 46 ALA B N 1
ATOM 3105 C CA . ALA B 1 46 ? -1.615 -5.875 -5.621 1 98.31 46 ALA B CA 1
ATOM 3106 C C . ALA B 1 46 ? -1.321 -4.609 -6.426 1 98.31 46 ALA B C 1
ATOM 3108 O O . ALA B 1 46 ? -0.479 -3.799 -6.031 1 98.31 46 ALA B O 1
ATOM 3109 N N . ILE B 1 47 ? -2.008 -4.465 -7.59 1 98.5 47 ILE B N 1
ATOM 3110 C CA . ILE B 1 47 ? -1.815 -3.293 -8.438 1 98.5 47 ILE B CA 1
ATOM 3111 C C . ILE B 1 47 ? -2.053 -2.023 -7.617 1 98.5 47 ILE B C 1
ATOM 3113 O O . ILE B 1 47 ? -1.222 -1.113 -7.617 1 98.5 47 ILE B O 1
ATOM 3117 N N . GLU B 1 48 ? -3.127 -2.021 -6.898 1 97.44 48 GLU B N 1
ATOM 3118 C CA . GLU B 1 48 ? -3.484 -0.841 -6.117 1 97.44 48 GLU B CA 1
ATOM 3119 C C . GLU B 1 48 ? -2.498 -0.616 -4.973 1 97.44 48 GLU B C 1
ATOM 3121 O O . GLU B 1 48 ? -2.074 0.515 -4.727 1 97.44 48 GLU B O 1
ATOM 3126 N N . ALA B 1 49 ? -2.105 -1.641 -4.242 1 97.75 49 ALA B N 1
ATOM 3127 C CA . ALA B 1 49 ? -1.208 -1.529 -3.098 1 97.75 49 ALA B CA 1
ATOM 3128 C C . ALA B 1 49 ? 0.16 -1.001 -3.52 1 97.75 49 ALA B C 1
ATOM 3130 O O . ALA B 1 49 ? 0.683 -0.06 -2.918 1 97.75 49 ALA B O 1
ATOM 3131 N N . PHE B 1 50 ? 0.708 -1.545 -4.574 1 98.56 50 PHE B N 1
ATOM 3132 C CA . PHE B 1 50 ? 2.072 -1.202 -4.957 1 98.56 50 PHE B CA 1
ATOM 3133 C C . PHE B 1 50 ? 2.107 0.131 -5.695 1 98.56 50 PHE B C 1
ATOM 3135 O O . PHE B 1 50 ? 3.064 0.896 -5.562 1 98.56 50 PHE B O 1
ATOM 3142 N N . ALA B 1 51 ? 1.081 0.417 -6.465 1 97.94 51 ALA B N 1
ATOM 3143 C CA . ALA B 1 51 ? 1.005 1.722 -7.113 1 97.94 51 ALA B CA 1
ATOM 3144 C C . ALA B 1 51 ? 0.87 2.842 -6.086 1 97.94 51 ALA B C 1
ATOM 3146 O O . ALA B 1 51 ? 1.392 3.941 -6.285 1 97.94 51 ALA B O 1
ATOM 3147 N N . SER B 1 52 ? 0.223 2.549 -4.996 1 96.06 52 SER B N 1
ATOM 3148 C CA . SER B 1 52 ? -0.064 3.561 -3.982 1 96.06 52 SER B CA 1
ATOM 3149 C C . SER B 1 52 ? 1.21 4.012 -3.277 1 96.06 52 SER B C 1
ATOM 3151 O O . SER B 1 52 ? 1.214 5.035 -2.586 1 96.06 52 SER B O 1
ATOM 3153 N N . VAL B 1 53 ? 2.316 3.322 -3.535 1 96.06 53 VAL B N 1
ATOM 3154 C CA . VAL B 1 53 ? 3.568 3.705 -2.889 1 96.06 53 VAL B CA 1
ATOM 3155 C C . VAL B 1 53 ? 4.594 4.109 -3.943 1 96.06 53 VAL B C 1
ATOM 3157 O O . VAL B 1 53 ? 5.766 4.324 -3.631 1 96.06 53 VAL B O 1
ATOM 3160 N N . GLY B 1 54 ? 4.215 4.086 -5.219 1 96.12 54 GLY B N 1
ATOM 3161 C CA . GLY B 1 54 ? 5.066 4.73 -6.207 1 96.12 54 GLY B CA 1
ATOM 3162 C C . GLY B 1 54 ? 5.688 3.752 -7.188 1 96.12 54 GLY B C 1
ATOM 3163 O O . GLY B 1 54 ? 6.492 4.141 -8.031 1 96.12 54 GLY B O 1
ATOM 3164 N N . PHE B 1 55 ? 5.332 2.473 -7.098 1 98.19 55 PHE B N 1
ATOM 3165 C CA . PHE B 1 55 ? 5.797 1.521 -8.102 1 98.19 55 PHE B CA 1
ATOM 3166 C C . PHE B 1 55 ? 5.035 1.699 -9.406 1 98.19 55 PHE B C 1
ATOM 3168 O O . PHE B 1 55 ? 3.869 2.098 -9.406 1 98.19 55 PHE B O 1
ATOM 3175 N N . ARG B 1 56 ? 5.758 1.451 -10.484 1 98.44 56 ARG B N 1
ATOM 3176 C CA . ARG B 1 56 ? 5.059 1.108 -11.727 1 98.44 56 ARG B CA 1
ATOM 3177 C C . ARG B 1 56 ? 4.664 -0.364 -11.734 1 98.44 56 ARG B C 1
ATOM 3179 O O . ARG B 1 56 ? 5.523 -1.242 -11.82 1 98.44 56 ARG B O 1
ATOM 3186 N N . VAL B 1 57 ? 3.35 -0.601 -11.688 1 98.88 57 VAL B N 1
ATOM 3187 C CA . VAL B 1 57 ? 2.857 -1.968 -11.547 1 98.88 57 VAL B CA 1
ATOM 3188 C C . VAL B 1 57 ? 2.264 -2.436 -12.875 1 98.88 57 VAL B C 1
ATOM 3190 O O . VAL B 1 57 ? 1.455 -1.73 -13.484 1 98.88 57 VAL B O 1
ATOM 3193 N N . VAL B 1 58 ? 2.695 -3.598 -13.281 1 98.88 58 VAL B N 1
ATOM 3194 C CA . VAL B 1 58 ? 2.201 -4.191 -14.516 1 98.88 58 VAL B CA 1
ATOM 3195 C C . VAL B 1 58 ? 1.698 -5.609 -14.25 1 98.88 58 VAL B C 1
ATOM 3197 O O . VAL B 1 58 ? 2.352 -6.379 -13.539 1 98.88 58 VAL B O 1
ATOM 3200 N N . ALA B 1 59 ? 0.533 -5.953 -14.727 1 98.94 59 ALA B N 1
ATOM 3201 C CA . ALA B 1 59 ? -0.028 -7.297 -14.648 1 98.94 59 ALA B CA 1
ATOM 3202 C C . ALA B 1 59 ? -0.665 -7.699 -15.977 1 98.94 59 ALA B C 1
ATOM 3204 O O . ALA B 1 59 ? -1.701 -7.156 -16.375 1 98.94 59 ALA B O 1
ATOM 3205 N N . PRO B 1 60 ? -0.147 -8.625 -16.656 1 98.94 60 PRO B N 1
ATOM 3206 C CA . PRO B 1 60 ? -0.732 -9.055 -17.938 1 98.94 60 PRO B CA 1
ATOM 3207 C C . PRO B 1 60 ? -1.812 -10.117 -17.766 1 98.94 60 PRO B C 1
ATOM 3209 O O . PRO B 1 60 ? -1.8 -10.859 -16.766 1 98.94 60 PRO B O 1
ATOM 3212 N N . ASP B 1 61 ? -2.754 -10.07 -18.719 1 98.94 61 ASP B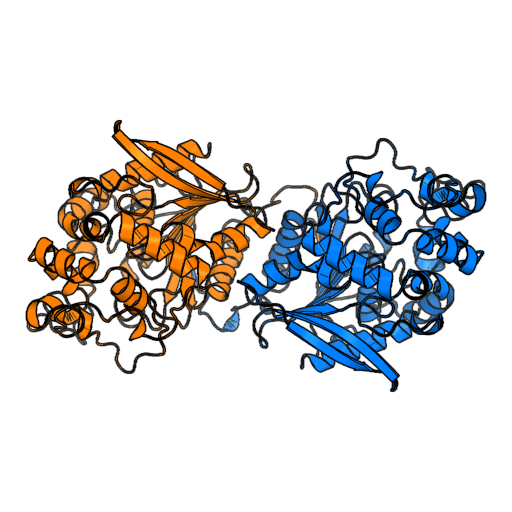 N 1
ATOM 3213 C CA . ASP B 1 61 ? -3.346 -11.359 -19.062 1 98.94 61 ASP B CA 1
ATOM 3214 C C . ASP B 1 61 ? -2.311 -12.289 -19.688 1 98.94 61 ASP B C 1
ATOM 3216 O O . ASP B 1 61 ? -1.846 -12.047 -20.797 1 98.94 61 ASP B O 1
ATOM 3220 N N . MET B 1 62 ? -1.964 -13.289 -18.938 1 98.94 62 MET B N 1
ATOM 3221 C CA . MET B 1 62 ? -1.006 -14.227 -19.516 1 98.94 62 MET B CA 1
ATOM 3222 C C . MET B 1 62 ? -1.508 -14.766 -20.859 1 98.94 62 MET B C 1
ATOM 3224 O O . MET B 1 62 ? -2.715 -14.812 -21.094 1 98.94 62 MET B O 1
ATOM 3228 N N . PRO B 1 63 ? -0.589 -15.148 -21.766 1 98.81 63 PRO B N 1
ATOM 3229 C CA . PRO B 1 63 ? -1.065 -15.766 -23 1 98.81 63 PRO B CA 1
ATOM 3230 C C . PRO B 1 63 ? -2.072 -16.891 -22.75 1 98.81 63 PRO B C 1
ATOM 3232 O O . PRO B 1 63 ? -1.844 -17.75 -21.906 1 98.81 63 PRO B O 1
ATOM 3235 N N . GLY B 1 64 ? -3.166 -16.766 -23.484 1 98.75 64 GLY B N 1
ATOM 3236 C CA . GLY B 1 64 ? -4.211 -17.766 -23.312 1 98.75 64 GLY B CA 1
ATOM 3237 C C . GLY B 1 64 ? -5.352 -17.297 -22.438 1 98.75 64 GLY B C 1
ATOM 3238 O O . GLY B 1 64 ? -6.363 -17.984 -22.297 1 98.75 64 GLY B O 1
ATOM 3239 N N . TYR B 1 65 ? -5.266 -16.062 -21.906 1 98.75 65 TYR B N 1
ATOM 3240 C CA . TYR B 1 65 ? -6.262 -15.57 -20.953 1 98.75 65 TYR B CA 1
ATOM 3241 C C . TYR B 1 65 ? -6.711 -14.164 -21.328 1 98.75 65 TYR B C 1
ATOM 3243 O O . TYR B 1 65 ? -5.965 -13.406 -21.953 1 98.75 65 TYR B O 1
ATOM 3251 N N . GLY B 1 66 ? -7.938 -13.875 -20.938 1 98.62 66 GLY B N 1
ATOM 3252 C CA . GLY B 1 66 ? -8.43 -12.508 -20.984 1 98.62 66 GLY B CA 1
ATOM 3253 C C . GLY B 1 66 ? -8.375 -11.898 -22.375 1 98.62 66 GLY B C 1
ATOM 3254 O O . GLY B 1 66 ? -8.898 -12.477 -23.328 1 98.62 66 GLY B O 1
ATOM 3255 N N . GLN B 1 67 ? -7.66 -10.766 -22.469 1 98.5 67 GLN B N 1
ATOM 3256 C CA . GLN B 1 67 ? -7.617 -10.031 -23.734 1 98.5 67 GLN B CA 1
ATOM 3257 C C . GLN B 1 67 ? -6.34 -10.336 -24.5 1 98.5 67 GLN B C 1
ATOM 3259 O O . GLN B 1 67 ? -6.141 -9.828 -25.609 1 98.5 67 GLN B O 1
ATOM 3264 N N . SER B 1 68 ? -5.48 -11.18 -23.953 1 98.81 68 SER B N 1
ATOM 3265 C CA . SER B 1 68 ? -4.293 -11.625 -24.672 1 98.81 68 SER B CA 1
ATOM 3266 C C . SER B 1 68 ? -4.645 -12.695 -25.703 1 98.81 68 SER B C 1
ATOM 3268 O O . SER B 1 68 ? -5.734 -13.273 -25.656 1 98.81 68 SER B O 1
ATOM 3270 N N . THR B 1 69 ? -3.713 -12.93 -26.625 1 98.5 69 THR B N 1
ATOM 3271 C CA . THR B 1 69 ? -3.922 -13.969 -27.609 1 98.5 69 THR B CA 1
ATOM 3272 C C . THR B 1 69 ? -4.246 -15.305 -26.953 1 98.5 69 THR B C 1
ATOM 3274 O O . THR B 1 69 ? -3.547 -15.727 -26.031 1 98.5 69 THR B O 1
ATOM 3277 N N . ALA B 1 70 ? -5.312 -15.953 -27.391 1 98.44 70 ALA B N 1
ATOM 3278 C CA . ALA B 1 70 ? -5.785 -17.203 -26.797 1 98.44 70 ALA B CA 1
ATOM 3279 C C . ALA B 1 70 ? -6.145 -18.219 -27.859 1 98.44 70 ALA B C 1
ATOM 3281 O O . ALA B 1 70 ? -7.195 -18.859 -27.797 1 98.44 70 ALA B O 1
ATOM 3282 N N . ARG B 1 71 ? -5.262 -18.438 -28.875 1 96.75 71 ARG B N 1
ATOM 3283 C CA . ARG B 1 71 ? -5.484 -19.406 -29.938 1 96.75 71 ARG B CA 1
ATOM 3284 C C . ARG B 1 71 ? -5.438 -20.828 -29.391 1 96.75 71 ARG B C 1
ATOM 3286 O O . ARG B 1 71 ? -4.801 -21.094 -28.375 1 96.75 71 ARG B O 1
ATOM 3293 N N . ARG B 1 72 ? -6.066 -21.734 -30.031 1 97.5 72 ARG B N 1
ATOM 3294 C CA . ARG B 1 72 ? -6.023 -23.141 -29.656 1 97.5 72 ARG B CA 1
ATOM 3295 C C . ARG B 1 72 ? -4.82 -23.844 -30.281 1 97.5 72 ARG B C 1
ATOM 3297 O O . ARG B 1 72 ? -4.977 -24.812 -31.047 1 97.5 72 ARG B O 1
ATOM 3304 N N . VAL B 1 73 ? -3.672 -23.375 -29.969 1 97.62 73 VAL B N 1
ATOM 3305 C CA . VAL B 1 73 ? -2.371 -23.906 -30.375 1 97.62 73 VAL B CA 1
ATOM 3306 C C . VAL B 1 73 ? -1.51 -24.172 -29.141 1 97.62 73 VAL B C 1
ATOM 3308 O O . VAL B 1 73 ? -0.976 -23.234 -28.531 1 97.62 73 VAL B O 1
ATOM 3311 N N . ALA B 1 74 ? -1.303 -25.391 -28.812 1 97.31 74 ALA B N 1
ATOM 3312 C CA . ALA B 1 74 ? -0.656 -25.781 -27.578 1 97.31 74 ALA B CA 1
ATOM 3313 C C . ALA B 1 74 ? 0.747 -25.188 -27.469 1 97.31 74 ALA B C 1
ATOM 3315 O O . ALA B 1 74 ? 1.174 -24.766 -26.391 1 97.31 74 ALA B O 1
ATOM 3316 N N . ASP B 1 75 ? 1.448 -25.109 -28.594 1 96.19 75 ASP B N 1
ATOM 3317 C CA . ASP B 1 75 ? 2.836 -24.656 -28.609 1 96.19 75 ASP B CA 1
ATOM 3318 C C . ASP B 1 75 ? 2.936 -23.188 -28.234 1 96.19 75 ASP B C 1
ATOM 3320 O O . ASP B 1 75 ? 4.012 -22.703 -27.875 1 96.19 75 ASP B O 1
ATOM 3324 N N . ASP B 1 76 ? 1.848 -22.438 -28.297 1 97.62 76 ASP B N 1
ATOM 3325 C CA . ASP B 1 76 ? 1.817 -21.031 -27.906 1 97.62 76 ASP B CA 1
ATOM 3326 C C . ASP B 1 76 ? 2.057 -20.859 -26.406 1 97.62 76 ASP B C 1
ATOM 3328 O O . ASP B 1 76 ? 2.361 -19.766 -25.938 1 97.62 76 ASP B O 1
ATOM 3332 N N . TYR B 1 77 ? 1.963 -22.016 -25.734 1 98.44 77 TYR B N 1
ATOM 3333 C CA . TYR B 1 77 ? 1.885 -21.875 -24.281 1 98.44 77 TYR B CA 1
ATOM 3334 C C . TYR B 1 77 ? 3.01 -22.641 -23.594 1 98.44 77 TYR B C 1
ATOM 3336 O O . TYR B 1 77 ? 2.932 -22.938 -22.406 1 98.44 77 TYR B O 1
ATOM 3344 N N . CYS B 1 78 ? 4.023 -23.078 -24.391 1 98.25 78 CYS B N 1
ATOM 3345 C CA . CYS B 1 78 ? 5.266 -23.531 -23.766 1 98.25 78 CYS B CA 1
ATOM 3346 C C . CYS B 1 78 ? 6.027 -22.359 -23.172 1 98.25 78 CYS B C 1
ATOM 3348 O O . CYS B 1 78 ? 5.805 -21.203 -23.562 1 98.25 78 CYS B O 1
ATOM 3350 N N . GLN B 1 79 ? 6.91 -22.625 -22.219 1 98.19 79 GLN B N 1
ATOM 3351 C CA . GLN B 1 79 ? 7.625 -21.578 -21.5 1 98.19 79 GLN B CA 1
ATOM 3352 C C . GLN B 1 79 ? 8.422 -20.703 -22.469 1 98.19 79 GLN B C 1
ATOM 3354 O O . GLN B 1 79 ? 8.484 -19.484 -22.297 1 98.19 79 GLN B O 1
ATOM 3359 N N . GLU B 1 80 ? 9.023 -21.297 -23.484 1 98.06 80 GLU B N 1
ATOM 3360 C CA . GLU B 1 80 ? 9.805 -20.531 -24.438 1 98.06 80 GLU B CA 1
ATOM 3361 C C . GLU B 1 80 ? 8.961 -19.469 -25.125 1 98.06 80 GLU B C 1
ATOM 3363 O O . GLU B 1 80 ? 9.375 -18.312 -25.219 1 98.06 80 GLU B O 1
ATOM 3368 N N . ALA B 1 81 ? 7.789 -19.797 -25.531 1 98.31 81 ALA B N 1
ATOM 3369 C CA . ALA B 1 81 ? 6.887 -18.859 -26.203 1 98.31 81 ALA B CA 1
ATOM 3370 C C . ALA B 1 81 ? 6.383 -17.797 -25.234 1 98.31 81 ALA B C 1
ATOM 3372 O O . ALA B 1 81 ? 6.301 -16.625 -25.594 1 98.31 81 ALA B O 1
ATOM 3373 N N . ILE B 1 82 ? 6.051 -18.156 -24.062 1 98.69 82 ILE B N 1
ATOM 3374 C CA . ILE B 1 82 ? 5.512 -17.219 -23.078 1 98.69 82 ILE B CA 1
ATOM 3375 C C . ILE B 1 82 ? 6.59 -16.219 -22.672 1 98.69 82 ILE B C 1
ATOM 3377 O O . ILE B 1 82 ? 6.312 -15.023 -22.531 1 98.69 82 ILE B O 1
ATOM 3381 N N . VAL B 1 83 ? 7.801 -16.719 -22.484 1 98.62 83 VAL B N 1
ATOM 3382 C CA . VAL B 1 83 ? 8.906 -15.859 -22.078 1 98.62 83 VAL B CA 1
ATOM 3383 C C . VAL B 1 83 ? 9.156 -14.812 -23.156 1 98.62 83 VAL B C 1
ATOM 3385 O O . VAL B 1 83 ? 9.469 -13.656 -22.859 1 98.62 83 VAL B O 1
ATOM 3388 N N . ALA B 1 84 ? 8.984 -15.234 -24.422 1 98.5 84 ALA B N 1
ATOM 3389 C CA . ALA B 1 84 ? 9.102 -14.258 -25.516 1 98.5 84 ALA B CA 1
ATOM 3390 C C . ALA B 1 84 ? 8.102 -13.117 -25.328 1 98.5 84 ALA B C 1
ATOM 3392 O O . ALA B 1 84 ? 8.43 -11.953 -25.562 1 98.5 84 ALA B O 1
ATOM 3393 N N . GLY B 1 85 ? 6.93 -13.422 -24.953 1 98.75 85 GLY B N 1
ATOM 3394 C CA . GLY B 1 85 ? 5.922 -12.414 -24.672 1 98.75 85 GLY B CA 1
ATOM 3395 C C . GLY B 1 85 ? 6.277 -11.531 -23.484 1 98.75 85 GLY B C 1
ATOM 3396 O O . GLY B 1 85 ? 6.059 -10.32 -23.531 1 98.75 85 GLY B O 1
ATOM 3397 N N . MET B 1 86 ? 6.812 -12.133 -22.469 1 98.81 86 MET B N 1
ATOM 3398 C CA . MET B 1 86 ? 7.195 -11.383 -21.266 1 98.81 86 MET B CA 1
ATOM 3399 C C . MET B 1 86 ? 8.32 -10.398 -21.594 1 98.81 86 MET B C 1
ATOM 3401 O O . MET B 1 86 ? 8.336 -9.289 -21.062 1 98.81 86 MET B O 1
ATOM 3405 N N . MET B 1 87 ? 9.234 -10.844 -22.422 1 98.75 87 MET B N 1
ATOM 3406 C CA . MET B 1 87 ? 10.32 -9.945 -22.797 1 98.75 87 MET B CA 1
ATOM 3407 C C . MET B 1 87 ? 9.797 -8.781 -23.625 1 98.75 87 MET B C 1
ATOM 3409 O O . MET B 1 87 ? 10.266 -7.652 -23.484 1 98.75 87 MET B O 1
ATOM 3413 N N . ALA B 1 88 ? 8.805 -9.039 -24.484 1 98.75 88 ALA B N 1
ATOM 3414 C CA . ALA B 1 88 ? 8.18 -7.965 -25.25 1 98.75 88 ALA B CA 1
ATOM 3415 C C . ALA B 1 88 ? 7.445 -6.996 -24.328 1 98.75 88 ALA B C 1
ATOM 3417 O O . ALA B 1 88 ? 7.492 -5.781 -24.531 1 98.75 88 ALA B O 1
ATOM 3418 N N . LEU B 1 89 ? 6.809 -7.551 -23.375 1 98.81 89 LEU B N 1
ATOM 3419 C CA . LEU B 1 89 ? 6.109 -6.73 -22.391 1 98.81 89 LEU B CA 1
ATOM 3420 C C . LEU B 1 89 ? 7.09 -5.852 -21.625 1 98.81 89 LEU B C 1
ATOM 3422 O O . LEU B 1 89 ? 6.859 -4.648 -21.469 1 98.81 89 LEU B O 1
ATOM 3426 N N . LEU B 1 90 ? 8.148 -6.457 -21.156 1 98.81 90 LEU B N 1
ATOM 3427 C CA . LEU B 1 90 ? 9.18 -5.695 -20.469 1 98.81 90 LEU B CA 1
ATOM 3428 C C . LEU B 1 90 ? 9.688 -4.551 -21.328 1 98.81 90 LEU B C 1
ATOM 3430 O O . LEU B 1 90 ? 9.781 -3.41 -20.875 1 98.81 90 LEU B O 1
ATOM 3434 N N . ALA B 1 91 ? 9.945 -4.84 -22.562 1 98.56 91 ALA B N 1
ATOM 3435 C CA . ALA B 1 91 ? 10.453 -3.83 -23.484 1 98.56 91 ALA B CA 1
ATOM 3436 C C . ALA B 1 91 ? 9.445 -2.705 -23.688 1 98.56 91 ALA B C 1
ATOM 3438 O O . ALA B 1 91 ? 9.82 -1.537 -23.812 1 98.56 91 ALA B O 1
ATOM 3439 N N . ASP B 1 92 ? 8.227 -3.055 -23.688 1 98.38 92 ASP B N 1
ATOM 3440 C CA . ASP B 1 92 ? 7.168 -2.076 -23.906 1 98.38 92 ASP B CA 1
ATOM 3441 C C . ASP B 1 92 ? 7.094 -1.076 -22.75 1 98.38 92 ASP B C 1
ATOM 3443 O O . ASP B 1 92 ? 6.602 0.041 -22.922 1 98.38 92 ASP B O 1
ATOM 3447 N N . THR B 1 93 ? 7.523 -1.475 -21.594 1 98 93 THR B N 1
ATOM 3448 C CA . THR B 1 93 ? 7.527 -0.572 -20.438 1 98 93 THR B CA 1
ATOM 3449 C C . THR B 1 93 ? 8.711 0.388 -20.516 1 98 93 THR B C 1
ATOM 3451 O O . THR B 1 93 ? 8.805 1.328 -19.734 1 98 93 THR B O 1
ATOM 3454 N N . GLY B 1 94 ? 9.625 0.14 -21.406 1 97.81 94 GLY B N 1
ATOM 3455 C CA . GLY B 1 94 ? 10.812 0.966 -21.547 1 97.81 94 GLY B CA 1
ATOM 3456 C C . GLY B 1 94 ? 11.914 0.599 -20.562 1 97.81 94 GLY B C 1
ATOM 3457 O O . GLY B 1 94 ? 12.859 1.367 -20.375 1 97.81 94 GLY B O 1
ATOM 3458 N N . ARG B 1 95 ? 11.805 -0.555 -19.906 1 97.62 95 ARG B N 1
ATOM 3459 C CA . ARG B 1 95 ? 12.789 -1.016 -18.938 1 97.62 95 ARG B CA 1
ATOM 3460 C C . ARG B 1 95 ? 13.492 -2.275 -19.422 1 97.62 95 ARG B C 1
ATOM 3462 O O . ARG B 1 95 ? 12.984 -2.979 -20.297 1 97.62 95 ARG B O 1
ATOM 3469 N N . ASP B 1 96 ? 14.648 -2.518 -18.828 1 98.06 96 ASP B N 1
ATOM 3470 C CA . ASP B 1 96 ? 15.422 -3.695 -19.203 1 98.06 96 ASP B CA 1
ATOM 3471 C C . ASP B 1 96 ? 15.359 -4.773 -18.125 1 98.06 96 ASP B C 1
ATOM 3473 O O . ASP B 1 96 ? 15.734 -5.922 -18.359 1 98.06 96 ASP B O 1
ATOM 3477 N N . ALA B 1 97 ? 14.891 -4.379 -16.938 1 98.69 97 ALA B N 1
ATOM 3478 C CA . ALA B 1 97 ? 14.758 -5.32 -15.836 1 98.69 97 ALA B CA 1
ATOM 3479 C C . ALA B 1 97 ? 13.602 -4.93 -14.922 1 98.69 97 ALA B C 1
ATOM 3481 O O . ALA B 1 97 ? 13.133 -3.789 -14.953 1 98.69 97 ALA B O 1
ATOM 3482 N N . ALA B 1 98 ? 13.133 -5.879 -14.125 1 98.81 98 ALA B N 1
ATOM 3483 C CA . ALA B 1 98 ? 12 -5.652 -13.227 1 98.81 98 ALA B CA 1
ATOM 3484 C C . ALA B 1 98 ? 12.062 -6.586 -12.023 1 98.81 98 ALA B C 1
ATOM 3486 O O . ALA B 1 98 ? 12.875 -7.52 -11.992 1 98.81 98 ALA B O 1
ATOM 3487 N N . ILE B 1 99 ? 11.336 -6.254 -11.008 1 98.94 99 ILE B N 1
ATOM 3488 C CA . ILE B 1 99 ? 10.938 -7.238 -10.008 1 98.94 99 ILE B CA 1
ATOM 3489 C C . ILE B 1 99 ? 9.82 -8.117 -10.555 1 98.94 99 ILE B C 1
ATOM 3491 O O . ILE B 1 99 ? 8.758 -7.613 -10.938 1 98.94 99 ILE B O 1
ATOM 3495 N N . TRP B 1 100 ? 10.047 -9.398 -10.648 1 98.94 100 TRP B N 1
ATOM 3496 C CA . TRP B 1 100 ? 9.07 -10.336 -11.195 1 98.94 100 TRP B CA 1
ATOM 3497 C C . TRP B 1 100 ? 8.359 -11.094 -10.078 1 98.94 100 TRP B C 1
ATOM 3499 O O . TRP B 1 100 ? 9.008 -11.758 -9.266 1 98.94 100 TRP B O 1
ATOM 3509 N N . VAL B 1 101 ? 7.07 -10.992 -10.031 1 99 101 VAL B N 1
ATOM 3510 C CA . VAL B 1 101 ? 6.25 -11.695 -9.055 1 99 101 VAL B CA 1
ATOM 3511 C C . VAL B 1 101 ? 5.344 -12.703 -9.758 1 99 101 VAL B C 1
ATOM 3513 O O . VAL B 1 101 ? 4.551 -12.328 -10.625 1 99 101 VAL B O 1
ATOM 3516 N N . GLY B 1 102 ? 5.477 -13.953 -9.414 1 98.94 102 GLY B N 1
ATOM 3517 C CA . GLY B 1 102 ? 4.676 -14.977 -10.07 1 98.94 102 GLY B CA 1
ATOM 3518 C C . GLY B 1 102 ? 3.955 -15.891 -9.102 1 98.94 102 GLY B C 1
ATOM 3519 O O . GLY B 1 102 ? 4.504 -16.25 -8.055 1 98.94 102 GLY B O 1
ATOM 3520 N N . HIS B 1 103 ? 2.732 -16.281 -9.398 1 98.88 103 HIS B N 1
ATOM 3521 C CA . HIS B 1 103 ? 1.948 -17.266 -8.664 1 98.88 103 HIS B CA 1
ATOM 3522 C C . HIS B 1 103 ? 1.604 -18.469 -9.555 1 98.88 103 HIS B C 1
ATOM 3524 O O . HIS B 1 103 ? 1.186 -18.297 -10.695 1 98.88 103 HIS B O 1
ATOM 3530 N N . ASP B 1 104 ? 1.779 -19.719 -9.016 1 98.56 104 ASP B N 1
ATOM 3531 C CA . ASP B 1 104 ? 1.381 -20.906 -9.758 1 98.56 104 ASP B CA 1
ATOM 3532 C C . ASP B 1 104 ? 2.109 -20.984 -11.094 1 98.56 104 ASP B C 1
ATOM 3534 O O . ASP B 1 104 ? 3.338 -20.906 -11.148 1 98.56 104 ASP B O 1
ATOM 3538 N N . TRP B 1 105 ? 1.454 -21.047 -12.211 1 98.81 105 TRP B N 1
ATOM 3539 C CA . TRP B 1 105 ? 2.125 -21.078 -13.5 1 98.81 105 TRP B CA 1
ATOM 3540 C C . TRP B 1 105 ? 2.842 -19.75 -13.773 1 98.81 105 TRP B C 1
ATOM 3542 O O . TRP B 1 105 ? 3.844 -19.719 -14.492 1 98.81 105 TRP B O 1
ATOM 3552 N N . GLY B 1 106 ? 2.334 -18.656 -13.148 1 98.88 106 GLY B N 1
ATOM 3553 C CA . GLY B 1 106 ? 3.092 -17.422 -13.219 1 98.88 106 GLY B CA 1
ATOM 3554 C C . GLY B 1 106 ? 4.477 -17.531 -12.609 1 98.88 106 GLY B C 1
ATOM 3555 O O . GLY B 1 106 ? 5.43 -16.922 -13.102 1 98.88 106 GLY B O 1
ATOM 3556 N N . ALA B 1 107 ? 4.562 -18.297 -11.57 1 98.88 107 ALA B N 1
ATOM 3557 C CA . ALA B 1 107 ? 5.863 -18.562 -10.961 1 98.88 107 ALA B CA 1
ATOM 3558 C C . ALA B 1 107 ? 6.75 -19.391 -11.891 1 98.88 107 ALA B C 1
ATOM 3560 O O . ALA B 1 107 ? 7.969 -19.188 -11.93 1 98.88 107 ALA B O 1
ATOM 3561 N N . GLY B 1 108 ? 6.117 -20.328 -12.625 1 98.56 108 GLY B N 1
ATOM 3562 C CA . GLY B 1 108 ? 6.879 -21.031 -13.641 1 98.56 108 GLY B CA 1
ATOM 3563 C C . GLY B 1 108 ? 7.477 -20.109 -14.688 1 98.56 108 GLY B C 1
ATOM 3564 O O . GLY B 1 108 ? 8.633 -20.281 -15.078 1 98.56 108 GLY B O 1
ATOM 3565 N N . VAL B 1 109 ? 6.695 -19.141 -15.047 1 98.88 109 VAL B N 1
ATOM 3566 C CA . VAL B 1 109 ? 7.129 -18.219 -16.094 1 98.88 109 VAL B CA 1
ATOM 3567 C C . VAL B 1 109 ? 8.211 -17.281 -15.539 1 98.88 109 VAL B C 1
ATOM 3569 O O . VAL B 1 109 ? 9.227 -17.047 -16.188 1 98.88 109 VAL B O 1
ATOM 3572 N N . THR B 1 110 ? 8.023 -16.734 -14.312 1 98.88 110 THR B N 1
ATOM 3573 C CA . THR B 1 110 ? 9.055 -15.891 -13.727 1 98.88 110 THR B CA 1
ATOM 3574 C C . THR B 1 110 ? 10.359 -16.672 -13.547 1 98.88 110 THR B C 1
ATOM 3576 O O . THR B 1 110 ? 11.445 -16.125 -13.75 1 98.88 110 THR B O 1
ATOM 3579 N N . SER B 1 111 ? 10.227 -17.938 -13.203 1 98.25 111 SER B N 1
ATOM 3580 C CA . SER B 1 111 ? 11.391 -18.797 -13.062 1 98.25 111 SER B CA 1
ATOM 3581 C C . SER B 1 111 ? 12.109 -18.984 -14.398 1 98.25 111 SER B C 1
ATOM 3583 O O . SER B 1 111 ? 13.344 -18.953 -14.453 1 98.25 111 SER B O 1
ATOM 3585 N N . SER B 1 112 ? 11.352 -19.141 -15.438 1 98.19 112 SER B N 1
ATOM 3586 C CA . SER B 1 112 ? 11.938 -19.266 -16.766 1 98.19 112 SER B CA 1
ATOM 3587 C C . SER B 1 112 ? 12.641 -17.984 -17.188 1 98.19 112 SER B C 1
ATOM 3589 O O . SER B 1 112 ? 13.719 -18.016 -17.781 1 98.19 112 SER B O 1
ATOM 3591 N N . VAL B 1 113 ? 12.047 -16.844 -16.859 1 98.25 113 VAL B N 1
ATOM 3592 C CA . VAL B 1 113 ? 12.688 -15.555 -17.141 1 98.25 113 VAL B CA 1
ATOM 3593 C C . VAL B 1 113 ? 14.016 -15.469 -16.391 1 98.25 113 VAL B C 1
ATOM 3595 O O . VAL B 1 113 ? 15.039 -15.086 -16.953 1 98.25 113 VAL B O 1
ATOM 3598 N N . ALA B 1 114 ? 14 -15.867 -15.133 1 97.5 114 ALA B N 1
ATOM 3599 C CA . ALA B 1 114 ? 15.195 -15.797 -14.297 1 97.5 114 ALA B CA 1
ATOM 3600 C C . ALA B 1 114 ? 16.297 -16.703 -14.836 1 97.5 114 ALA B C 1
ATOM 3602 O O . ALA B 1 114 ? 17.484 -16.375 -14.758 1 97.5 114 ALA B O 1
ATOM 3603 N N . THR B 1 115 ? 15.891 -17.828 -15.375 1 96.69 115 THR B N 1
ATOM 3604 C CA . THR B 1 115 ? 16.859 -18.781 -15.898 1 96.69 115 THR B CA 1
ATOM 3605 C C . THR B 1 115 ? 17.422 -18.312 -17.234 1 96.69 115 THR B C 1
ATOM 3607 O O . THR B 1 115 ? 18.625 -18.344 -17.453 1 96.69 115 THR B O 1
ATOM 3610 N N . GLN B 1 116 ? 16.562 -17.812 -18.094 1 96.19 116 GLN B N 1
ATOM 3611 C CA . GLN B 1 116 ? 16.938 -17.562 -19.484 1 96.19 116 GLN B CA 1
ATOM 3612 C C . GLN B 1 116 ? 17.422 -16.125 -19.672 1 96.19 116 GLN B C 1
ATOM 3614 O O . GLN B 1 116 ? 18.219 -15.852 -20.578 1 96.19 116 GLN B O 1
ATOM 3619 N N . HIS B 1 117 ? 16.938 -15.227 -18.844 1 96.44 117 HIS B N 1
ATOM 3620 C CA . HIS B 1 117 ? 17.266 -13.812 -18.938 1 96.44 117 HIS B CA 1
ATOM 3621 C C . HIS B 1 117 ? 17.547 -13.211 -17.562 1 96.44 117 HIS B C 1
ATOM 3623 O O . HIS B 1 117 ? 16.906 -12.234 -17.172 1 96.44 117 HIS B O 1
ATOM 3629 N N . PRO B 1 118 ? 18.578 -13.727 -16.906 1 95.94 118 PRO B N 1
ATOM 3630 C CA . PRO B 1 118 ? 18.844 -13.227 -15.547 1 95.94 118 PRO B CA 1
ATOM 3631 C C . PRO B 1 118 ? 19.078 -11.719 -15.508 1 95.94 118 PRO B C 1
ATOM 3633 O O . PRO B 1 118 ? 18.781 -11.07 -14.508 1 95.94 118 PRO B O 1
ATOM 3636 N N . HIS B 1 119 ? 19.531 -11.117 -16.578 1 97 119 HIS B N 1
ATOM 3637 C CA . HIS B 1 119 ? 19.781 -9.68 -16.625 1 97 119 HIS B CA 1
ATOM 3638 C C . HIS B 1 119 ? 18.484 -8.891 -16.562 1 97 119 HIS B C 1
ATOM 3640 O O . HIS B 1 119 ? 18.484 -7.707 -16.219 1 97 119 HIS B O 1
ATOM 3646 N N . ALA B 1 120 ? 17.344 -9.523 -16.891 1 98.62 120 ALA B N 1
ATOM 3647 C CA . ALA B 1 120 ? 16.047 -8.867 -16.906 1 98.62 120 ALA B CA 1
ATOM 3648 C C . ALA B 1 120 ? 15.375 -8.938 -15.539 1 98.62 120 ALA B C 1
ATOM 3650 O O . ALA B 1 120 ? 14.242 -8.477 -15.367 1 98.62 120 ALA B O 1
ATOM 3651 N N . VAL B 1 121 ? 16.156 -9.445 -14.539 1 98.56 121 VAL B N 1
ATOM 3652 C CA . VAL B 1 121 ? 15.555 -9.703 -13.234 1 98.56 121 VAL B CA 1
ATOM 3653 C C . VAL B 1 121 ? 16.266 -8.859 -12.172 1 98.56 121 VAL B C 1
ATOM 3655 O O . VAL B 1 121 ?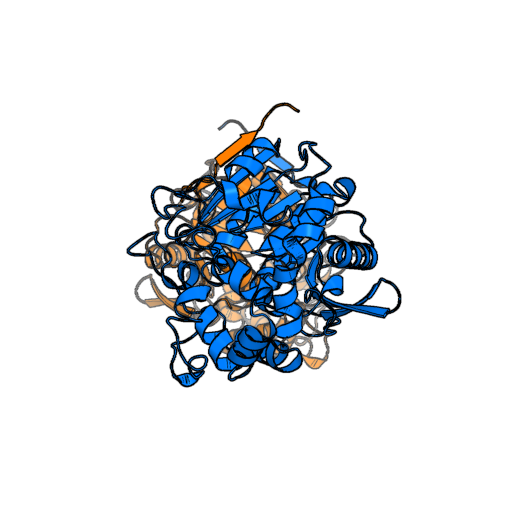 17.453 -9.039 -11.93 1 98.56 121 VAL B O 1
ATOM 3658 N N . LYS B 1 122 ? 15.508 -7.918 -11.594 1 98.62 122 LYS B N 1
ATOM 3659 C CA . LYS B 1 122 ? 16.016 -7.25 -10.398 1 98.62 122 LYS B CA 1
ATOM 3660 C C . LYS B 1 122 ? 15.852 -8.133 -9.164 1 98.62 122 LYS B C 1
ATOM 3662 O O . LYS B 1 122 ? 16.719 -8.156 -8.297 1 98.62 122 LYS B O 1
ATOM 3667 N N . ALA B 1 123 ? 14.742 -8.797 -9.094 1 98.81 123 ALA B N 1
ATOM 3668 C CA . ALA B 1 123 ? 14.414 -9.766 -8.055 1 98.81 123 ALA B CA 1
ATOM 3669 C C . ALA B 1 123 ? 13.336 -10.734 -8.531 1 98.81 123 ALA B C 1
ATOM 3671 O O . ALA B 1 123 ? 12.547 -10.414 -9.422 1 98.81 123 ALA B O 1
ATOM 3672 N N . LEU B 1 124 ? 13.359 -11.906 -7.918 1 98.81 124 LEU B N 1
ATOM 3673 C CA . LEU B 1 124 ? 12.375 -12.945 -8.188 1 98.81 124 LEU B CA 1
ATOM 3674 C C . LEU B 1 124 ? 11.508 -13.203 -6.961 1 98.81 124 LEU B C 1
ATOM 3676 O O . LEU B 1 124 ? 12.023 -13.453 -5.871 1 98.81 124 LEU B O 1
ATOM 3680 N N . VAL B 1 125 ? 10.203 -13.078 -7.117 1 98.94 125 VAL B N 1
ATOM 3681 C CA . VAL B 1 125 ? 9.242 -13.391 -6.066 1 98.94 125 VAL B CA 1
ATOM 3682 C C . VAL B 1 125 ? 8.273 -14.461 -6.555 1 98.94 125 VAL B C 1
ATOM 3684 O O . VAL B 1 125 ? 7.488 -14.227 -7.477 1 98.94 125 VAL B O 1
ATOM 3687 N N . ASN B 1 126 ? 8.344 -15.609 -5.957 1 98.88 126 ASN B N 1
ATOM 3688 C CA . ASN B 1 126 ? 7.441 -16.703 -6.32 1 98.88 126 ASN B CA 1
ATOM 3689 C C . ASN B 1 126 ? 6.492 -17.047 -5.176 1 98.88 126 ASN B C 1
ATOM 3691 O O . ASN B 1 126 ? 6.918 -17.156 -4.023 1 98.88 126 ASN B O 1
ATOM 3695 N N . LEU B 1 127 ? 5.242 -17.172 -5.508 1 98.81 127 LEU B N 1
ATOM 3696 C CA . LEU B 1 127 ? 4.215 -17.594 -4.566 1 98.81 127 LEU B CA 1
ATOM 3697 C C . LEU B 1 127 ? 3.803 -19.031 -4.824 1 98.81 127 LEU B C 1
ATOM 3699 O O . LEU B 1 127 ? 3.428 -19.391 -5.949 1 98.81 127 LEU B O 1
ATOM 3703 N N . CYS B 1 128 ? 3.914 -19.922 -3.885 1 98.38 128 CYS B N 1
ATOM 3704 C CA . CYS B 1 128 ? 3.406 -21.297 -3.824 1 98.38 128 CYS B CA 1
ATOM 3705 C C . CYS B 1 128 ? 4.285 -22.234 -4.633 1 98.38 128 CYS B C 1
ATOM 3707 O O . CYS B 1 128 ? 4.441 -23.406 -4.277 1 98.38 128 CYS B O 1
ATOM 3709 N N . VAL B 1 129 ? 4.902 -21.797 -5.73 1 98.75 129 VAL B N 1
ATOM 3710 C CA . VAL B 1 129 ? 5.668 -22.672 -6.613 1 98.75 129 VAL B CA 1
ATOM 3711 C C . VAL B 1 129 ? 7.121 -22.203 -6.672 1 98.75 129 VAL B C 1
ATOM 3713 O O . VAL B 1 129 ? 7.41 -21.109 -7.148 1 98.75 129 VAL B O 1
ATOM 3716 N N . PRO B 1 130 ? 8.047 -23.031 -6.25 1 98.19 130 PRO B N 1
ATOM 3717 C CA . PRO B 1 130 ? 9.445 -22.609 -6.145 1 98.19 130 PRO B CA 1
ATOM 3718 C C . PRO B 1 130 ? 10.164 -22.609 -7.492 1 98.19 130 PRO B C 1
ATOM 3720 O O . PRO B 1 130 ? 9.734 -23.281 -8.43 1 98.19 130 PRO B O 1
ATOM 3723 N N . PHE B 1 131 ? 11.25 -21.859 -7.535 1 97.31 131 PHE B N 1
ATOM 3724 C CA . PHE B 1 131 ? 12.211 -21.812 -8.633 1 97.31 131 PHE B CA 1
ATOM 3725 C C . PHE B 1 131 ? 12.844 -23.172 -8.859 1 97.31 131 PHE B C 1
ATOM 3727 O O . PHE B 1 131 ? 13.164 -23.891 -7.898 1 97.31 131 PHE B O 1
ATOM 3734 N N . HIS B 1 132 ? 12.969 -23.609 -10.227 1 96.44 132 HIS B N 1
ATOM 3735 C CA . HIS B 1 132 ? 13.586 -24.844 -10.664 1 96.44 132 HIS B CA 1
ATOM 3736 C C . HIS B 1 132 ? 12.711 -26.047 -10.312 1 96.44 132 HIS B C 1
ATOM 3738 O O . HIS B 1 132 ? 13.219 -27.078 -9.859 1 96.44 132 HIS B O 1
ATOM 3744 N N . THR B 1 133 ? 11.383 -25.859 -10.523 1 96.56 133 THR B N 1
ATOM 3745 C CA . THR B 1 133 ? 10.461 -26.984 -10.336 1 96.56 133 THR B CA 1
ATOM 3746 C C . THR B 1 133 ? 9.562 -27.141 -11.555 1 96.56 133 THR B C 1
ATOM 3748 O O . THR B 1 133 ? 9.969 -27.734 -12.555 1 96.56 133 THR B O 1
ATOM 3751 N N . ILE B 1 134 ? 8.422 -26.453 -11.609 1 97.44 134 ILE B N 1
ATOM 3752 C CA . ILE B 1 134 ? 7.391 -26.75 -12.602 1 97.44 134 ILE B CA 1
ATOM 3753 C C . ILE B 1 134 ? 7.875 -26.344 -13.992 1 97.44 134 ILE B C 1
ATOM 3755 O O . ILE B 1 134 ? 7.52 -26.969 -14.992 1 97.44 134 ILE B O 1
ATOM 3759 N N . GLU B 1 135 ? 8.68 -25.297 -14.086 1 97.25 135 GLU B N 1
ATOM 3760 C CA . GLU B 1 135 ? 9.133 -24.797 -15.383 1 97.25 135 GLU B CA 1
ATOM 3761 C C . GLU B 1 135 ? 10.117 -25.781 -16.031 1 97.25 135 GLU B C 1
ATOM 3763 O O . GLU B 1 135 ? 10.422 -25.672 -17.219 1 97.25 135 GLU B O 1
ATOM 3768 N N . ARG B 1 136 ? 10.5 -26.797 -15.281 1 96.25 136 ARG B N 1
ATOM 3769 C CA . ARG B 1 136 ? 11.445 -27.781 -15.797 1 96.25 136 ARG B CA 1
ATOM 3770 C C . ARG B 1 136 ? 10.734 -29.078 -16.156 1 96.25 136 ARG B C 1
ATOM 3772 O O . ARG B 1 136 ? 11.383 -30.109 -16.391 1 96.25 136 ARG B O 1
ATOM 3779 N N . GLY B 1 137 ? 9.445 -29.016 -16.141 1 96.81 137 GLY B N 1
ATOM 3780 C CA . GLY B 1 137 ? 8.664 -30.172 -16.531 1 96.81 137 GLY B CA 1
ATOM 3781 C C . GLY B 1 137 ? 8.711 -31.312 -15.531 1 96.81 137 GLY B C 1
ATOM 3782 O O . GLY B 1 137 ? 9.234 -31.141 -14.422 1 96.81 137 GLY B O 1
ATOM 3783 N N . TRP B 1 138 ? 8.141 -32.5 -15.883 1 96.94 138 TRP B N 1
ATOM 3784 C CA . TRP B 1 138 ? 7.977 -33.625 -15 1 96.94 138 TRP B CA 1
ATOM 3785 C C . TRP B 1 138 ? 9.297 -34 -14.32 1 96.94 138 TRP B C 1
ATOM 3787 O O . TRP B 1 138 ? 9.336 -34.25 -13.117 1 96.94 138 TRP B O 1
ATOM 3797 N N . PRO B 1 139 ? 10.43 -33.938 -15.023 1 94.88 139 PRO B N 1
ATOM 3798 C CA . PRO B 1 139 ? 11.68 -34.281 -14.352 1 94.88 139 PRO B CA 1
ATOM 3799 C C . PRO B 1 139 ? 12.039 -33.312 -13.234 1 94.88 139 PRO B C 1
ATOM 3801 O O . PRO B 1 139 ? 12.766 -33.656 -12.305 1 94.88 139 PRO B O 1
ATOM 3804 N N . GLY B 1 140 ? 11.5 -32.094 -13.328 1 94.44 140 GLY B N 1
ATOM 3805 C CA . GLY B 1 140 ? 11.875 -31.062 -12.398 1 94.44 140 GLY B CA 1
ATOM 3806 C C . GLY B 1 140 ? 11.156 -31.156 -11.062 1 94.44 140 GLY B C 1
ATOM 3807 O O . GLY B 1 140 ? 11.68 -30.719 -10.039 1 94.44 140 GLY B O 1
ATOM 3808 N N . PHE B 1 141 ? 9.961 -31.766 -11.102 1 96.19 141 PHE B N 1
ATOM 3809 C CA . PHE B 1 141 ? 9.227 -31.672 -9.844 1 96.19 141 PHE B CA 1
ATOM 3810 C C . PHE B 1 141 ? 8.609 -33 -9.477 1 96.19 141 PHE B C 1
ATOM 3812 O O . PHE B 1 141 ? 8.273 -33.25 -8.312 1 96.19 141 PHE B O 1
ATOM 3819 N N . LEU B 1 142 ? 8.477 -34 -10.359 1 97.31 142 LEU B N 1
ATOM 3820 C CA . LEU B 1 142 ? 7.879 -35.312 -10.055 1 97.31 142 LEU B CA 1
ATOM 3821 C C . LEU B 1 142 ? 8.703 -36.031 -9.008 1 97.31 142 LEU B C 1
ATOM 3823 O O . LEU B 1 142 ? 8.148 -36.656 -8.094 1 97.31 142 LEU B O 1
ATOM 3827 N N . PRO B 1 143 ? 10.047 -36 -9.07 1 97.25 143 PRO B N 1
ATOM 3828 C CA . PRO B 1 143 ? 10.852 -36.719 -8.07 1 97.25 143 PRO B CA 1
ATOM 3829 C C . PRO B 1 143 ? 10.688 -36.125 -6.668 1 97.25 143 PRO B C 1
ATOM 3831 O O . PRO B 1 143 ? 11.148 -36.719 -5.695 1 97.25 143 PRO B O 1
ATOM 3834 N N . LEU B 1 144 ? 10.062 -35 -6.539 1 97.69 144 LEU B N 1
ATOM 3835 C CA . LEU B 1 144 ? 9.977 -34.281 -5.266 1 97.69 144 LEU B CA 1
ATOM 3836 C C . LEU B 1 144 ? 8.688 -34.656 -4.539 1 97.69 144 LEU B C 1
ATOM 3838 O O . LEU B 1 144 ? 8.453 -34.188 -3.422 1 97.69 144 LEU B O 1
ATOM 3842 N N . VAL B 1 145 ? 7.855 -35.531 -5.105 1 97.31 145 VAL B N 1
ATOM 3843 C CA . VAL B 1 145 ? 6.609 -35.969 -4.496 1 97.31 145 VAL B CA 1
ATOM 3844 C C . VAL B 1 145 ? 6.902 -36.656 -3.16 1 97.31 145 VAL B C 1
ATOM 3846 O O . VAL B 1 145 ? 7.859 -37.438 -3.043 1 97.31 145 VAL B O 1
ATOM 3849 N N . ASN B 1 146 ? 6.117 -36.281 -2.15 1 97.88 146 ASN B N 1
ATOM 3850 C CA . ASN B 1 146 ? 6.188 -36.969 -0.875 1 97.88 146 ASN B CA 1
ATOM 3851 C C . ASN B 1 146 ? 5.648 -38.406 -0.988 1 97.88 146 ASN B C 1
ATOM 3853 O O . ASN B 1 146 ? 4.445 -38.625 -0.83 1 97.88 146 ASN B O 1
ATOM 3857 N N . ARG B 1 147 ? 6.48 -39.375 -1.056 1 97.06 147 ARG B N 1
ATOM 3858 C CA . ARG B 1 147 ? 6.082 -40.75 -1.354 1 97.06 147 ARG B CA 1
ATOM 3859 C C . ARG B 1 147 ? 5.516 -41.438 -0.116 1 97.06 147 ARG B C 1
ATOM 3861 O O . ARG B 1 147 ? 4.883 -42.469 -0.219 1 97.06 147 ARG B O 1
ATOM 3868 N N . ALA B 1 148 ? 5.75 -40.844 1.059 1 96.75 148 ALA B N 1
ATOM 3869 C CA . ALA B 1 148 ? 5.07 -41.375 2.248 1 96.75 148 ALA B CA 1
ATOM 3870 C C . ALA B 1 148 ? 3.566 -41.094 2.17 1 96.75 148 ALA B C 1
ATOM 3872 O O . ALA B 1 148 ? 2.764 -41.906 2.648 1 96.75 148 ALA B O 1
ATOM 3873 N N . LEU B 1 149 ? 3.199 -40 1.538 1 96.62 149 LEU B N 1
ATOM 3874 C CA . LEU B 1 149 ? 1.8 -39.625 1.385 1 96.62 149 LEU B CA 1
ATOM 3875 C C . LEU B 1 149 ? 1.212 -40.219 0.109 1 96.62 149 LEU B C 1
ATOM 3877 O O . LEU B 1 149 ? 0.029 -40.562 0.068 1 96.62 149 LEU B O 1
ATOM 3881 N N . TYR B 1 150 ? 2.111 -40.281 -0.926 1 97.62 150 TYR B N 1
ATOM 3882 C CA . TYR B 1 150 ? 1.696 -40.75 -2.242 1 97.62 150 TYR B CA 1
ATOM 3883 C C . TYR B 1 150 ? 2.592 -41.875 -2.721 1 97.62 150 TYR B C 1
ATOM 3885 O O . TYR B 1 150 ? 3.461 -41.688 -3.574 1 97.62 150 TYR B O 1
ATOM 3893 N N . PRO B 1 151 ? 2.326 -43.094 -2.324 1 97.12 151 PRO B N 1
ATOM 3894 C CA . PRO B 1 151 ? 3.139 -44.188 -2.838 1 97.12 151 PRO B CA 1
ATOM 3895 C C . PRO B 1 151 ? 3.096 -44.281 -4.363 1 97.12 151 PRO B C 1
ATOM 3897 O O . PRO B 1 151 ? 2.025 -44.188 -4.961 1 97.12 151 PRO B O 1
ATOM 3900 N N . ALA B 1 152 ? 4.238 -44.531 -4.945 1 96.56 152 ALA B N 1
ATOM 3901 C CA . ALA B 1 152 ? 4.395 -44.438 -6.395 1 96.56 152 ALA B CA 1
ATOM 3902 C C . ALA B 1 152 ? 3.531 -45.469 -7.105 1 96.56 152 ALA B C 1
ATOM 3904 O O . ALA B 1 152 ? 3.043 -45.219 -8.211 1 96.56 152 ALA B O 1
ATOM 3905 N N . ASP B 1 153 ? 3.277 -46.594 -6.523 1 96.5 153 ASP B N 1
ATOM 3906 C CA . ASP B 1 153 ? 2.516 -47.688 -7.152 1 96.5 153 ASP B CA 1
ATOM 3907 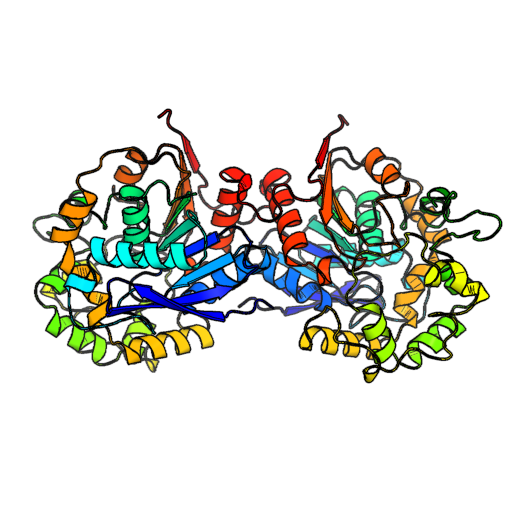C C . ASP B 1 153 ? 1.029 -47.344 -7.215 1 96.5 153 ASP B C 1
ATOM 3909 O O . ASP B 1 153 ? 0.306 -47.844 -8.078 1 96.5 153 ASP B O 1
ATOM 3913 N N . GLN B 1 154 ? 0.584 -46.531 -6.32 1 96.56 154 GLN B N 1
ATOM 3914 C CA . GLN B 1 154 ? -0.828 -46.188 -6.27 1 96.56 154 GLN B CA 1
ATOM 3915 C C . GLN B 1 154 ? -1.06 -44.781 -6.863 1 96.56 154 GLN B C 1
ATOM 3917 O O . GLN B 1 154 ? -2.113 -44.531 -7.445 1 96.56 154 GLN B O 1
ATOM 3922 N N . TYR B 1 155 ? -0.106 -43.969 -6.625 1 97.5 155 TYR B N 1
ATOM 3923 C CA . TYR B 1 155 ? -0.184 -42.562 -7.051 1 97.5 155 TYR B CA 1
ATOM 3924 C C . TYR B 1 155 ? 1.077 -42.156 -7.801 1 97.5 155 TYR B C 1
ATOM 3926 O O . TYR B 1 155 ? 1.834 -41.281 -7.332 1 97.5 155 TYR B O 1
ATOM 3934 N N . GLU B 1 156 ? 1.229 -42.656 -8.984 1 97.19 156 GLU B N 1
ATOM 3935 C CA . GLU B 1 156 ? 2.43 -42.469 -9.797 1 97.19 156 GLU B CA 1
ATOM 3936 C C . GLU B 1 156 ? 2.797 -41 -9.914 1 97.19 156 GLU B C 1
ATOM 3938 O O . GLU B 1 156 ? 3.961 -40.625 -9.75 1 97.19 156 GLU B O 1
ATOM 3943 N N . PHE B 1 157 ? 1.849 -40.125 -10.055 1 98.06 157 PHE B N 1
ATOM 3944 C CA . PHE B 1 157 ? 2.123 -38.719 -10.289 1 98.06 157 PHE B CA 1
ATOM 3945 C C . PHE B 1 157 ? 1.801 -37.875 -9.047 1 98.06 157 PHE B C 1
ATOM 3947 O O . PHE B 1 157 ? 1.723 -36.656 -9.125 1 98.06 157 PHE B O 1
ATOM 3954 N N . GLY B 1 158 ? 1.544 -38.594 -7.906 1 97.62 158 GLY B N 1
ATOM 3955 C CA . GLY B 1 158 ? 1.23 -37.906 -6.664 1 97.62 158 GLY B CA 1
ATOM 3956 C C . GLY B 1 158 ? 0.039 -36.969 -6.785 1 97.62 158 GLY B C 1
ATOM 3957 O O . GLY B 1 158 ? -0.962 -37.312 -7.418 1 97.62 158 GLY B O 1
ATOM 3958 N N . GLN B 1 159 ? 0.098 -35.812 -6.113 1 96.69 159 GLN B N 1
ATOM 3959 C CA . GLN B 1 159 ? -0.961 -34.812 -6.117 1 96.69 159 GLN B CA 1
ATOM 3960 C C . GLN B 1 159 ? -1.085 -34.125 -7.484 1 96.69 159 GLN B C 1
ATOM 3962 O O . GLN B 1 159 ? -2 -33.344 -7.711 1 96.69 159 GLN B O 1
ATOM 3967 N N . TRP B 1 160 ? -0.196 -34.5 -8.461 1 98.12 160 TRP B N 1
ATOM 3968 C CA . TRP B 1 160 ? -0.202 -33.844 -9.773 1 98.12 160 TRP B CA 1
ATOM 3969 C C . TRP B 1 160 ? -0.735 -34.812 -10.844 1 98.12 160 TRP B C 1
ATOM 3971 O O . TRP B 1 160 ? -0.494 -34.594 -12.039 1 98.12 160 TRP B O 1
ATOM 3981 N N . ASP B 1 161 ? -1.502 -35.844 -10.383 1 98.06 161 ASP B N 1
ATOM 3982 C CA . ASP B 1 161 ? -2.209 -36.75 -11.289 1 98.06 161 ASP B CA 1
ATOM 3983 C C . ASP B 1 161 ? -3.09 -35.969 -12.258 1 98.06 161 ASP B C 1
ATOM 3985 O O . ASP B 1 161 ? -3.26 -36.375 -13.414 1 98.06 161 ASP B O 1
ATOM 3989 N N . TYR B 1 162 ? -3.652 -34.875 -11.812 1 97.62 162 TYR B N 1
ATOM 3990 C CA . TYR B 1 162 ? -4.523 -34.062 -12.648 1 97.62 162 TYR B CA 1
ATOM 3991 C C . TYR B 1 162 ? -3.762 -33.5 -13.844 1 97.62 162 TYR B C 1
ATOM 3993 O O . TYR B 1 162 ? -4.336 -33.312 -14.922 1 97.62 162 TYR B O 1
ATOM 4001 N N . MET B 1 163 ? -2.469 -33.188 -13.711 1 98.25 163 MET B N 1
ATOM 4002 C CA . MET B 1 163 ? -1.677 -32.688 -14.836 1 98.25 163 MET B CA 1
ATOM 4003 C C . MET B 1 163 ? -1.507 -33.75 -15.906 1 98.25 163 MET B C 1
ATOM 4005 O O . MET B 1 163 ? -1.569 -33.469 -17.094 1 98.25 163 MET B O 1
ATOM 4009 N N . LYS B 1 164 ? -1.248 -34.906 -15.445 1 98.12 164 LYS B N 1
ATOM 4010 C CA . LYS B 1 164 ? -1.163 -36.031 -16.391 1 98.12 164 LYS B CA 1
ATOM 4011 C C . LYS B 1 164 ? -2.502 -36.25 -17.094 1 98.12 164 LYS B C 1
ATOM 4013 O O . LYS B 1 164 ? -2.541 -36.625 -18.266 1 98.12 164 LYS B O 1
ATOM 4018 N N . ASN B 1 165 ? -3.574 -36.125 -16.359 1 98.12 165 ASN B N 1
ATOM 4019 C CA . ASN B 1 165 ? -4.898 -36.219 -16.953 1 98.12 165 ASN B CA 1
ATOM 4020 C C . ASN B 1 165 ? -5.059 -35.219 -18.109 1 98.12 165 ASN B C 1
ATOM 4022 O O . ASN B 1 165 ? -5.68 -35.531 -19.125 1 98.12 165 ASN B O 1
ATOM 4026 N N . TYR B 1 166 ? -4.582 -34 -17.969 1 97.88 166 TYR B N 1
ATOM 4027 C CA . TYR B 1 166 ? -4.598 -33.062 -19.078 1 97.88 166 TYR B CA 1
ATOM 4028 C C . TYR B 1 166 ? -3.918 -33.656 -20.312 1 97.88 166 TYR B C 1
ATOM 4030 O O . TYR B 1 166 ? -4.477 -33.625 -21.406 1 97.88 166 TYR B O 1
ATOM 4038 N N . GLU B 1 167 ? -2.758 -34.188 -20.141 1 97.44 167 GLU B N 1
ATOM 4039 C CA . GLU B 1 167 ? -1.978 -34.719 -21.25 1 97.44 167 GLU B CA 1
ATOM 4040 C C . GLU B 1 167 ? -2.719 -35.875 -21.953 1 97.44 167 GLU B C 1
ATOM 4042 O O . GLU B 1 167 ? -2.646 -36.031 -23.172 1 97.44 167 GLU B O 1
ATOM 4047 N N . GLU B 1 168 ? -3.469 -36.594 -21.172 1 97.88 168 GLU B N 1
ATOM 4048 C CA . GLU B 1 168 ? -4.09 -37.812 -21.703 1 97.88 168 GLU B CA 1
ATOM 4049 C C . GLU B 1 168 ? -5.508 -37.531 -22.188 1 97.88 168 GLU B C 1
ATOM 4051 O O . GLU B 1 168 ? -6.004 -38.219 -23.094 1 97.88 168 GLU B O 1
ATOM 4056 N N . ASN B 1 169 ? -6.188 -36.594 -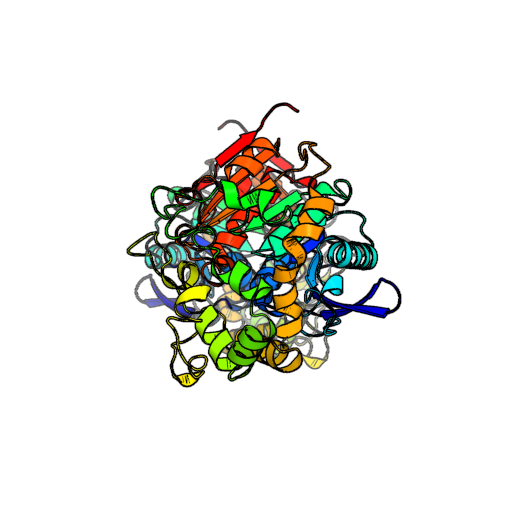21.562 1 97.69 169 ASN B N 1
ATOM 4057 C CA . ASN B 1 169 ? -7.613 -36.375 -21.797 1 97.69 169 ASN B CA 1
ATOM 4058 C C . ASN B 1 169 ? -7.941 -34.906 -21.984 1 97.69 169 ASN B C 1
ATOM 4060 O O . ASN B 1 169 ? -8.914 -34.406 -21.422 1 97.69 169 ASN B O 1
ATOM 4064 N N . TYR B 1 170 ? -7.148 -34.188 -22.766 1 98 170 TYR B N 1
ATOM 4065 C CA . TYR B 1 170 ? -7.191 -32.719 -22.812 1 98 170 TYR B CA 1
ATOM 4066 C C . TYR B 1 170 ? -8.578 -32.219 -23.219 1 98 170 TYR B C 1
ATOM 4068 O O . TYR B 1 170 ? -9.203 -31.453 -22.5 1 98 170 TYR B O 1
ATOM 4076 N N . GLU B 1 171 ? -9.094 -32.688 -24.375 1 98.19 171 GLU B N 1
ATOM 4077 C CA . GLU B 1 171 ? -10.367 -32.188 -24.906 1 98.19 171 GLU B CA 1
ATOM 4078 C C . GLU B 1 171 ? -11.516 -32.5 -23.953 1 98.19 171 GLU B C 1
ATOM 4080 O O . GLU B 1 171 ? -12.414 -31.688 -23.766 1 98.19 171 GLU B O 1
ATOM 4085 N N . LYS B 1 172 ? -11.453 -33.688 -23.406 1 97.5 172 LYS B N 1
ATOM 4086 C CA . LYS B 1 172 ? -12.492 -34.094 -22.453 1 97.5 172 LYS B CA 1
ATOM 4087 C C . LYS B 1 172 ? -12.453 -33.219 -21.203 1 97.5 172 LYS B C 1
ATOM 4089 O O . LYS B 1 172 ? -13.492 -32.844 -20.672 1 97.5 172 LYS B O 1
ATOM 4094 N N . THR B 1 173 ? -11.266 -33.031 -20.703 1 98.06 173 THR B N 1
ATOM 4095 C CA . THR B 1 173 ? -11.07 -32.188 -19.531 1 98.06 173 THR B CA 1
ATOM 4096 C C . THR B 1 173 ? -11.602 -30.766 -19.781 1 98.06 173 THR B C 1
ATOM 4098 O O . THR B 1 173 ? -12.32 -30.203 -18.953 1 98.06 173 THR B O 1
ATOM 4101 N N . ILE B 1 174 ? -11.289 -30.188 -20.953 1 98.5 174 ILE B N 1
ATOM 4102 C CA . ILE B 1 174 ? -11.703 -28.844 -21.312 1 98.5 174 ILE B CA 1
ATOM 4103 C C . ILE B 1 174 ? -13.227 -28.781 -21.422 1 98.5 174 ILE B C 1
ATOM 4105 O O . ILE B 1 174 ? -13.852 -27.828 -20.953 1 98.5 174 ILE B O 1
ATOM 4109 N N . ALA B 1 175 ? -13.75 -29.734 -22.094 1 98.31 175 ALA B N 1
ATOM 4110 C CA . ALA B 1 175 ? -15.203 -29.766 -22.219 1 98.31 175 ALA B CA 1
ATOM 4111 C C . ALA B 1 175 ? -15.883 -29.766 -20.859 1 98.31 175 ALA B C 1
ATOM 4113 O O . ALA B 1 175 ? -16.922 -29.109 -20.672 1 98.31 175 ALA B O 1
ATOM 4114 N N . TRP B 1 176 ? -15.367 -30.531 -19.984 1 98.19 176 TRP B N 1
ATOM 4115 C CA . TRP B 1 176 ? -15.906 -30.578 -18.625 1 98.19 176 TRP B CA 1
ATOM 4116 C C . TRP B 1 176 ? -15.844 -29.203 -17.969 1 98.19 176 TRP B C 1
ATOM 4118 O O . TRP B 1 176 ? -16.844 -28.719 -17.422 1 98.19 176 TRP B O 1
ATOM 4128 N N . MET B 1 177 ? -14.727 -28.547 -18 1 98.31 177 MET B N 1
ATOM 4129 C CA . MET B 1 177 ? -14.523 -27.234 -17.375 1 98.31 177 MET B CA 1
ATOM 4130 C C . MET B 1 177 ? -15.422 -26.188 -18.016 1 98.31 177 MET B C 1
ATOM 4132 O O . MET B 1 177 ? -16 -25.344 -17.312 1 98.31 177 MET B O 1
ATOM 4136 N N . ASP B 1 178 ? -15.547 -26.266 -19.344 1 98.44 178 ASP B N 1
ATOM 4137 C CA . ASP B 1 178 ? -16.266 -25.25 -20.109 1 98.44 178 ASP B CA 1
ATOM 4138 C C . ASP B 1 178 ? -17.781 -25.453 -20 1 98.44 178 ASP B C 1
ATOM 4140 O O . ASP B 1 178 ? -18.562 -24.578 -20.406 1 98.44 178 ASP B O 1
ATOM 4144 N N . ALA B 1 179 ? -18.156 -26.594 -19.453 1 98.25 179 ALA B N 1
ATOM 4145 C CA . ALA B 1 179 ? -19.594 -26.859 -19.281 1 98.25 179 ALA B CA 1
ATOM 4146 C C . ALA B 1 179 ? -20.219 -25.828 -18.344 1 98.25 179 ALA B C 1
ATOM 4148 O O . ALA B 1 179 ? -21.422 -25.547 -18.453 1 98.25 179 ALA B O 1
ATOM 4149 N N . ASP B 1 180 ? -19.469 -25.281 -17.438 1 98.19 180 ASP B N 1
ATOM 4150 C CA . ASP B 1 180 ? -19.875 -24.172 -16.594 1 98.19 180 ASP B CA 1
ATOM 4151 C C . ASP B 1 180 ? -18.656 -23.344 -16.141 1 98.19 180 ASP B C 1
ATOM 4153 O O . ASP B 1 180 ? -18.203 -23.5 -15 1 98.19 180 ASP B O 1
ATOM 4157 N N . VAL B 1 181 ? -18.297 -22.438 -16.969 1 98.38 181 VAL B N 1
ATOM 4158 C CA . VAL B 1 181 ? -17.078 -21.672 -16.766 1 98.38 181 VAL B CA 1
ATOM 4159 C C . VAL B 1 181 ? -17.172 -20.891 -15.453 1 98.38 181 VAL B C 1
ATOM 4161 O O . VAL B 1 181 ? -16.25 -20.938 -14.625 1 98.38 181 VAL B O 1
ATOM 4164 N N . ALA B 1 182 ? -18.297 -20.203 -15.266 1 98.12 182 ALA B N 1
ATOM 4165 C CA . ALA B 1 182 ? -18.469 -19.406 -14.062 1 98.12 182 ALA B CA 1
ATOM 4166 C C . ALA B 1 182 ? -18.453 -20.281 -12.812 1 98.12 182 ALA B C 1
ATOM 4168 O O . ALA B 1 182 ? -17.828 -19.922 -11.805 1 98.12 182 ALA B O 1
ATOM 4169 N N . GLY B 1 183 ? -19.203 -21.375 -12.898 1 97.94 183 GLY B N 1
ATOM 4170 C CA . GLY B 1 183 ? -19.266 -22.281 -11.773 1 97.94 183 GLY B CA 1
ATOM 4171 C C . GLY B 1 183 ? -17.906 -22.875 -11.414 1 97.94 183 GLY B C 1
ATOM 4172 O O . GLY B 1 183 ? -17.562 -22.984 -10.234 1 97.94 183 GLY B O 1
ATOM 4173 N N . PHE B 1 184 ? -17.141 -23.266 -12.352 1 98.06 184 PHE B N 1
ATOM 4174 C CA . PHE B 1 184 ? -15.82 -23.844 -12.109 1 98.06 184 PHE B CA 1
ATOM 4175 C C . PHE B 1 184 ? -14.883 -22.797 -11.516 1 98.06 184 PHE B C 1
ATOM 4177 O O . PHE B 1 184 ? -14.141 -23.094 -10.57 1 98.06 184 PHE B O 1
ATOM 4184 N N . CYS B 1 185 ? -14.898 -21.578 -12.094 1 98.31 185 CYS B N 1
ATOM 4185 C CA . CYS B 1 185 ? -14.086 -20.5 -11.562 1 98.31 185 CYS B CA 1
ATOM 4186 C C . CYS B 1 185 ? -14.391 -20.25 -10.086 1 98.31 185 CYS B C 1
ATOM 4188 O O . CYS B 1 185 ? -13.477 -20.094 -9.273 1 98.31 185 CYS B O 1
ATOM 4190 N N . LYS B 1 186 ? -15.695 -20.203 -9.742 1 97.38 186 LYS B N 1
ATOM 4191 C CA . LYS B 1 186 ? -16.094 -19.938 -8.359 1 97.38 186 LYS B CA 1
ATOM 4192 C C . LYS B 1 186 ? -15.672 -21.094 -7.441 1 97.38 186 LYS B C 1
ATOM 4194 O O . LYS B 1 186 ? -15.273 -20.859 -6.297 1 97.38 186 LYS B O 1
ATOM 4199 N N . ALA B 1 187 ? -15.75 -22.312 -7.93 1 96.19 187 ALA B N 1
ATOM 4200 C CA . ALA B 1 187 ? -15.328 -23.484 -7.164 1 96.19 187 ALA B CA 1
ATOM 4201 C C . ALA B 1 187 ? -13.836 -23.422 -6.859 1 96.19 187 ALA B C 1
ATOM 4203 O O . ALA B 1 187 ? -13.398 -23.844 -5.781 1 96.19 187 ALA B O 1
ATOM 4204 N N . CYS B 1 188 ? -13.023 -22.969 -7.777 1 95.81 188 CYS B N 1
ATOM 4205 C CA . CYS B 1 188 ? -11.578 -22.875 -7.621 1 95.81 188 CYS B CA 1
ATOM 4206 C C . CYS B 1 188 ? -11.203 -21.844 -6.559 1 95.81 188 CYS B C 1
ATOM 4208 O O . CYS B 1 188 ? -10.195 -21.984 -5.871 1 95.81 188 CYS B O 1
ATOM 4210 N N . PHE B 1 189 ? -12.023 -20.781 -6.398 1 97.44 189 PHE B N 1
ATOM 4211 C CA . PHE B 1 189 ? -11.633 -19.641 -5.574 1 97.44 189 PHE B CA 1
ATOM 4212 C C . PHE B 1 189 ? -12.406 -19.625 -4.262 1 97.44 189 PHE B C 1
ATOM 4214 O O . PHE B 1 189 ? -12.68 -18.562 -3.701 1 97.44 189 PHE B O 1
ATOM 4221 N N . GLN B 1 190 ? -12.836 -20.797 -3.801 1 95 190 GLN B N 1
ATOM 4222 C CA . GLN B 1 190 ? -13.445 -20.891 -2.479 1 95 190 GLN B CA 1
ATOM 4223 C C . GLN B 1 190 ? -12.406 -20.688 -1.378 1 95 190 GLN B C 1
ATOM 4225 O O . GLN B 1 190 ? -11.273 -21.156 -1.501 1 95 190 GLN B O 1
ATOM 4230 N N . PRO B 1 191 ? -12.727 -20 -0.333 1 91.19 191 PRO B N 1
ATOM 4231 C CA . PRO B 1 191 ? -11.797 -19.891 0.792 1 91.19 191 PRO B CA 1
ATOM 4232 C C . PRO B 1 191 ? -11.406 -21.25 1.364 1 91.19 191 PRO B C 1
ATOM 4234 O O . PRO B 1 191 ? -12.234 -22.156 1.414 1 91.19 191 PRO B O 1
ATOM 4237 N N . ARG B 1 192 ? -10.156 -21.312 1.821 1 89.69 192 ARG B N 1
ATOM 4238 C CA . ARG B 1 192 ? -9.648 -22.562 2.385 1 89.69 192 ARG B CA 1
ATOM 4239 C C . ARG B 1 192 ? -9.211 -22.359 3.832 1 89.69 192 ARG B C 1
ATOM 4241 O O . ARG B 1 192 ? -8.68 -21.312 4.191 1 89.69 192 ARG B O 1
ATOM 4248 N N . GLY B 1 193 ? -9.539 -23.359 4.613 1 91.88 193 GLY B N 1
ATOM 4249 C CA . GLY B 1 193 ? -8.984 -23.438 5.957 1 91.88 193 GLY B CA 1
ATOM 4250 C C . GLY B 1 193 ? -7.891 -24.469 6.086 1 91.88 193 GLY B C 1
ATOM 4251 O O . GLY B 1 193 ? -7.461 -25.062 5.09 1 91.88 193 GLY B O 1
ATOM 4252 N N . ALA B 1 194 ? -7.371 -24.656 7.238 1 93.62 194 ALA B N 1
ATOM 4253 C CA . ALA B 1 194 ? -6.359 -25.672 7.484 1 93.62 194 ALA B CA 1
ATOM 4254 C C . ALA B 1 194 ? -6.863 -27.062 7.074 1 93.62 194 ALA B C 1
ATOM 4256 O O . ALA B 1 194 ? -7.93 -27.484 7.508 1 93.62 194 ALA B O 1
ATOM 4257 N N . PRO B 1 195 ? -6.125 -27.703 6.246 1 94.19 195 PRO B N 1
ATOM 4258 C CA . PRO B 1 195 ? -6.586 -29.031 5.824 1 94.19 195 PRO B CA 1
ATOM 4259 C C . PRO B 1 195 ? -6.457 -30.078 6.93 1 94.19 195 PRO B C 1
ATOM 4261 O O . PRO B 1 195 ? -5.52 -30.016 7.727 1 94.19 195 PRO B O 1
ATOM 4264 N N . SER B 1 196 ? -7.391 -31.016 6.949 1 93.88 196 SER B N 1
ATOM 4265 C CA . SER B 1 196 ? -7.355 -32.094 7.926 1 93.88 196 SER B CA 1
ATOM 4266 C C . SER B 1 196 ? -6.305 -33.156 7.555 1 93.88 196 SER B C 1
ATOM 4268 O O . SER B 1 196 ? -5.887 -33.938 8.398 1 93.88 196 SER B O 1
ATOM 4270 N N . THR B 1 197 ? -5.941 -33.156 6.305 1 93.75 197 THR B N 1
ATOM 4271 C CA . THR B 1 197 ? -4.918 -34.062 5.777 1 93.75 197 THR B CA 1
ATOM 4272 C C . THR B 1 197 ? -4.102 -33.375 4.691 1 93.75 197 THR B C 1
ATOM 4274 O O . THR B 1 197 ? -4.582 -32.438 4.043 1 93.75 197 THR B O 1
ATOM 4277 N N . ARG B 1 198 ? -2.951 -33.781 4.574 1 94.88 198 ARG B N 1
ATOM 4278 C CA . ARG B 1 198 ? -2.088 -33.25 3.537 1 94.88 198 ARG B CA 1
ATOM 4279 C C . ARG B 1 198 ? -2.264 -34 2.223 1 94.88 198 ARG B C 1
ATOM 4281 O O . ARG B 1 198 ? -1.76 -33.562 1.183 1 94.88 198 ARG B O 1
ATOM 4288 N N . PHE B 1 199 ? -3.021 -35.094 2.334 1 95.75 199 PHE B N 1
ATOM 4289 C CA . PHE B 1 199 ? -3.295 -35.875 1.146 1 95.75 199 PHE B CA 1
ATOM 4290 C C . PHE B 1 199 ? -4.355 -35.219 0.277 1 95.75 199 PHE B C 1
ATOM 4292 O O . PHE B 1 199 ? -5.488 -35 0.72 1 95.75 199 PHE B O 1
ATOM 4299 N N . ASN B 1 200 ? -4.008 -34.844 -0.968 1 95.38 200 ASN B N 1
ATOM 4300 C CA . ASN B 1 200 ? -4.93 -34.219 -1.899 1 95.38 200 ASN B CA 1
ATOM 4301 C C . ASN B 1 200 ? -5.652 -35.25 -2.766 1 95.38 200 ASN B C 1
ATOM 4303 O O . ASN B 1 20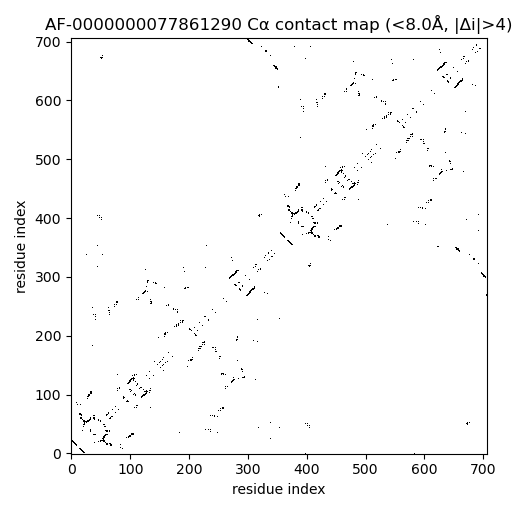0 ? -5.352 -35.375 -3.951 1 95.38 200 ASN B O 1
ATOM 4307 N N . ALA B 1 201 ? -6.625 -35.844 -2.205 1 92.19 201 ALA B N 1
ATOM 4308 C CA . ALA B 1 201 ? -7.336 -36.938 -2.863 1 92.19 201 ALA B CA 1
ATOM 4309 C C . ALA B 1 201 ? -7.957 -36.469 -4.18 1 92.19 201 ALA B C 1
ATOM 4311 O O . ALA B 1 201 ? -7.938 -37.219 -5.172 1 92.19 201 ALA B O 1
ATOM 4312 N N . ARG B 1 202 ? -8.484 -35.312 -4.199 1 90.38 202 ARG B N 1
ATOM 4313 C CA . ARG B 1 202 ? -9.219 -34.812 -5.355 1 90.38 202 ARG B CA 1
ATOM 4314 C C . ARG B 1 202 ? -8.297 -34.656 -6.562 1 90.38 202 ARG B C 1
ATOM 4316 O O . ARG B 1 202 ? -8.695 -34.969 -7.691 1 90.38 202 ARG B O 1
ATOM 4323 N N . MET B 1 203 ? -7.094 -34.219 -6.379 1 94.62 203 MET B N 1
ATOM 4324 C CA . MET B 1 203 ? -6.184 -33.938 -7.484 1 94.62 203 MET B CA 1
ATOM 4325 C C . MET B 1 203 ? -5.324 -35.156 -7.789 1 94.62 203 MET B C 1
ATOM 4327 O O . MET B 1 203 ? -4.852 -35.344 -8.914 1 94.62 203 MET B O 1
ATOM 4331 N N . ALA B 1 204 ? -5.176 -36.062 -6.832 1 96.81 204 ALA B N 1
ATOM 4332 C CA . ALA B 1 204 ? -4.297 -37.219 -6.969 1 96.81 204 ALA B CA 1
ATOM 4333 C C . ALA B 1 204 ? -5.004 -38.375 -7.691 1 96.81 204 ALA B C 1
ATOM 4335 O O . ALA B 1 204 ? -4.367 -39.375 -8.078 1 96.81 204 ALA B O 1
ATOM 4336 N N . SER B 1 205 ? -6.328 -38.188 -7.973 1 95.81 205 SER B N 1
ATOM 4337 C CA . SER B 1 205 ? -7.07 -39.312 -8.523 1 95.81 205 SER B CA 1
ATOM 4338 C C . SER B 1 205 ? -7.898 -38.906 -9.734 1 95.81 205 SER B C 1
ATOM 4340 O O . SER B 1 205 ? -8.875 -39.562 -10.078 1 95.81 205 SER B O 1
ATOM 4342 N N . VAL B 1 206 ? -7.578 -37.875 -10.336 1 97.06 206 VAL B N 1
ATOM 4343 C CA . VAL B 1 206 ? -8.383 -37.312 -11.414 1 97.06 206 VAL B CA 1
ATOM 4344 C C . VAL B 1 206 ? -8.469 -38.312 -12.562 1 97.06 206 VAL B C 1
ATOM 4346 O O . VAL B 1 206 ? -9.523 -38.469 -13.188 1 97.06 206 VAL B O 1
ATOM 4349 N N . ARG B 1 207 ? -7.355 -39.031 -12.961 1 96.12 207 ARG B N 1
ATOM 4350 C CA . ARG B 1 207 ? -7.348 -39.969 -14.062 1 96.12 207 ARG B CA 1
ATOM 4351 C C . ARG B 1 207 ? -8.242 -41.156 -13.758 1 96.12 207 ARG B C 1
ATOM 4353 O O . ARG B 1 207 ? -8.773 -41.812 -14.672 1 96.12 207 ARG B O 1
ATOM 4360 N N . LYS B 1 208 ? -8.438 -41.438 -12.523 1 93.88 208 LYS B N 1
ATOM 4361 C CA . LYS B 1 208 ? -9.242 -42.594 -12.109 1 93.88 208 LYS B CA 1
ATOM 4362 C C . LYS B 1 208 ? -10.695 -42.188 -11.875 1 93.88 208 LYS B C 1
ATOM 4364 O O . LYS B 1 208 ? -11.609 -42.875 -12.312 1 93.88 208 LYS B O 1
ATOM 4369 N N . SER B 1 209 ? -10.945 -41.062 -11.203 1 93.81 209 SER B N 1
ATOM 4370 C CA . SER B 1 209 ? -12.266 -40.75 -10.672 1 93.81 209 SER B CA 1
ATOM 4371 C C . SER B 1 209 ? -12.875 -39.531 -11.383 1 93.81 209 SER B C 1
ATOM 4373 O O . SER B 1 209 ? -14.055 -39.219 -11.203 1 93.81 209 SER B O 1
ATOM 4375 N N . GLY B 1 210 ? -12.086 -38.875 -12.141 1 94 210 GLY B N 1
ATOM 4376 C CA . GLY B 1 210 ? -12.562 -37.688 -12.805 1 94 210 GLY B CA 1
ATOM 4377 C C . GLY B 1 210 ? -12.375 -36.438 -11.977 1 94 210 GLY B C 1
ATOM 4378 O O . GLY B 1 210 ? -11.906 -36.5 -10.836 1 94 210 GLY B O 1
ATOM 4379 N N . TRP B 1 211 ? -12.758 -35.312 -12.602 1 94.06 211 TRP B N 1
ATOM 4380 C CA . TRP B 1 211 ? -12.602 -34 -11.961 1 94.06 211 TRP B CA 1
ATOM 4381 C C . TRP B 1 211 ? -13.609 -33.844 -10.828 1 94.06 211 TRP B C 1
ATOM 4383 O O . TRP B 1 211 ? -14.781 -34.219 -10.969 1 94.06 211 TRP B O 1
ATOM 4393 N N . LEU B 1 212 ? -13.148 -33.219 -9.695 1 91.94 212 LEU B N 1
ATOM 4394 C CA . LEU B 1 212 ? -13.945 -32.938 -8.508 1 91.94 212 LEU B CA 1
ATOM 4395 C C . LEU B 1 212 ? -14.727 -34.188 -8.078 1 91.94 212 LEU B C 1
ATOM 4397 O O . LEU B 1 212 ? -15.945 -34.125 -7.875 1 91.94 212 LEU B O 1
ATOM 4401 N N . GLY B 1 213 ? -14.078 -35.312 -8 1 89 213 GLY B N 1
ATOM 4402 C CA . GLY B 1 213 ? -14.672 -36.562 -7.52 1 89 213 GLY B CA 1
ATOM 4403 C C . GLY B 1 213 ? -15.578 -37.219 -8.539 1 89 213 GLY B C 1
ATOM 4404 O O . GLY B 1 213 ? -16.516 -37.938 -8.18 1 89 213 GLY B O 1
ATOM 4405 N N . GLY B 1 214 ? -15.453 -36.812 -9.719 1 92.12 214 GLY B N 1
ATOM 4406 C CA . GLY B 1 214 ? -16.203 -37.469 -10.766 1 92.12 214 GLY B CA 1
ATOM 4407 C C . GLY B 1 214 ? -17.516 -36.781 -11.086 1 92.12 214 GLY B C 1
ATOM 4408 O O . GLY B 1 214 ? -18.422 -37.375 -11.672 1 92.12 214 GLY B O 1
ATOM 4409 N N . LEU B 1 215 ? -17.641 -35.531 -10.734 1 94.69 215 LEU B N 1
ATOM 4410 C CA . LEU B 1 215 ? -18.828 -34.781 -11.109 1 94.69 215 LEU B CA 1
ATOM 4411 C C . LEU B 1 215 ? -18.953 -34.688 -12.625 1 94.69 215 LEU B C 1
ATOM 4413 O O . LEU B 1 215 ? -17.953 -34.531 -13.336 1 94.69 215 LEU B O 1
ATOM 4417 N N . PRO B 1 216 ? -20.172 -34.812 -13.078 1 95.25 216 PRO B N 1
ATOM 4418 C CA . PRO B 1 216 ? -20.359 -34.781 -14.531 1 95.25 216 PRO B CA 1
ATOM 4419 C C . PRO B 1 216 ? -20.047 -33.438 -15.133 1 95.25 216 PRO B C 1
ATOM 4421 O O . PRO B 1 216 ? -19.734 -33.312 -16.328 1 95.25 216 PRO B O 1
ATOM 4424 N N . LYS B 1 217 ? -20.281 -32.406 -14.359 1 96.44 217 LYS B N 1
ATOM 4425 C CA . LYS B 1 217 ? -19.953 -31.016 -14.711 1 96.44 217 LYS B CA 1
ATOM 4426 C C . LYS B 1 217 ? -19.547 -30.219 -13.477 1 96.44 217 LYS B C 1
ATOM 4428 O O . LYS B 1 217 ? -19.781 -30.656 -12.344 1 96.44 217 LYS B O 1
ATOM 4433 N N . PRO B 1 218 ? -18.922 -29.062 -13.688 1 97.25 218 PRO B N 1
ATOM 4434 C CA . PRO B 1 218 ? -18.609 -28.234 -12.523 1 97.25 218 PRO B CA 1
ATOM 4435 C C . PRO B 1 218 ? -19.859 -27.812 -11.742 1 97.25 218 PRO B C 1
ATOM 4437 O O . PRO B 1 218 ? -20.938 -27.734 -12.32 1 97.25 218 PRO B O 1
ATOM 4440 N N . PRO B 1 219 ? -19.672 -27.609 -10.414 1 96.19 219 PRO B N 1
ATOM 4441 C CA . PRO B 1 219 ? -20.828 -27.062 -9.688 1 96.19 219 PRO B CA 1
ATOM 4442 C C . PRO B 1 219 ? -21.328 -25.75 -10.289 1 96.19 219 PRO B C 1
ATOM 4444 O O . PRO B 1 219 ? -20.516 -24.922 -10.727 1 96.19 219 PRO B O 1
ATOM 4447 N N . ALA B 1 220 ? -22.641 -25.594 -10.203 1 95 220 ALA B N 1
ATOM 4448 C CA . ALA B 1 220 ? -23.203 -24.328 -10.656 1 95 220 ALA B CA 1
ATOM 4449 C C . ALA B 1 220 ? -22.75 -23.172 -9.766 1 95 220 ALA B C 1
ATOM 4451 O O . ALA B 1 220 ? -22.438 -23.375 -8.594 1 95 220 ALA B O 1
ATOM 4452 N N . VAL B 1 221 ? -22.719 -22.016 -10.359 1 92.88 221 VAL B N 1
ATOM 4453 C CA . VAL B 1 221 ? -22.156 -20.828 -9.719 1 92.88 221 VAL B CA 1
ATOM 4454 C C . VAL B 1 221 ? -22.906 -20.547 -8.414 1 92.88 221 VAL B C 1
ATOM 4456 O O . VAL B 1 221 ? -22.328 -20.047 -7.453 1 92.88 221 VAL B O 1
ATOM 4459 N N . ASP B 1 222 ? -24.172 -20.906 -8.297 1 93.88 222 ASP B N 1
ATOM 4460 C CA . ASP B 1 222 ? -24.984 -20.625 -7.125 1 93.88 222 ASP B CA 1
ATOM 4461 C C . ASP B 1 222 ? -24.859 -21.734 -6.082 1 93.88 222 ASP B C 1
ATOM 4463 O O . ASP B 1 222 ? -25.422 -21.625 -4.988 1 93.88 222 ASP B O 1
ATOM 4467 N N . GLN B 1 223 ? -24.109 -22.781 -6.371 1 93.31 223 GLN B N 1
ATOM 4468 C CA . GLN B 1 223 ? -23.984 -23.922 -5.484 1 93.31 223 GLN B CA 1
ATOM 4469 C C . GLN B 1 223 ? -22.797 -23.781 -4.543 1 93.31 223 GLN B C 1
ATOM 4471 O O . GLN B 1 223 ? -22.578 -24.625 -3.674 1 93.31 223 GLN B O 1
ATOM 4476 N N . THR B 1 224 ? -22.016 -22.797 -4.742 1 93 224 THR B N 1
ATOM 4477 C CA . THR B 1 224 ? -20.859 -22.547 -3.881 1 93 224 THR B CA 1
ATOM 4478 C C . THR B 1 224 ? -20.984 -21.203 -3.172 1 93 224 THR B C 1
ATOM 4480 O O . THR B 1 224 ? -21.812 -20.375 -3.559 1 93 224 THR B O 1
ATOM 4483 N N . GLY B 1 225 ? -20.266 -21.078 -2.068 1 93.44 225 GLY B N 1
ATOM 4484 C CA . GLY B 1 225 ? -20.25 -19.828 -1.313 1 93.44 225 GLY B CA 1
ATOM 4485 C C . GLY B 1 225 ? -19.484 -18.719 -2 1 93.44 225 GLY B C 1
ATOM 4486 O O . GLY B 1 225 ? -18.984 -18.906 -3.111 1 93.44 225 GLY B O 1
ATOM 4487 N N . PRO B 1 226 ? -19.438 -17.547 -1.377 1 94.94 226 PRO B N 1
ATOM 4488 C CA . PRO B 1 226 ? -18.688 -16.438 -1.96 1 94.94 226 PRO B CA 1
ATOM 4489 C C . PRO B 1 226 ? -17.203 -16.781 -2.168 1 94.94 226 PRO B C 1
ATOM 4491 O O . PRO B 1 226 ? -16.578 -17.406 -1.308 1 94.94 226 PRO B O 1
ATOM 4494 N N . PRO B 1 227 ? -16.688 -16.453 -3.34 1 96.38 227 PRO B N 1
ATOM 4495 C CA . PRO B 1 227 ? -15.25 -16.656 -3.572 1 96.38 227 PRO B CA 1
ATOM 4496 C C . PRO B 1 227 ? -14.383 -15.703 -2.752 1 96.38 227 PRO B C 1
ATOM 4498 O O . PRO B 1 227 ? -14.898 -14.773 -2.129 1 96.38 227 PRO B O 1
ATOM 4501 N N . VAL B 1 228 ? -13.117 -15.938 -2.748 1 96.25 228 VAL B N 1
ATOM 4502 C CA . VAL B 1 228 ? -12.164 -15.164 -1.961 1 96.25 228 VAL B CA 1
ATOM 4503 C C . VAL B 1 228 ? -11.945 -13.797 -2.611 1 96.25 228 VAL B C 1
ATOM 4505 O O . VAL B 1 228 ? -11.523 -12.852 -1.948 1 96.25 228 VAL B O 1
ATOM 4508 N N . LEU B 1 229 ? -12.25 -13.609 -3.877 1 97 229 LEU B N 1
ATOM 4509 C CA . LEU B 1 229 ? -12.094 -12.344 -4.578 1 97 229 LEU B CA 1
ATOM 4510 C C . LEU B 1 229 ? -13.297 -11.438 -4.336 1 97 229 LEU B C 1
ATOM 4512 O O . LEU B 1 229 ? -14.43 -11.914 -4.227 1 97 229 LEU B O 1
ATOM 4516 N N . PRO B 1 230 ? -13.039 -10.133 -4.301 1 95.19 230 PRO B N 1
ATOM 4517 C CA . PRO B 1 230 ? -14.188 -9.227 -4.301 1 95.19 230 PRO B CA 1
ATOM 4518 C C . PRO B 1 230 ? -15.117 -9.453 -5.492 1 95.19 230 PRO B C 1
ATOM 4520 O O . PRO B 1 230 ? -14.656 -9.781 -6.586 1 95.19 230 PRO B O 1
ATOM 4523 N N . ALA B 1 231 ? -16.359 -9.164 -5.34 1 95.81 231 ALA B N 1
ATOM 4524 C CA . ALA B 1 231 ? -17.406 -9.484 -6.316 1 95.81 231 ALA B CA 1
ATOM 4525 C C . ALA B 1 231 ? -17.078 -8.875 -7.676 1 95.81 231 ALA B C 1
ATOM 4527 O O . ALA B 1 231 ? -17.188 -9.547 -8.703 1 95.81 231 ALA B O 1
ATOM 4528 N N . GLU B 1 232 ? -16.672 -7.621 -7.656 1 96.56 232 GLU B N 1
ATOM 4529 C CA . GLU B 1 232 ? -16.422 -6.941 -8.922 1 96.56 232 GLU B CA 1
ATOM 4530 C C . GLU B 1 232 ? -15.227 -7.559 -9.648 1 96.56 232 GLU B C 1
ATOM 4532 O O . GLU B 1 232 ? -15.219 -7.648 -10.875 1 96.56 232 GLU B O 1
ATOM 4537 N N . VAL B 1 233 ? -14.234 -7.93 -8.938 1 98.12 233 VAL B N 1
ATOM 4538 C CA . VAL B 1 233 ? -13.047 -8.547 -9.508 1 98.12 233 VAL B CA 1
ATOM 4539 C C . VAL B 1 233 ? -13.383 -9.945 -10.031 1 98.12 233 VAL B C 1
ATOM 4541 O O . VAL B 1 233 ? -12.992 -10.312 -11.141 1 98.12 233 VAL B O 1
ATOM 4544 N N . PHE B 1 234 ? -14.117 -10.672 -9.25 1 98.19 234 PHE B N 1
ATOM 4545 C CA . PHE B 1 234 ? -14.508 -12.016 -9.641 1 98.19 234 PHE B CA 1
ATOM 4546 C C . PHE B 1 234 ? -15.352 -11.984 -10.914 1 98.19 234 PHE B C 1
ATOM 4548 O O . PHE B 1 234 ? -15.141 -12.789 -11.82 1 98.19 234 PHE B O 1
ATOM 4555 N N . ASP B 1 235 ? -16.328 -11.039 -10.961 1 98.38 235 ASP B N 1
ATOM 4556 C CA . ASP B 1 235 ? -17.203 -10.938 -12.125 1 98.38 235 ASP B CA 1
ATOM 4557 C C . ASP B 1 235 ? -16.391 -10.617 -13.383 1 98.38 235 ASP B C 1
ATOM 4559 O O . ASP B 1 235 ? -16.656 -11.188 -14.453 1 98.38 235 ASP B O 1
ATOM 4563 N N . SER B 1 236 ? -15.445 -9.727 -13.203 1 98.75 236 SER B N 1
ATOM 4564 C CA . SER B 1 236 ? -14.594 -9.375 -14.328 1 98.75 236 SER B CA 1
ATOM 4565 C C . SER B 1 236 ? -13.75 -10.562 -14.773 1 98.75 236 SER B C 1
ATOM 4567 O O . SER B 1 236 ? -13.617 -10.82 -15.977 1 98.75 236 SER B O 1
ATOM 4569 N N . PHE B 1 237 ? -13.211 -11.227 -13.883 1 98.75 237 PHE B N 1
ATOM 4570 C CA . PHE B 1 237 ? -12.414 -12.43 -14.141 1 98.75 237 PHE B CA 1
ATOM 4571 C C . PHE B 1 237 ? -13.242 -13.477 -14.867 1 98.75 237 PHE B C 1
ATOM 4573 O O . PHE B 1 237 ? -12.789 -14.047 -15.867 1 98.75 237 PHE B O 1
ATOM 4580 N N . VAL B 1 238 ? -14.422 -13.719 -14.383 1 98.69 238 VAL B N 1
ATOM 4581 C CA . VAL B 1 238 ? -15.297 -14.711 -14.992 1 98.69 238 VAL B CA 1
ATOM 4582 C C . VAL B 1 238 ? -15.617 -14.305 -16.422 1 98.69 238 VAL B C 1
ATOM 4584 O O . VAL B 1 238 ? -15.641 -15.148 -17.328 1 98.69 238 VAL B O 1
ATOM 4587 N N . GLY B 1 239 ? -15.883 -13.016 -16.594 1 98.75 239 GLY B N 1
ATOM 4588 C CA . GLY B 1 239 ? -16.094 -12.531 -17.938 1 98.75 239 GLY B CA 1
ATOM 4589 C C . GLY B 1 239 ? -14.938 -12.836 -18.875 1 98.75 239 GLY B C 1
ATOM 4590 O O . GLY B 1 239 ? -15.141 -13.234 -20.016 1 98.75 239 GLY B O 1
ATOM 4591 N N . ASP B 1 240 ? -13.703 -12.68 -18.422 1 98.88 240 ASP B N 1
ATOM 4592 C CA . ASP B 1 240 ? -12.5 -12.977 -19.188 1 98.88 240 ASP B CA 1
ATOM 4593 C C . ASP B 1 240 ? -12.422 -14.461 -19.547 1 98.88 240 ASP B C 1
ATOM 4595 O O . ASP B 1 240 ? -12.117 -14.812 -20.688 1 98.88 240 ASP B O 1
ATOM 4599 N N . MET B 1 241 ? -12.727 -15.273 -18.547 1 98.81 241 MET B N 1
ATOM 4600 C CA . MET B 1 241 ? -12.609 -16.719 -18.75 1 98.81 241 MET B CA 1
ATOM 4601 C C . MET B 1 241 ? -13.695 -17.219 -19.688 1 98.81 241 MET B C 1
ATOM 4603 O O . MET B 1 241 ? -13.477 -18.156 -20.469 1 98.81 241 MET B O 1
ATOM 4607 N N . GLN B 1 242 ? -14.867 -16.594 -19.609 1 98.56 242 GLN B N 1
ATOM 4608 C CA . GLN B 1 242 ? -15.953 -16.984 -20.516 1 98.56 242 GLN B CA 1
ATOM 4609 C C . GLN B 1 242 ? -15.625 -16.625 -21.953 1 98.56 242 GLN B C 1
ATOM 4611 O O . GLN B 1 242 ? -16.047 -17.312 -22.891 1 98.56 242 GLN B O 1
ATOM 4616 N N . LYS B 1 243 ? -14.828 -15.617 -22.062 1 98.19 243 LYS B N 1
ATOM 4617 C CA . LYS B 1 243 ? -14.414 -15.203 -23.406 1 98.19 243 LYS B CA 1
ATOM 4618 C C . LYS B 1 243 ? -13.422 -16.188 -24 1 98.19 243 LYS B C 1
ATOM 4620 O O . LYS B 1 243 ? -13.523 -16.547 -25.188 1 98.19 243 LYS B O 1
ATOM 4625 N N . THR B 1 244 ? -12.445 -16.688 -23.266 1 98.44 244 THR B N 1
ATOM 4626 C CA . THR B 1 244 ? -11.352 -17.484 -23.797 1 98.44 244 THR B CA 1
ATOM 4627 C C . THR B 1 244 ? -11.641 -18.969 -23.625 1 98.44 244 THR B C 1
ATOM 4629 O O . THR B 1 244 ? -11.07 -19.797 -24.344 1 98.44 244 THR B O 1
ATOM 4632 N N . GLY B 1 245 ? -12.547 -19.281 -22.609 1 98.38 245 GLY B N 1
ATOM 4633 C CA . GLY B 1 245 ? -12.625 -20.672 -22.188 1 98.38 245 GLY B CA 1
ATOM 4634 C C . GLY B 1 245 ? -11.375 -21.156 -21.484 1 98.38 245 GLY B C 1
ATOM 4635 O O . GLY B 1 245 ? -10.445 -20.375 -21.25 1 98.38 245 GLY B O 1
ATOM 4636 N N . PHE B 1 246 ? -11.328 -22.484 -21.219 1 98.69 246 PHE B N 1
ATOM 4637 C CA . PHE B 1 246 ? -10.227 -23.016 -20.438 1 98.69 246 PHE B CA 1
ATOM 4638 C C . PHE B 1 246 ? -9.172 -23.641 -21.344 1 98.69 246 PHE B C 1
ATOM 4640 O O . PHE B 1 246 ? -8.078 -23.984 -20.891 1 98.69 246 PHE B O 1
ATOM 4647 N N . TRP B 1 247 ? -9.5 -23.75 -22.641 1 98.75 247 TRP B N 1
ATOM 4648 C CA . TRP B 1 247 ? -8.609 -24.484 -23.531 1 98.75 247 TRP B CA 1
ATOM 4649 C C . TRP B 1 247 ? -7.223 -23.859 -23.562 1 98.75 247 TRP B C 1
ATOM 4651 O O . TRP B 1 247 ? -6.227 -24.516 -23.266 1 98.75 247 TRP B O 1
ATOM 4661 N N . PRO B 1 248 ? -7.094 -22.547 -23.922 1 98.75 248 PRO B N 1
ATOM 4662 C CA . PRO B 1 248 ? -5.742 -22.016 -24.094 1 98.75 248 PRO B CA 1
ATOM 4663 C C . PRO B 1 248 ? -4.953 -21.984 -22.781 1 98.75 248 PRO B C 1
ATOM 4665 O O . PRO B 1 248 ? -3.795 -22.391 -22.734 1 98.75 248 PRO B O 1
ATOM 4668 N N . GLY B 1 249 ? -5.605 -21.484 -21.703 1 98.44 249 GLY B N 1
ATOM 4669 C CA . GLY B 1 249 ? -4.938 -21.391 -20.422 1 98.44 249 GLY B CA 1
ATOM 4670 C C . GLY B 1 249 ? -4.484 -22.734 -19.891 1 98.44 249 GLY B C 1
ATOM 4671 O O . GLY B 1 249 ? -3.402 -22.859 -19.312 1 98.44 249 GLY B O 1
ATOM 4672 N N . SER B 1 250 ? -5.215 -23.797 -20.141 1 98.69 250 SER B N 1
ATOM 4673 C CA . SER B 1 250 ? -4.891 -25.125 -19.641 1 98.69 250 SER B CA 1
ATOM 4674 C C . SER B 1 250 ? -3.785 -25.781 -20.469 1 98.69 250 SER B C 1
ATOM 4676 O O . SER B 1 250 ? -3.16 -26.75 -20.031 1 98.69 250 SER B O 1
ATOM 4678 N N . ALA B 1 251 ? -3.469 -25.219 -21.594 1 98.69 251 ALA B N 1
ATOM 4679 C CA . ALA B 1 251 ? -2.453 -25.797 -22.469 1 98.69 251 ALA B CA 1
ATOM 4680 C C . ALA B 1 251 ? -1.055 -25.594 -21.891 1 98.69 251 ALA B C 1
ATOM 4682 O O . ALA B 1 251 ? -0.092 -26.219 -22.359 1 98.69 251 ALA B O 1
ATOM 4683 N N . TYR B 1 252 ? -0.928 -24.766 -20.859 1 98.62 252 TYR B N 1
ATOM 4684 C CA . TYR B 1 252 ? 0.319 -24.656 -20.109 1 98.62 252 TYR B CA 1
ATOM 4685 C C . TYR B 1 252 ? 0.747 -26.031 -19.578 1 98.62 252 TYR B C 1
ATOM 4687 O O . TYR B 1 252 ? 1.942 -26.312 -19.469 1 98.62 252 TYR B O 1
ATOM 4695 N N . TYR B 1 253 ? -0.229 -26.906 -19.328 1 98.38 253 TYR B N 1
ATOM 4696 C CA . TYR B 1 253 ? 0.019 -28.219 -18.75 1 98.38 253 TYR B CA 1
ATOM 4697 C C . TYR B 1 253 ? 0.44 -29.219 -19.812 1 98.38 253 TYR B C 1
ATOM 4699 O O . TYR B 1 253 ? 0.842 -30.344 -19.5 1 98.38 253 TYR B O 1
ATOM 4707 N N . MET B 1 254 ? 0.444 -28.844 -21.078 1 98.38 254 MET B N 1
ATOM 4708 C CA . MET B 1 254 ? 0.642 -29.781 -22.172 1 98.38 254 MET B CA 1
ATOM 4709 C C . MET B 1 254 ? 2.084 -29.734 -22.672 1 98.38 254 MET B C 1
ATOM 4711 O O . MET B 1 254 ? 2.441 -30.453 -23.609 1 98.38 254 MET B O 1
ATOM 4715 N N . ASN B 1 255 ? 2.916 -28.953 -21.922 1 98.19 255 ASN B N 1
ATOM 4716 C CA . ASN B 1 255 ? 4.211 -28.656 -22.531 1 98.19 255 ASN B CA 1
ATOM 4717 C C . ASN B 1 255 ? 5.363 -29.047 -21.609 1 98.19 255 ASN B C 1
ATOM 4719 O O . ASN B 1 255 ? 6.441 -28.453 -21.656 1 98.19 255 ASN B O 1
ATOM 4723 N N . HIS B 1 256 ? 5.211 -30.031 -20.766 1 97.5 256 HIS B N 1
ATOM 4724 C CA . HIS B 1 256 ? 6.215 -30.422 -19.781 1 97.5 256 HIS B CA 1
ATOM 4725 C C . HIS B 1 256 ? 7.523 -30.812 -20.453 1 97.5 256 HIS B C 1
ATOM 4727 O O . HIS B 1 256 ? 8.602 -30.406 -20.016 1 97.5 256 HIS B O 1
ATOM 4733 N N . ALA B 1 257 ? 7.426 -31.578 -21.5 1 96.56 257 ALA B N 1
ATOM 4734 C CA . ALA B 1 257 ? 8.633 -32.031 -22.188 1 96.56 257 ALA B CA 1
ATOM 4735 C C . ALA B 1 257 ? 9.406 -30.875 -22.797 1 96.56 257 ALA B C 1
ATOM 4737 O O . ALA B 1 257 ? 10.625 -30.781 -22.641 1 96.56 257 ALA B O 1
ATOM 4738 N N . ARG B 1 258 ? 8.734 -30.031 -23.438 1 96.81 258 ARG B N 1
ATOM 4739 C CA . ARG B 1 258 ? 9.359 -28.859 -24.062 1 96.81 258 ARG B CA 1
ATOM 4740 C C . ARG B 1 258 ? 9.938 -27.922 -23 1 96.81 258 ARG B C 1
ATOM 4742 O O . ARG B 1 258 ? 11.016 -27.359 -23.188 1 96.81 258 ARG B O 1
ATOM 4749 N N . ASN B 1 259 ? 9.234 -27.766 -21.922 1 97.5 259 ASN B N 1
ATOM 4750 C CA . ASN B 1 259 ? 9.68 -26.891 -20.844 1 97.5 259 ASN B CA 1
ATOM 4751 C C . ASN B 1 259 ? 10.938 -27.438 -20.172 1 97.5 259 ASN B C 1
ATOM 4753 O O . ASN B 1 259 ? 11.828 -26.672 -19.797 1 97.5 259 ASN B O 1
ATOM 4757 N N . ALA B 1 260 ? 10.984 -28.75 -20.031 1 96.56 260 ALA B N 1
ATOM 4758 C CA . ALA B 1 260 ? 12.172 -29.391 -19.469 1 96.56 260 ALA B CA 1
ATOM 4759 C C . ALA B 1 260 ? 13.398 -29.125 -20.344 1 96.56 260 ALA B C 1
ATOM 4761 O O . ALA B 1 260 ? 14.492 -28.875 -19.844 1 96.56 260 ALA B O 1
ATOM 4762 N N . GLU B 1 261 ? 13.219 -29.203 -21.625 1 95.44 261 GLU B N 1
ATOM 4763 C CA . GLU B 1 261 ? 14.305 -28.953 -22.562 1 95.44 261 GLU B CA 1
ATOM 4764 C C . GLU B 1 261 ? 14.734 -27.484 -22.516 1 95.44 261 GLU B C 1
ATOM 4766 O O . GLU B 1 261 ? 15.93 -27.188 -22.516 1 95.44 261 GLU B O 1
ATOM 4771 N N . TYR B 1 262 ? 13.859 -26.609 -22.422 1 95.94 262 TYR B N 1
ATOM 4772 C CA . TYR B 1 262 ? 14.102 -25.172 -22.469 1 95.94 262 TYR B CA 1
ATOM 4773 C C . TYR B 1 262 ? 14.797 -24.688 -21.188 1 95.94 262 TYR B C 1
ATOM 4775 O O . TYR B 1 262 ? 15.711 -23.859 -21.234 1 95.94 262 TYR B O 1
ATOM 4783 N N . ASN B 1 263 ? 14.422 -25.266 -20.016 1 94.69 263 ASN B N 1
ATOM 4784 C CA . ASN B 1 263 ? 14.883 -24.75 -18.719 1 94.69 263 ASN B CA 1
ATOM 4785 C C . ASN B 1 263 ? 15.953 -25.656 -18.109 1 94.69 263 ASN B C 1
ATOM 4787 O O . ASN B 1 263 ? 16.594 -25.281 -17.125 1 94.69 263 ASN B O 1
ATOM 4791 N N . GLY B 1 264 ? 16.172 -26.859 -18.594 1 84.56 264 GLY B N 1
ATOM 4792 C CA . GLY B 1 264 ? 17.047 -27.859 -18 1 84.56 264 GLY B CA 1
ATOM 4793 C C . GLY B 1 264 ? 18.516 -27.594 -18.266 1 84.56 264 GLY B C 1
ATOM 4794 O O . GLY B 1 264 ? 19.391 -28.219 -17.656 1 84.56 264 GLY B O 1
ATOM 4795 N N . THR B 1 265 ? 18.891 -26.734 -19.016 1 67 265 THR B N 1
ATOM 4796 C CA . THR B 1 265 ? 20.266 -26.656 -19.5 1 67 265 THR B CA 1
ATOM 4797 C C . THR B 1 265 ? 21.047 -25.641 -18.688 1 67 265 THR B C 1
ATOM 4799 O O . THR B 1 265 ? 22.281 -25.578 -18.781 1 67 265 THR B O 1
ATOM 4802 N N . ARG B 1 266 ? 20.438 -24.891 -17.844 1 66.31 266 ARG B N 1
ATOM 4803 C CA . ARG B 1 266 ? 21.219 -23.828 -17.219 1 66.31 266 ARG B CA 1
ATOM 4804 C C . ARG B 1 266 ? 21.25 -24 -15.703 1 66.31 266 ARG B C 1
ATOM 4806 O O . ARG B 1 266 ? 20.203 -23.969 -15.047 1 66.31 266 ARG B O 1
ATOM 4813 N N . GLU B 1 267 ? 22.391 -24.438 -15.18 1 69.88 267 GLU B N 1
ATOM 4814 C CA . GLU B 1 267 ? 22.5 -24.734 -13.75 1 69.88 267 GLU B CA 1
ATOM 4815 C C . GLU B 1 267 ? 23.172 -23.594 -13 1 69.88 267 GLU B C 1
ATOM 4817 O O . GLU B 1 267 ? 23.641 -23.781 -11.875 1 69.88 267 GLU B O 1
ATOM 4822 N N . THR B 1 268 ? 23.016 -22.453 -13.5 1 76.19 268 THR B N 1
ATOM 4823 C CA . THR B 1 268 ? 23.672 -21.391 -12.75 1 76.19 268 THR B CA 1
ATOM 4824 C C . THR B 1 268 ? 22.766 -20.875 -11.633 1 76.19 268 THR B C 1
ATOM 4826 O O . THR B 1 268 ? 21.562 -20.781 -11.812 1 76.19 268 THR B O 1
ATOM 4829 N N . LYS B 1 269 ? 23.438 -20.578 -10.508 1 89.62 269 LYS B N 1
ATOM 4830 C CA . LYS B 1 269 ? 22.734 -20 -9.367 1 89.62 269 LYS B CA 1
ATOM 4831 C C . LYS B 1 269 ? 22.234 -18.594 -9.688 1 89.62 269 LYS B C 1
ATOM 4833 O O . LYS B 1 269 ? 22.938 -17.812 -10.336 1 89.62 269 LYS B O 1
ATOM 4838 N N . LEU B 1 270 ? 21.062 -18.375 -9.273 1 94.38 270 LEU B N 1
ATOM 4839 C CA . LEU B 1 270 ? 20.531 -17.031 -9.375 1 94.38 270 LEU B CA 1
ATOM 4840 C C . LEU B 1 270 ? 21.109 -16.125 -8.289 1 94.38 270 LEU B C 1
ATOM 4842 O O . LEU B 1 270 ? 20.984 -16.438 -7.098 1 94.38 270 LEU B O 1
ATOM 4846 N N . SER B 1 271 ? 21.75 -15.031 -8.656 1 95.31 271 SER B N 1
ATOM 4847 C CA . SER B 1 271 ? 22.406 -14.156 -7.688 1 95.31 271 SER B CA 1
ATOM 4848 C C . SER B 1 271 ? 21.484 -13.047 -7.227 1 95.31 271 SER B C 1
ATOM 4850 O O . SER B 1 271 ? 21.703 -12.43 -6.18 1 95.31 271 SER B O 1
ATOM 4852 N N . GLN B 1 272 ? 20.453 -12.75 -8.062 1 96.94 272 GLN B N 1
ATOM 4853 C CA . GLN B 1 272 ? 19.484 -11.734 -7.676 1 96.94 272 GLN B CA 1
ATOM 4854 C C . GLN B 1 272 ? 18.766 -12.133 -6.391 1 96.94 272 GLN B C 1
ATOM 4856 O O . GLN B 1 272 ? 18.625 -13.32 -6.094 1 96.94 272 GLN B O 1
ATOM 4861 N N . PRO B 1 273 ? 18.312 -11.125 -5.582 1 98.25 273 PRO B N 1
ATOM 4862 C CA . PRO B 1 273 ? 17.484 -11.461 -4.426 1 98.25 273 PRO B CA 1
ATOM 4863 C C . PRO B 1 273 ? 16.219 -12.211 -4.812 1 98.25 273 PRO B C 1
ATOM 4865 O O . PRO B 1 273 ? 15.594 -11.898 -5.832 1 98.25 273 PRO B O 1
ATOM 4868 N N . VAL B 1 274 ? 15.859 -13.203 -4.004 1 98.5 274 VAL B N 1
ATOM 4869 C CA . VAL B 1 274 ? 14.688 -14.023 -4.262 1 98.5 274 VAL B CA 1
ATOM 4870 C C . VAL B 1 274 ? 13.82 -14.102 -3.006 1 98.5 274 VAL B C 1
ATOM 4872 O O . VAL B 1 274 ? 14.336 -14.25 -1.896 1 98.5 274 VAL B O 1
ATOM 4875 N N . LEU B 1 275 ? 12.539 -13.914 -3.154 1 98.56 275 LEU B N 1
ATOM 4876 C CA . LEU B 1 275 ? 11.562 -14.156 -2.105 1 98.56 275 LEU B CA 1
ATOM 4877 C C . LEU B 1 275 ? 10.641 -15.312 -2.486 1 98.56 275 LEU B C 1
ATOM 4879 O O . LEU B 1 275 ? 10.078 -15.336 -3.586 1 98.56 275 LEU B O 1
ATOM 4883 N N . PHE B 1 276 ? 10.516 -16.25 -1.608 1 98.25 276 PHE B N 1
ATOM 4884 C CA . PHE B 1 276 ? 9.516 -17.312 -1.764 1 98.25 276 PHE B CA 1
ATOM 4885 C C . PHE B 1 276 ? 8.461 -17.219 -0.667 1 98.25 276 PHE B C 1
ATOM 4887 O O . PHE B 1 276 ? 8.789 -17.109 0.515 1 98.25 276 PHE B O 1
ATOM 4894 N N . ILE B 1 277 ? 7.223 -17.266 -1.063 1 97.88 277 ILE B N 1
ATOM 4895 C CA . ILE B 1 277 ? 6.113 -17.25 -0.115 1 97.88 277 ILE B CA 1
ATOM 4896 C C . ILE B 1 277 ? 5.441 -18.609 -0.086 1 97.88 277 ILE B C 1
ATOM 4898 O O . ILE B 1 277 ? 4.793 -19.016 -1.057 1 97.88 277 ILE B O 1
ATOM 4902 N N . HIS B 1 278 ? 5.602 -19.266 1.062 1 96.69 278 HIS B N 1
ATOM 4903 C CA . HIS B 1 278 ? 4.902 -20.516 1.337 1 96.69 278 HIS B CA 1
ATOM 4904 C C . HIS B 1 278 ? 3.443 -20.25 1.706 1 96.69 278 HIS B C 1
ATOM 4906 O O . HIS B 1 278 ? 3.141 -19.312 2.434 1 96.69 278 HIS B O 1
ATOM 4912 N N . ALA B 1 279 ? 2.576 -21.078 1.151 1 96.19 279 ALA B N 1
ATOM 4913 C CA . ALA B 1 279 ? 1.209 -21.172 1.654 1 96.19 279 ALA B CA 1
ATOM 4914 C C . ALA B 1 279 ? 1.017 -22.422 2.498 1 96.19 279 ALA B C 1
ATOM 4916 O O . ALA B 1 279 ? 1.023 -23.531 1.972 1 96.19 279 ALA B O 1
ATOM 4917 N N . THR B 1 280 ? 0.776 -22.234 3.725 1 94.38 280 THR B N 1
ATOM 4918 C CA . THR B 1 280 ? 0.792 -23.328 4.691 1 94.38 280 THR B CA 1
ATOM 4919 C C . THR B 1 280 ? -0.258 -24.375 4.336 1 94.38 280 THR B C 1
ATOM 4921 O O . THR B 1 280 ? -0.039 -25.578 4.539 1 94.38 280 THR B O 1
ATOM 4924 N N . TRP B 1 281 ? -1.373 -23.984 3.82 1 95.81 281 TRP B N 1
ATOM 4925 C CA . TRP B 1 281 ? -2.5 -24.891 3.637 1 95.81 281 TRP B CA 1
ATOM 4926 C C . TRP B 1 281 ? -2.568 -25.391 2.195 1 95.81 281 TRP B C 1
ATOM 4928 O O . TRP B 1 281 ? -3.523 -26.078 1.812 1 95.81 281 TRP B O 1
ATOM 4938 N N . ASP B 1 282 ? -1.588 -25.016 1.386 1 96.56 282 ASP B N 1
ATOM 4939 C CA . ASP B 1 282 ? -1.518 -25.484 0.007 1 96.56 282 ASP B CA 1
ATOM 4940 C C . ASP B 1 282 ? -1.134 -26.969 -0.049 1 96.56 282 ASP B C 1
ATOM 4942 O O . ASP B 1 282 ? 0.004 -27.328 0.256 1 96.56 282 ASP B O 1
ATOM 4946 N N . ILE B 1 283 ? -2.076 -27.781 -0.488 1 95.5 283 ILE B N 1
ATOM 4947 C CA . ILE B 1 283 ? -1.785 -29.203 -0.541 1 95.5 283 ILE B CA 1
ATOM 4948 C C . ILE B 1 283 ? -1.553 -29.625 -1.989 1 95.5 283 ILE B C 1
ATOM 4950 O O . ILE B 1 283 ? -1.273 -30.797 -2.262 1 95.5 283 ILE B O 1
ATOM 4954 N N . THR B 1 284 ? -1.68 -28.719 -2.93 1 94.5 284 THR B N 1
ATOM 4955 C CA . THR B 1 284 ? -1.362 -28.984 -4.328 1 94.5 284 THR B CA 1
ATOM 4956 C C . THR B 1 284 ? 0.119 -28.75 -4.602 1 94.5 284 THR B C 1
ATOM 4958 O O . THR B 1 284 ? 0.795 -29.609 -5.176 1 94.5 284 THR B O 1
ATOM 4961 N N . CYS B 1 285 ? 0.594 -27.594 -4.246 1 97.12 285 CYS B N 1
ATOM 4962 C CA . CYS B 1 285 ? 2.014 -27.266 -4.305 1 97.12 285 CYS B CA 1
ATOM 4963 C C . CYS B 1 285 ? 2.613 -27.203 -2.904 1 97.12 285 CYS B C 1
ATOM 4965 O O . CYS B 1 285 ? 3.184 -26.172 -2.521 1 97.12 285 CYS B O 1
ATOM 4967 N N . ASP B 1 286 ? 2.523 -28.328 -2.215 1 96.25 286 ASP B N 1
ATOM 4968 C CA . ASP B 1 286 ? 2.895 -28.422 -0.805 1 96.25 286 ASP B CA 1
ATOM 4969 C C . ASP B 1 286 ? 4.402 -28.266 -0.624 1 96.25 286 ASP B C 1
ATOM 4971 O O . ASP B 1 286 ? 5.172 -29.141 -1.038 1 96.25 286 ASP B O 1
ATOM 4975 N N . THR B 1 287 ? 4.781 -27.203 0.04 1 95.56 287 THR B N 1
ATOM 4976 C CA . THR B 1 287 ? 6.199 -26.969 0.302 1 95.56 287 THR B CA 1
ATOM 4977 C C . THR B 1 287 ? 6.52 -27.188 1.777 1 95.56 287 THR B C 1
ATOM 4979 O O . THR B 1 287 ? 7.664 -27.016 2.201 1 95.56 287 THR B O 1
ATOM 4982 N N . LYS B 1 288 ? 5.52 -27.547 2.549 1 93 288 LYS B N 1
ATOM 4983 C CA . LYS B 1 288 ? 5.699 -27.656 3.994 1 93 288 LYS B CA 1
ATOM 4984 C C . LYS B 1 288 ? 6.023 -29.094 4.402 1 93 288 LYS B C 1
ATOM 4986 O O . LYS B 1 288 ? 6.801 -29.312 5.332 1 93 288 LYS B O 1
ATOM 4991 N N . THR B 1 289 ? 5.445 -30.031 3.666 1 93.44 289 THR B N 1
ATOM 4992 C CA . THR B 1 289 ? 5.672 -31.422 4.043 1 93.44 289 THR B CA 1
ATOM 4993 C C . THR B 1 289 ? 6.246 -32.219 2.871 1 93.44 289 THR B C 1
ATOM 4995 O O . THR B 1 289 ? 6.039 -33.438 2.775 1 93.44 289 THR B O 1
ATOM 4998 N N . SER B 1 290 ? 6.812 -31.547 1.945 1 95.31 290 SER B N 1
ATOM 4999 C CA . SER B 1 290 ? 7.477 -32.156 0.804 1 95.31 290 SER B CA 1
ATOM 5000 C C . SER B 1 290 ? 8.844 -31.547 0.555 1 95.31 290 SER B C 1
ATOM 5002 O O . SER B 1 290 ? 9.273 -30.641 1.287 1 95.31 290 SER B O 1
ATOM 5004 N N . ARG B 1 291 ? 9.508 -32 -0.465 1 97 291 ARG B N 1
ATOM 5005 C CA . ARG B 1 291 ? 10.844 -31.547 -0.826 1 97 291 ARG B CA 1
ATOM 5006 C C . ARG B 1 291 ? 10.766 -30.5 -1.936 1 97 291 ARG B C 1
ATOM 5008 O O . ARG B 1 291 ? 11.789 -30.125 -2.518 1 97 291 ARG B O 1
ATOM 5015 N N . LEU B 1 292 ? 9.609 -29.969 -2.213 1 97.44 292 LEU B N 1
ATOM 5016 C CA . LEU B 1 292 ? 9.375 -29.141 -3.387 1 97.44 292 LEU B CA 1
ATOM 5017 C C . LEU B 1 292 ? 10.211 -27.875 -3.334 1 97.44 292 LEU B C 1
ATOM 5019 O O . LEU B 1 292 ? 10.594 -27.328 -4.375 1 97.44 292 LEU B O 1
ATOM 5023 N N . ILE B 1 293 ? 10.625 -27.359 -2.123 1 97.31 293 ILE B N 1
ATOM 5024 C CA . ILE B 1 293 ? 11.336 -26.109 -1.97 1 97.31 293 ILE B CA 1
ATOM 5025 C C . ILE B 1 293 ? 12.836 -26.328 -2.176 1 97.31 293 ILE B C 1
ATOM 5027 O O . ILE B 1 293 ? 13.586 -25.375 -2.395 1 97.31 293 ILE B O 1
ATOM 5031 N N . GLU B 1 294 ? 13.328 -27.547 -2.166 1 95.88 294 GLU B N 1
ATOM 5032 C CA . GLU B 1 294 ? 14.75 -27.875 -2.061 1 95.88 294 GLU B CA 1
ATOM 5033 C C . GLU B 1 294 ? 15.516 -27.375 -3.281 1 95.88 294 GLU B C 1
ATOM 5035 O O . GLU B 1 294 ? 16.578 -26.766 -3.146 1 95.88 294 GLU B O 1
ATOM 5040 N N . PRO B 1 295 ? 14.992 -27.547 -4.52 1 95.38 295 PRO B N 1
ATOM 5041 C CA . PRO B 1 295 ? 15.75 -27.062 -5.672 1 95.38 295 PRO B CA 1
ATOM 5042 C C . PRO B 1 295 ? 15.984 -25.547 -5.625 1 95.38 295 PRO B C 1
ATOM 5044 O O . PRO B 1 295 ? 17.062 -25.078 -6.004 1 95.38 295 PRO B O 1
ATOM 5047 N N . MET B 1 296 ? 15 -24.797 -5.207 1 96.31 296 MET B N 1
ATOM 5048 C CA . MET B 1 296 ? 15.141 -23.344 -5.121 1 96.31 296 MET B CA 1
ATOM 5049 C C . MET B 1 296 ? 16.219 -22.953 -4.109 1 96.31 296 MET B C 1
ATOM 5051 O O . MET B 1 296 ? 17.016 -22.047 -4.359 1 96.31 296 MET B O 1
ATOM 5055 N N . ARG B 1 297 ? 16.219 -23.625 -2.965 1 95.62 297 ARG B N 1
ATOM 5056 C CA . ARG B 1 297 ? 17.219 -23.375 -1.936 1 95.62 297 ARG B CA 1
ATOM 5057 C C . ARG B 1 297 ? 18.625 -23.625 -2.463 1 95.62 297 ARG B C 1
ATOM 5059 O O . ARG B 1 297 ? 19.562 -22.906 -2.098 1 95.62 297 ARG B O 1
ATOM 5066 N N . GLU B 1 298 ? 18.719 -24.562 -3.314 1 93.12 298 GLU B N 1
ATOM 5067 C CA . GLU B 1 298 ? 20.016 -24.906 -3.893 1 93.12 298 GLU B CA 1
ATOM 5068 C C . GLU B 1 298 ? 20.406 -23.938 -4.996 1 93.12 298 GLU B C 1
ATOM 5070 O O . GLU B 1 298 ? 21.594 -23.641 -5.184 1 93.12 298 GLU B O 1
ATOM 5075 N N . ALA B 1 299 ? 19.438 -23.375 -5.66 1 94.94 299 ALA B N 1
ATOM 5076 C CA . ALA B 1 299 ? 19.688 -22.625 -6.895 1 94.94 299 ALA B CA 1
ATOM 5077 C C . ALA B 1 299 ? 19.797 -21.141 -6.625 1 94.94 299 ALA B C 1
ATOM 5079 O O . ALA B 1 299 ? 20.234 -20.375 -7.492 1 94.94 299 ALA B O 1
ATOM 5080 N N . CYS B 1 300 ? 19.469 -20.656 -5.441 1 96.06 300 CYS B N 1
ATOM 5081 C CA . CYS B 1 300 ? 19.453 -19.234 -5.152 1 96.06 300 CYS B CA 1
ATOM 5082 C C . CYS B 1 300 ? 20.5 -18.875 -4.105 1 96.06 300 CYS B C 1
ATOM 5084 O O . CYS B 1 300 ? 20.562 -19.5 -3.047 1 96.06 300 CYS B O 1
ATOM 5086 N N . SER B 1 301 ? 21.25 -17.781 -4.336 1 95.69 301 SER B N 1
ATOM 5087 C CA . SER B 1 301 ? 22.312 -17.391 -3.418 1 95.69 301 SER B CA 1
ATOM 5088 C C . SER B 1 301 ? 21.781 -16.469 -2.328 1 95.69 301 SER B C 1
ATOM 5090 O O . SER B 1 301 ? 22.406 -16.312 -1.275 1 95.69 301 SER B O 1
ATOM 5092 N N . ASN B 1 302 ? 20.734 -15.82 -2.57 1 97.06 302 ASN B N 1
ATOM 5093 C CA . ASN B 1 302 ? 20.078 -14.883 -1.664 1 97.06 302 ASN B CA 1
ATOM 5094 C C . ASN B 1 302 ? 18.578 -15.102 -1.613 1 97.06 302 ASN B C 1
ATOM 5096 O O . ASN B 1 302 ? 17.812 -14.422 -2.307 1 97.06 302 ASN B O 1
ATOM 5100 N N . LEU B 1 303 ? 18.156 -16.094 -0.759 1 97.12 303 LEU B N 1
ATOM 5101 C CA . LEU B 1 303 ? 16.766 -16.516 -0.697 1 97.12 303 LEU B CA 1
ATOM 5102 C C . LEU B 1 303 ? 16.125 -16.109 0.63 1 97.12 303 LEU B C 1
ATOM 5104 O O . LEU B 1 303 ? 16.656 -16.438 1.697 1 97.12 303 LEU B O 1
ATOM 5108 N N . THR B 1 304 ? 15.102 -15.305 0.577 1 96.5 3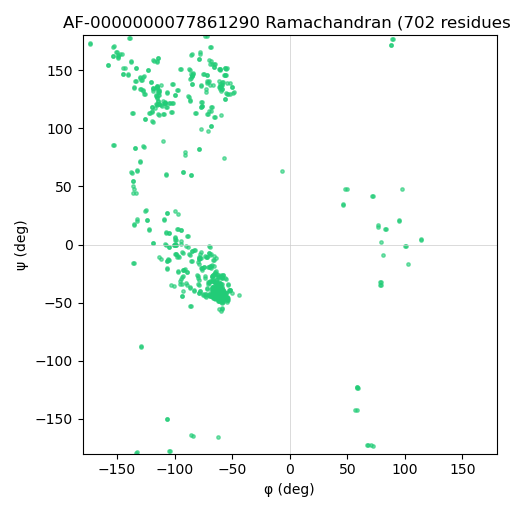04 THR B N 1
ATOM 5109 C CA . THR B 1 304 ? 14.203 -15.047 1.696 1 96.5 304 THR B CA 1
ATOM 5110 C C . THR B 1 304 ? 12.961 -15.922 1.599 1 96.5 304 THR B C 1
ATOM 5112 O O . THR B 1 304 ? 12.375 -16.062 0.522 1 96.5 304 THR B O 1
ATOM 5115 N N . GLU B 1 305 ? 12.555 -16.578 2.674 1 95.75 305 GLU B N 1
ATOM 5116 C CA . GLU B 1 305 ? 11.344 -17.391 2.723 1 95.75 305 GLU B CA 1
ATOM 5117 C C . GLU B 1 305 ? 10.359 -16.859 3.76 1 95.75 305 GLU B C 1
ATOM 5119 O O . GLU B 1 305 ? 10.758 -16.453 4.859 1 95.75 305 GLU B O 1
ATOM 5124 N N . VAL B 1 306 ? 9.148 -16.75 3.342 1 95.75 306 VAL B N 1
ATOM 5125 C CA . VAL B 1 306 ? 8.055 -16.328 4.211 1 95.75 306 VAL B CA 1
ATOM 5126 C C . VAL B 1 306 ? 6.93 -17.344 4.156 1 95.75 306 VAL B C 1
ATOM 5128 O O . VAL B 1 306 ? 6.688 -17.969 3.115 1 95.75 306 VAL B O 1
ATOM 5131 N N . THR B 1 307 ? 6.223 -17.594 5.266 1 94.88 307 THR B N 1
ATOM 5132 C CA . THR B 1 307 ? 5.086 -18.5 5.316 1 94.88 307 THR B CA 1
ATOM 5133 C C . THR B 1 307 ? 3.805 -17.75 5.664 1 94.88 307 THR B C 1
ATOM 5135 O O . THR B 1 307 ? 3.773 -16.969 6.617 1 94.88 307 THR B O 1
ATOM 5138 N N . VAL B 1 308 ? 2.795 -17.922 4.906 1 94.62 308 VAL B N 1
ATOM 5139 C CA . VAL B 1 308 ? 1.47 -17.359 5.137 1 94.62 308 VAL B CA 1
ATOM 5140 C C . VAL B 1 308 ? 0.462 -18.469 5.371 1 94.62 308 VAL B C 1
ATOM 5142 O O . VAL B 1 308 ? 0.471 -19.484 4.66 1 94.62 308 VAL B O 1
ATOM 5145 N N . GLU B 1 309 ? -0.433 -18.375 6.395 1 93.44 309 GLU B N 1
ATOM 5146 C CA . GLU B 1 309 ? -1.469 -19.375 6.672 1 93.44 309 GLU B CA 1
ATOM 5147 C C . GLU B 1 309 ? -2.652 -19.219 5.723 1 93.44 309 GLU B C 1
ATOM 5149 O O . GLU B 1 309 ? -3.691 -18.672 6.105 1 93.44 309 GLU B O 1
ATOM 5154 N N . ALA B 1 310 ? -2.469 -19.766 4.594 1 95.12 310 ALA B N 1
ATOM 5155 C CA . ALA B 1 310 ? -3.453 -19.688 3.52 1 95.12 310 ALA B CA 1
ATOM 5156 C C . ALA B 1 310 ? -3.355 -20.891 2.592 1 95.12 310 ALA B C 1
ATOM 5158 O O . ALA B 1 310 ? -2.467 -21.734 2.75 1 95.12 310 ALA B O 1
ATOM 5159 N N . GLY B 1 311 ? -4.305 -21 1.713 1 96.5 311 GLY B N 1
ATOM 5160 C CA . GLY B 1 311 ? -4.277 -22.016 0.674 1 96.5 311 GLY B CA 1
ATOM 5161 C C . GLY B 1 311 ? -3.5 -21.594 -0.557 1 96.5 311 GLY B C 1
ATOM 5162 O O . GLY B 1 311 ? -2.688 -20.672 -0.497 1 96.5 311 GLY B O 1
ATOM 5163 N N . HIS B 1 312 ? -3.674 -22.297 -1.703 1 97 312 HIS B N 1
ATOM 5164 C CA . HIS B 1 312 ? -2.891 -22.156 -2.926 1 97 312 HIS B CA 1
ATOM 5165 C C . HIS B 1 312 ? -3.031 -20.75 -3.506 1 97 312 HIS B C 1
ATOM 5167 O O . HIS B 1 312 ? -2.092 -20.234 -4.113 1 97 312 HIS B O 1
ATOM 5173 N N . PHE B 1 313 ? -4.223 -20.172 -3.342 1 98.25 313 PHE B N 1
ATOM 5174 C CA . PHE B 1 313 ? -4.43 -18.812 -3.83 1 98.25 313 PHE B CA 1
ATOM 5175 C C . PHE B 1 313 ? -4.148 -17.797 -2.732 1 98.25 313 PHE B C 1
ATOM 5177 O O . PHE B 1 313 ? -5.008 -16.969 -2.404 1 98.25 313 PHE B O 1
ATOM 5184 N N . VAL B 1 314 ? -2.9 -17.812 -2.314 1 97.12 314 VAL B N 1
ATOM 5185 C CA . VAL B 1 314 ? -2.451 -17.109 -1.112 1 97.12 314 VAL B CA 1
ATOM 5186 C C . VAL B 1 314 ? -2.629 -15.609 -1.288 1 97.12 314 VAL B C 1
ATOM 5188 O O . VAL B 1 314 ? -3.012 -14.906 -0.348 1 97.12 314 VAL B O 1
ATOM 5191 N N . GLN B 1 315 ? -2.475 -15.016 -2.486 1 97.69 315 GLN B N 1
ATOM 5192 C CA . GLN B 1 315 ? -2.564 -13.578 -2.738 1 97.69 315 GLN B CA 1
ATOM 5193 C C . GLN B 1 315 ? -4.016 -13.117 -2.754 1 97.69 315 GLN B C 1
ATOM 5195 O O . GLN B 1 315 ? -4.289 -11.914 -2.658 1 97.69 315 GLN B O 1
ATOM 5200 N N . PHE B 1 316 ? -4.949 -14.125 -2.977 1 97.62 316 PHE B N 1
ATOM 5201 C CA . PHE B 1 316 ? -6.367 -13.781 -2.908 1 97.62 316 PHE B CA 1
ATOM 5202 C C . PHE B 1 316 ? -6.879 -13.875 -1.475 1 97.62 316 PHE B C 1
ATOM 5204 O O . PHE B 1 316 ? -7.688 -13.055 -1.044 1 97.62 316 PHE B O 1
ATOM 5211 N N . GLU B 1 317 ? -6.348 -14.883 -0.777 1 96.19 317 GLU B N 1
ATOM 5212 C CA . GLU B 1 317 ? -6.848 -15.18 0.563 1 96.19 317 GLU B CA 1
ATOM 5213 C C . GLU B 1 317 ? -6.27 -14.211 1.593 1 96.19 317 GLU B C 1
ATOM 5215 O O . GLU B 1 317 ? -6.957 -13.812 2.535 1 96.19 317 GLU B O 1
ATOM 5220 N N . LYS B 1 318 ? -5.027 -13.953 1.433 1 94.69 318 LYS B N 1
ATOM 5221 C CA . LYS B 1 318 ? -4.32 -13.086 2.371 1 94.69 318 LYS B CA 1
ATOM 5222 C C . LYS B 1 318 ? -3.488 -12.039 1.635 1 94.69 318 LYS B C 1
ATOM 5224 O O . LYS B 1 318 ? -2.266 -11.992 1.788 1 94.69 318 LYS B O 1
ATOM 5229 N N . PRO B 1 319 ? -4.195 -11.156 0.883 1 96.56 319 PRO B N 1
ATOM 5230 C CA . PRO B 1 319 ? -3.426 -10.18 0.107 1 96.56 319 PRO B CA 1
ATOM 5231 C C . PRO B 1 319 ? -2.572 -9.266 0.984 1 96.56 319 PRO B C 1
ATOM 5233 O O . PRO B 1 319 ? -1.443 -8.93 0.617 1 96.56 319 PRO B O 1
ATOM 5236 N N . ASP B 1 320 ? -3.08 -8.867 2.15 1 95.12 320 ASP B N 1
ATOM 5237 C CA . ASP B 1 320 ? -2.363 -7.938 3.021 1 95.12 320 ASP B CA 1
ATOM 5238 C C . ASP B 1 320 ? -1.04 -8.539 3.492 1 95.12 320 ASP B C 1
ATOM 5240 O O . ASP B 1 320 ? -0.007 -7.867 3.473 1 95.12 320 ASP B O 1
ATOM 5244 N N . GLU B 1 321 ? -1.039 -9.836 3.889 1 95.06 321 GLU B N 1
ATOM 5245 C CA . GLU B 1 321 ? 0.178 -10.492 4.348 1 95.06 321 GLU B CA 1
ATOM 5246 C C . GLU B 1 321 ? 1.172 -10.68 3.203 1 95.06 321 GLU B C 1
ATOM 5248 O O . GLU B 1 321 ? 2.381 -10.523 3.395 1 95.06 321 GLU B O 1
ATOM 5253 N N . VAL B 1 322 ? 0.656 -10.992 2.039 1 97.06 322 VAL B N 1
ATOM 5254 C CA . VAL B 1 322 ? 1.512 -11.164 0.87 1 97.06 322 VAL B CA 1
ATOM 5255 C C . VAL B 1 322 ? 2.166 -9.828 0.514 1 97.06 322 VAL B C 1
ATOM 5257 O O . VAL B 1 322 ? 3.377 -9.766 0.286 1 97.06 322 VAL B O 1
ATOM 5260 N N . HIS B 1 323 ? 1.376 -8.742 0.488 1 97.69 323 HIS B N 1
ATOM 5261 C CA . HIS B 1 323 ? 1.918 -7.422 0.197 1 97.69 323 HIS B CA 1
ATOM 5262 C C . HIS B 1 323 ? 2.98 -7.023 1.217 1 97.69 323 HIS B C 1
ATOM 5264 O O . HIS B 1 323 ? 4.055 -6.543 0.847 1 97.69 323 HIS B O 1
ATOM 5270 N N . ALA B 1 324 ? 2.648 -7.246 2.516 1 96.75 324 ALA B N 1
ATOM 5271 C CA . ALA B 1 324 ? 3.582 -6.891 3.582 1 96.75 324 ALA B CA 1
ATOM 5272 C C . ALA B 1 324 ? 4.918 -7.605 3.402 1 96.75 324 ALA B C 1
ATOM 5274 O O . ALA B 1 324 ? 5.98 -7.004 3.588 1 96.75 324 ALA B O 1
ATOM 5275 N N . ALA B 1 325 ? 4.902 -8.875 3.041 1 96.69 325 ALA B N 1
ATOM 5276 C CA . ALA B 1 325 ? 6.117 -9.656 2.842 1 96.69 325 ALA B CA 1
ATOM 5277 C C . ALA B 1 325 ? 6.945 -9.109 1.685 1 96.69 325 ALA B C 1
ATOM 5279 O O . ALA B 1 325 ? 8.164 -8.977 1.793 1 96.69 325 ALA B O 1
ATOM 5280 N N . ILE B 1 326 ? 6.293 -8.758 0.613 1 98.25 326 ILE B N 1
ATOM 5281 C CA . ILE B 1 326 ? 6.996 -8.281 -0.572 1 98.25 326 ILE B CA 1
ATOM 5282 C C . ILE B 1 326 ? 7.586 -6.895 -0.301 1 98.25 326 ILE B C 1
ATOM 5284 O O . ILE B 1 326 ? 8.734 -6.621 -0.661 1 98.25 326 ILE B O 1
ATOM 5288 N N . PHE B 1 327 ? 6.816 -5.984 0.345 1 97.56 327 PHE B N 1
ATOM 5289 C CA . PHE B 1 327 ? 7.309 -4.656 0.684 1 97.56 327 PHE B CA 1
ATOM 5290 C C . PHE B 1 327 ? 8.547 -4.742 1.562 1 97.56 327 PHE B C 1
ATOM 5292 O O . PHE B 1 327 ? 9.562 -4.105 1.279 1 97.56 327 PHE B O 1
ATOM 5299 N N . ARG B 1 328 ? 8.469 -5.555 2.615 1 96 328 ARG B N 1
ATOM 5300 C CA . ARG B 1 328 ? 9.609 -5.719 3.516 1 96 328 ARG B CA 1
ATOM 5301 C C . ARG B 1 328 ? 10.82 -6.266 2.771 1 96 328 ARG B C 1
ATOM 5303 O O . ARG B 1 328 ? 11.938 -5.766 2.943 1 96 328 ARG B O 1
ATOM 5310 N N . PHE B 1 329 ? 10.586 -7.285 1.957 1 97 329 PHE B N 1
ATOM 5311 C CA . PHE B 1 329 ? 11.641 -7.898 1.159 1 97 329 PHE B CA 1
ATOM 5312 C C . PHE B 1 329 ? 12.344 -6.855 0.301 1 97 329 PHE B C 1
ATOM 5314 O O . PHE B 1 329 ? 13.578 -6.805 0.267 1 97 329 PHE B O 1
ATOM 5321 N N . ILE B 1 330 ? 11.602 -5.957 -0.401 1 97.94 330 ILE B N 1
ATOM 5322 C CA . ILE B 1 330 ? 12.18 -4.973 -1.309 1 97.94 330 ILE B CA 1
ATOM 5323 C C . ILE B 1 330 ? 13 -3.955 -0.515 1 97.94 330 ILE B C 1
ATOM 5325 O O . ILE B 1 330 ? 14.117 -3.615 -0.9 1 97.94 330 ILE B O 1
ATOM 5329 N N . VAL B 1 331 ? 12.477 -3.461 0.621 1 95.75 331 VAL B N 1
ATOM 5330 C CA . VAL B 1 331 ? 13.18 -2.469 1.428 1 95.75 331 VAL B CA 1
ATOM 5331 C C . VAL B 1 331 ? 14.5 -3.053 1.93 1 95.75 331 VAL B C 1
ATOM 5333 O O . VAL B 1 331 ? 15.531 -2.373 1.925 1 95.75 331 VAL B O 1
ATOM 5336 N N . GLU B 1 332 ? 14.484 -4.301 2.289 1 94.62 332 GLU B N 1
ATOM 5337 C CA . GLU B 1 332 ? 15.648 -4.914 2.916 1 94.62 332 GLU B CA 1
ATOM 5338 C C . GLU B 1 332 ? 16.656 -5.375 1.868 1 94.62 332 GLU B C 1
ATOM 5340 O O . GLU B 1 332 ? 17.875 -5.246 2.064 1 94.62 332 GLU B O 1
ATOM 5345 N N . GLU B 1 333 ? 16.141 -5.945 0.725 1 96.12 333 GLU B N 1
ATOM 5346 C CA . GLU B 1 333 ? 17.031 -6.652 -0.19 1 96.12 333 GLU B CA 1
ATOM 5347 C C . GLU B 1 333 ? 17.281 -5.836 -1.456 1 96.12 333 GLU B C 1
ATOM 5349 O O . GLU B 1 333 ? 18.25 -6.086 -2.184 1 96.12 333 GLU B O 1
ATOM 5354 N N . LEU B 1 334 ? 16.344 -4.871 -1.734 1 96.06 334 LEU B N 1
ATOM 5355 C CA . LEU B 1 334 ? 16.453 -4.051 -2.938 1 96.06 334 LEU B CA 1
ATOM 5356 C C . LEU B 1 334 ? 16.172 -2.588 -2.625 1 96.06 334 LEU B C 1
ATOM 5358 O O . LEU B 1 334 ? 15.32 -1.961 -3.268 1 96.06 334 LEU B O 1
ATOM 5362 N N . PRO B 1 335 ? 16.875 -2.031 -1.685 1 92 335 PRO B N 1
ATOM 5363 C CA . PRO B 1 335 ? 16.531 -0.663 -1.292 1 92 335 PRO B CA 1
ATOM 5364 C C . PRO B 1 335 ? 16.625 0.327 -2.451 1 92 335 PRO B C 1
ATOM 5366 O O . PRO B 1 335 ? 15.883 1.308 -2.496 1 92 335 PRO B O 1
ATOM 5369 N N . SER B 1 336 ? 17.5 0.076 -3.449 1 91.69 336 SER B N 1
ATOM 5370 C CA . SER B 1 336 ? 17.656 0.978 -4.586 1 91.69 336 SER B CA 1
ATOM 5371 C C . SER B 1 336 ? 16.422 0.981 -5.473 1 91.69 336 SER B C 1
ATOM 5373 O O . SER B 1 336 ? 16.25 1.882 -6.297 1 91.69 336 SER B O 1
ATOM 5375 N N . GLU B 1 337 ? 15.578 -0.092 -5.312 1 94.38 337 GLU B N 1
ATOM 5376 C CA . GLU B 1 337 ? 14.367 -0.187 -6.121 1 94.38 337 GLU B CA 1
ATOM 5377 C C . GLU B 1 337 ? 13.141 0.291 -5.348 1 94.38 337 GLU B C 1
ATOM 5379 O O . GLU B 1 337 ? 12.016 0.228 -5.848 1 94.38 337 GLU B O 1
ATOM 5384 N N . TRP B 1 338 ? 13.336 0.705 -4.105 1 94.5 338 TRP B N 1
ATOM 5385 C CA . TRP B 1 338 ? 12.219 1.273 -3.361 1 94.5 338 TRP B CA 1
ATOM 5386 C C . TRP B 1 338 ? 11.867 2.664 -3.879 1 94.5 338 TRP B C 1
ATOM 5388 O O . TRP B 1 338 ? 12.758 3.486 -4.113 1 94.5 338 TRP B O 1
ATOM 5398 N N . PRO B 1 339 ? 10.609 2.934 -4.141 1 92.19 339 PRO B N 1
ATOM 5399 C CA . PRO B 1 339 ? 10.25 4.258 -4.648 1 92.19 339 PRO B CA 1
ATOM 5400 C C . PRO B 1 339 ? 10.789 5.395 -3.785 1 92.19 339 PRO B C 1
ATOM 5402 O O . PRO B 1 339 ? 10.711 5.328 -2.555 1 92.19 339 PRO B O 1
ATOM 5405 N N . GLY B 1 340 ? 11.242 6.387 -4.441 1 80 340 GLY B N 1
ATOM 5406 C CA . GLY B 1 340 ? 11.797 7.551 -3.771 1 80 340 GLY B CA 1
ATOM 5407 C C . GLY B 1 340 ? 13.219 7.344 -3.291 1 80 340 GLY B C 1
ATOM 5408 O O . GLY B 1 340 ? 13.797 8.219 -2.643 1 80 340 GLY B O 1
ATOM 5409 N N . PHE B 1 341 ? 13.688 6.09 -3.654 1 65.5 341 PHE B N 1
ATOM 5410 C CA . PHE B 1 341 ? 15.078 5.785 -3.328 1 65.5 341 PHE B CA 1
ATOM 5411 C C . PHE B 1 341 ? 16.016 6.766 -4.012 1 65.5 341 PHE B C 1
ATOM 5413 O O . PHE B 1 341 ? 15.805 7.148 -5.164 1 65.5 341 PHE B O 1
ATOM 5420 N N . TRP B 1 342 ? 16.688 7.629 -3.361 1 54.03 342 TRP B N 1
ATOM 5421 C CA . TRP B 1 342 ? 17.734 8.555 -3.766 1 54.03 342 TRP B CA 1
ATOM 5422 C C . TRP B 1 342 ? 17.188 9.977 -3.906 1 54.03 342 TRP B C 1
ATOM 5424 O O . TRP B 1 342 ? 17.906 10.883 -4.336 1 54.03 342 TRP B O 1
ATOM 5434 N N . THR B 1 343 ? 15.867 9.703 -3.969 1 56 343 THR B N 1
ATOM 5435 C CA . THR B 1 343 ? 15.438 11.094 -4.023 1 56 343 THR B CA 1
ATOM 5436 C C . THR B 1 343 ? 15.852 11.836 -2.758 1 56 343 THR B C 1
ATOM 5438 O O . THR B 1 343 ? 16.438 11.25 -1.846 1 56 343 THR B O 1
ATOM 5441 N N . ALA B 1 344 ? 15.117 13.148 -2.643 1 50.66 344 ALA B N 1
ATOM 5442 C CA . ALA B 1 344 ? 15.43 14.328 -1.851 1 50.66 344 ALA B CA 1
ATOM 5443 C C . ALA B 1 344 ? 15.539 13.984 -0.368 1 50.66 344 ALA B C 1
ATOM 5445 O O . ALA B 1 344 ? 14.531 13.961 0.343 1 50.66 344 ALA B O 1
ATOM 5446 N N . GLY B 1 345 ? 16.578 13.328 0.182 1 63.5 345 GLY B N 1
ATOM 5447 C CA . GLY B 1 345 ? 17.25 13.562 1.449 1 63.5 345 GLY B CA 1
ATOM 5448 C C . GLY B 1 345 ? 16.766 12.656 2.561 1 63.5 345 GLY B C 1
ATOM 5449 O O . GLY B 1 345 ? 16.125 13.109 3.51 1 63.5 345 GLY B O 1
ATOM 5450 N N . TYR B 1 346 ? 16.672 11.133 2.168 1 75.44 346 TYR B N 1
ATOM 5451 C CA . TYR B 1 346 ? 16.438 10.266 3.318 1 75.44 346 TYR B CA 1
ATOM 5452 C C . TYR B 1 346 ? 17.672 10.188 4.211 1 75.44 346 TYR B C 1
ATOM 5454 O O . TYR B 1 346 ? 18.625 9.469 3.902 1 75.44 346 TYR B O 1
ATOM 5462 N N . THR B 1 347 ? 17.656 10.953 5.195 1 79.5 347 THR B N 1
ATOM 5463 C CA . THR B 1 347 ? 18.812 11.055 6.078 1 79.5 347 THR B CA 1
ATOM 5464 C C . THR B 1 347 ? 18.469 10.562 7.48 1 79.5 347 THR B C 1
ATOM 5466 O O . THR B 1 347 ? 17.359 10.805 7.977 1 79.5 347 THR B O 1
ATOM 5469 N N . LYS B 1 348 ? 19.422 9.742 8.055 1 83.19 348 LYS B N 1
ATOM 5470 C CA . LYS B 1 348 ? 19.266 9.25 9.422 1 83.19 348 LYS B CA 1
ATOM 5471 C C . LYS B 1 348 ? 20.25 9.93 10.359 1 83.19 348 LYS B C 1
ATOM 5473 O O . LYS B 1 348 ? 21.438 10.047 10.047 1 83.19 348 LYS B O 1
ATOM 5478 N N . ARG B 1 349 ? 19.641 10.562 11.383 1 78.31 349 ARG B N 1
ATOM 5479 C CA . ARG B 1 349 ? 20.438 11.141 12.453 1 78.31 349 ARG B CA 1
ATOM 5480 C C . ARG B 1 349 ? 20.188 10.43 13.773 1 78.31 349 ARG B C 1
ATOM 5482 O O . ARG B 1 349 ? 19.078 10.484 14.32 1 78.31 349 ARG B O 1
ATOM 5489 N N . LYS B 1 350 ? 21.281 9.672 14.281 1 81.5 350 LYS B N 1
ATOM 5490 C CA . LYS B 1 350 ? 21.188 8.969 15.555 1 81.5 350 LYS B CA 1
ATOM 5491 C C . LYS B 1 350 ? 22.188 9.516 16.562 1 81.5 350 LYS B C 1
ATOM 5493 O O . LYS B 1 350 ? 23.359 9.727 16.234 1 81.5 350 LYS B O 1
ATOM 5498 N N . SER B 1 351 ? 21.641 10.031 17.594 1 70.25 351 SER B N 1
ATOM 5499 C CA . SER B 1 351 ? 22.516 10.5 18.656 1 70.25 351 SER B CA 1
ATOM 5500 C C . SER B 1 351 ? 22.375 9.641 19.906 1 70.25 351 SER B C 1
ATOM 5502 O O . SER B 1 351 ? 21.344 8.984 20.109 1 70.25 351 SER B O 1
ATOM 5504 N N . ALA B 1 352 ? 23.562 9.344 20.5 1 60.69 352 ALA B N 1
ATOM 5505 C CA . ALA B 1 352 ? 23.562 8.609 21.766 1 60.69 352 ALA B CA 1
ATOM 5506 C C . ALA B 1 352 ? 22.719 9.328 22.812 1 60.69 352 ALA B C 1
ATOM 5508 O O . ALA B 1 352 ? 22.703 10.555 22.875 1 60.69 352 ALA B O 1
ATOM 5509 N N . LEU B 1 353 ? 21.766 8.609 23.516 1 53.22 353 LEU B N 1
ATOM 5510 C CA . LEU B 1 353 ? 20.938 9.125 24.609 1 53.22 353 LEU B CA 1
ATOM 5511 C C . LEU B 1 353 ? 21.812 9.609 25.766 1 53.22 353 LEU B C 1
ATOM 5513 O O . LEU B 1 353 ? 22.859 9.031 26.031 1 53.22 353 LEU B O 1
#

Organism: Aspergillus terreus (NCBI:txid33178)

Radius of gyration: 28.44 Å; Cα contacts (8 Å, |Δi|>4): 1595; chains: 2; bounding box: 53×93×66 Å

Sequence (706 aa):
MVTITDHNVAYADDKTIHYLAAGPAIGPLIIFLHGWPATAITWKAAIEAFASVGFRVVAPDMPGYGQSTARRVADDYCQEAIVAGMMALLADTGRDAAIWVGHDWGAGVTSSVATQHPHAVKALVNLCVPFHTIERGWPGFLPLVNRALYPADQYEFGQWDYMKNYEENYEKTIAWMDADVAGFCKACFQPRGAPSTRFNARMASVRKSGWLGGLPKPPAVDQTGPPVLPAEVFDSFVGDMQKTGFWPGSAYYMNHARNAEYNGTRETKLSQPVLFIHATWDITCDTKTSRLIEPMREACSNLTEVTVEAGHFVQFEKPDEVHAAIFRFIVEELPSEWPGFWTAGYTKRKSALMVTITDHNVAYADDKTIHYLAAGPAIGPLIIFLHGWPATAITWKAAIEAFASVGFRVVAPDMPGYGQSTARRVADDYCQEAIVAGMMALLADTGRDAAIWVGHDWGAGVTSSVATQHPHAVKALVNLCVPFHTIERGWPGFLPLVNRALYPADQYEFGQWDYMKNYEENYEKTIAWMDADVAGFCKACFQPRGAPSTRFNARMASVRKSGWLGGLPKPPAVDQTGPPVLPAEVFDSFVGDMQKTGFWPGSAYYMNHARNAEYNGTRETKLSQPVLFIHATWDITCDTKTSRLIEPMREACSNLTEVTVEAGHFVQFEKPDEVHAAIFRFIVEELPSEWPGFWTAGYTKRKSAL

Secondary structure (DSSP, 8-state):
-PPPEEEEEEETTTEEEEEEEES-TTSPEEEEE--SS--GGGGHHHHHHHHTTT-EEEEE--TTSTTS---S-GGGGSHHHHHHHHHHHHHHTT-S-EEEEEETHHHHHHHHHHHH-GGGEEEEEEESS-TTSGGG-HHHHGGGS-TTTS-TTT-TTGGGHHHHHHHHHHHHHHHHHHTTHHHHHHHHT------S-S--HHHHTHHHH-GGGT-SSPPPGGGS---SS-HHHHHHHHHHHHHH-SHHHHGGGG-HHHHHHHHTT--PPB-S-EEEEEETT-SSS--SSSSTTHHHHHHBSEEEEEEES--S-HHHH-HHHHHHHHHHHHHHH-GGGSTTTTTS--EEEE---/-PPPEEEEEEETTTEEEEEEEES-TTSPEEEEE--SS--GGGGHHHHHHHHTTT-EEEEE--TTSTTS---S-GGGGSHHHHHHHHHHHHHHTT-S-EEEEEETHHHHHHHHHHHH-GGGEEEEEEESS-TTSGGG-HHHHGGGS-TTTS-TTT-TTGGGHHHHHHHHHHHHHHHHHHTTHHHHHHHHT------S-S--HHHHTHHHH-GGGT-SSPPPGGGS---SS-HHHHHHHHHHHHHH-SHHHHGGGG-HHHHHHHHTT--PPB-S-EEEEEETT-SSS--SSSSTTHHHHHHBSEEEEEEESS-S-HHHH-HHHHHHHHHHHHHHH-GGGSTTTTSTT-EEEE---

Nearest PDB structures (foldseek):
  5cw2-assembly4_D  TM=8.633E-01  e=2.467E-25  Mycolicibacterium thermoresistibile ATCC 19527
  5y5d-assembly1_B  TM=8.084E-01  e=1.168E-23  Vigna radiata
  8hm5-assembly1_A  TM=8.081E-01  e=9.744E-24  Caballeronia sordidicola
  5xmd-assembly1_A  TM=7.852E-01  e=3.252E-23  Vigna radiata
  5xmd-assembly1_C-2  TM=7.942E-01  e=9.061E-23  Vigna radiata

Foldseek 3Di:
DWDKDWDWFDFPVPWIKIKIKTADLPAAEEEEEEAPPWARLLCVLVRCVQRVQGHIYMYIGQELWFPTPNDLDLVCQQLVNRLRNVCRVCVVSVHQAHAYEYAHVRLLNLLLCCQPPVVNYQEYEYELAFRQAPLQFCVRHQVFAPCVLPPCVRQVSFLQVQLVCCQVPVVVLLCQCLVAVLLNLQVVQAFDAADPDLGNPQSSQCNPQNHPRNDSHHDHNVVDDGGLADPVSSVSGSVTCNVSGCSRSSSNSNCRPVSSVSRVPGQAANARAYEYEAAPRESSSHPPPICSHVSNVVRYPHYHYHYDPGYSVCCSNPVPVVSVRVVVSCVVRPVVSRPPSPPDPPDDDDDDD/DWDKDWDWFDFPVPWIKIKIKTADLPAAEEEEEEAPPWARLLCVLVRCVQRVQGHTYMYIGQALWFPTPNDLDLVCQQLVNRLRVVCRVCVVSVHQAHAYEYAHVRLLNLLLCCQPPVVRYQEYEYELAFRQAPLQFCVRHQVFAPCVLPPCVRQVSFLQVQLVCCQVPVVVLLCQCLVAVLLNLQVVQAFDAADPDLGNPQSSQCNPQNHPRNDSHHDHNVVDDGGLADPVSSVSGSVTCNVSGCSRSSSNSNCRPVSSVSRVPGQAARERAYEYEAAPRESSSHPPNICSHVSNVVRYPHYHYHYDPGYSVCCSNPVPVVSVRVVVSCVVRPVCSRPCRPHDDPDDDDDDD

pLDDT: mean 95.34, std 7.0, range [50.66, 99.0]